Protein AF-0000000075211314 (afdb_homodimer)

pLDDT: mean 94.94, std 5.65, range [67.25, 98.88]

Nearest PDB structures (foldseek):
  2np5-assembly1_A  TM=6.959E-01  e=9.755E-05  Rhodococcus jostii RHA1
  2g3b-assembly1_A  TM=7.227E-01  e=6.432E-04  Rhodococcus jostii RHA1
  2id6-assembly1_A-2  TM=5.905E-01  e=2.693E-04  Thermotoga maritima
  6mj1-assembly1_A-2  TM=6.243E-01  e=1.776E-03  Bacillus subtilis subsp. subtilis str. 168
  2jj7-assembly1_B  TM=4.360E-01  e=5.949E-03  Bacillus cereus

Organism: Peptococcus niger (NCBI:txid2741)

Secondary structure (DSSP, 8-state):
-HHHHHHHHHHHHHHHHHHHHHHHHHH-TTT--HHHHHHHHT--HHHHHHH-S-HHHHHHHHHHHHHHHHHHHHHHHHHHTTTS-HHHHHHHHHHHHHH--SHHHHHHHHHHHHGGG-HHHHHHHHHHHHHHHHHHHHHHHHHT--S-TTTTSHHHHHHHHHHHHHHHT--HHHHHHTHHHHHHHHHHHHHHHHHH-/-HHHHHHHHHHHHHHHHHHHHHHHHHH-TTT--HHHHHHHHT--HHHHHHH-S-HHHHHHHHHHHHHHHHHHHHHHHHHHTTTS-HHHHHHHHHHHHHT--SHHHHHHHHHHHHGGG-HHHHHHHHHHHHHHHHHHHHHHHHHT--S-TTTTSHHHHHHHHHHHHHHHH--HHHHHHTHHHHHHHHHHHHHHHHHH-

Solvent-accessible surface area (backbone atoms only — not comparable to full-atom values): 21297 Å² total; per-residue (Å²): 106,70,65,56,52,51,51,51,49,51,52,52,49,50,51,50,40,52,29,37,50,52,43,30,74,74,62,31,63,90,69,47,47,64,64,56,33,35,63,69,64,67,55,54,69,67,60,51,49,71,75,40,90,43,61,65,57,41,50,50,51,52,52,52,50,49,51,51,52,49,49,53,51,49,52,53,49,50,70,75,48,67,90,55,58,46,55,59,52,50,21,51,54,52,47,51,63,32,60,55,87,48,71,64,51,55,51,48,42,52,48,56,66,45,20,84,82,30,71,67,48,36,52,50,48,51,51,51,50,50,53,51,52,51,53,52,49,52,50,38,44,74,55,67,45,87,48,75,70,59,73,83,40,49,55,55,46,52,37,51,18,46,38,41,26,25,68,62,70,62,31,43,64,48,47,62,77,45,37,67,47,58,25,47,36,51,31,54,51,45,54,52,52,36,69,76,97,107,70,64,57,52,50,50,52,50,51,51,53,48,50,52,50,39,53,30,37,50,53,42,31,74,72,62,31,62,89,67,47,49,66,64,56,33,35,63,68,64,68,56,53,70,67,61,51,49,71,76,39,91,43,64,66,56,43,50,50,52,52,52,52,50,49,50,52,53,50,51,54,53,48,52,54,50,51,69,73,47,68,90,56,58,47,54,60,52,52,22,51,54,53,46,48,63,31,61,55,87,49,72,62,50,55,51,48,42,52,48,56,66,45,20,85,83,29,71,68,45,37,51,51,48,53,52,51,50,51,54,50,50,51,53,52,49,52,51,37,42,74,56,67,45,87,48,77,70,59,75,83,40,49,55,56,44,52,38,51,18,45,38,40,26,26,68,63,69,62,30,44,65,48,46,62,77,46,37,68,48,59,24,46,35,53,31,55,51,46,54,51,52,35,69,76,98

InterPro domains:
  IPR001647 DNA-binding HTH domain, TetR-type [PF00440] (16-61)
  IPR001647 DNA-binding HTH domain, TetR-type [PR00455] (16-29)
  IPR001647 DNA-binding HTH domain, TetR-type [PR00455] (37-60)
  IPR001647 DNA-binding HTH domain, TetR-type [PS50977] (10-70)
  IPR009057 Homedomain-like superfamily [SSF46689] (9-79)
  IPR050624 Nucleoid occlusion factor SlmA/HTH-type transcriptional regulator [PTHR43479] (1-159)

Foldseek 3Di:
DVVVVVVVLVVLLVLLLVLLLVQCLPVNLVRDWLVSSCVSSVDDSVSSCVNPVTSLVSLLVLLVVVLVVLVVVLVVLCVVDPPDQLLLSLLVSLLCLLLDDDSNLVNVLSLVVCCVPPVSSVVSVVVSVVVNLVVSVVSSVVSPQDFSLPVVPPSVCLSSVSSNCCNVVVCSVVCVVVVVVVSVVSSVSSVVRSVVD/DVVVVVVVLVVLLVLLLVLLLVQCLPPNLVRDWLVSSCVSSVDDSVSSCVNPVTSLVSLLVLLVVVLVVLVVVLVVLCVVDPPDQLLLSLLVSLLCLLLDDDSNLVNVLSLVVCCVPPVSSVVSVVVSVVVNLVVSVVSSVVSPQDFSLPVVPVSVCLSSVSSNCCNVVVCSVVCVVVVVVVSVVSSVSSVVRSVVD

Structure (mmCIF, N/CA/C/O backbone):
data_AF-0000000075211314-model_v1
#
loop_
_entity.id
_entity.type
_entity.pdbx_description
1 polymer 'DNA-binding transcriptional regulator, AcrR family'
#
loop_
_atom_site.group_PDB
_atom_site.id
_atom_site.type_symbol
_atom_site.label_atom_id
_atom_site.label_alt_id
_atom_site.label_comp_id
_atom_site.label_asym_id
_atom_site.label_entity_id
_atom_site.label_seq_id
_atom_site.pdbx_PDB_ins_code
_atom_site.Cartn_x
_atom_site.Cartn_y
_atom_site.Cartn_z
_atom_site.occupancy
_atom_site.B_iso_or_equiv
_atom_site.auth_seq_id
_atom_site.auth_comp_id
_atom_site.auth_asym_id
_atom_site.auth_atom_id
_atom_site.pdbx_PDB_model_num
ATOM 1 N N . MET A 1 1 ? -14.625 41.594 20.953 1 67.25 1 MET A N 1
ATOM 2 C CA . MET A 1 1 ? -15.875 40.969 20.578 1 67.25 1 MET A CA 1
ATOM 3 C C . MET A 1 1 ? -15.672 40.062 19.359 1 67.25 1 MET A C 1
ATOM 5 O O . MET A 1 1 ? -16.078 38.875 19.375 1 67.25 1 MET A O 1
ATOM 9 N N . LYS A 1 2 ? -15.148 40.625 18.406 1 71.44 2 LYS A N 1
ATOM 10 C CA . LYS A 1 2 ? -14.828 39.875 17.188 1 71.44 2 LYS A CA 1
ATOM 11 C C . LYS A 1 2 ? -13.883 38.719 17.5 1 71.44 2 LYS A C 1
ATOM 13 O O . LYS A 1 2 ? -14.055 37.594 16.984 1 71.44 2 LYS A O 1
ATOM 18 N N . GLU A 1 3 ? -12.922 38.844 18.281 1 75.44 3 GLU A N 1
ATOM 19 C CA . GLU A 1 3 ? -11.977 37.812 18.656 1 75.44 3 GLU A CA 1
ATOM 20 C C . GLU A 1 3 ? -12.656 36.688 19.469 1 75.44 3 GLU A C 1
ATOM 22 O O . GLU A 1 3 ? -12.336 35.5 19.297 1 75.44 3 GLU A O 1
ATOM 27 N N . GLU A 1 4 ? -13.414 37.031 20.266 1 72.44 4 GLU A N 1
ATOM 28 C CA . GLU A 1 4 ? -14.156 36.062 21.062 1 72.44 4 GLU A CA 1
ATOM 29 C C . GLU A 1 4 ? -15.062 35.219 20.188 1 72.44 4 GLU A C 1
ATOM 31 O O . GLU A 1 4 ? -15.188 34 20.422 1 72.44 4 GLU A O 1
ATOM 36 N N . LYS A 1 5 ? -15.734 35.875 19.25 1 69 5 LYS A N 1
ATOM 37 C CA . LYS A 1 5 ? -16.609 35.156 18.328 1 69 5 LYS A CA 1
ATOM 38 C C . LYS A 1 5 ? -15.812 34.188 17.469 1 69 5 LYS A C 1
ATOM 40 O O . LYS A 1 5 ? -16.281 33.094 17.172 1 69 5 LYS A O 1
ATOM 45 N N . GLN A 1 6 ? -14.695 34.688 17.094 1 72.94 6 GLN A N 1
ATOM 46 C CA . GLN A 1 6 ? -13.812 33.812 16.312 1 72.94 6 GLN A CA 1
ATOM 47 C C . GLN A 1 6 ? -13.344 32.625 17.109 1 72.94 6 GLN A C 1
ATOM 49 O O . GLN A 1 6 ? -13.266 31.5 16.594 1 72.94 6 GLN A O 1
ATOM 54 N N . LYS A 1 7 ? -13.039 32.875 18.281 1 75.25 7 LYS A N 1
ATOM 55 C CA . LYS A 1 7 ? -12.602 31.812 19.156 1 75.25 7 LYS A CA 1
ATOM 56 C C . LYS A 1 7 ? -13.719 30.797 19.391 1 75.25 7 LYS A C 1
ATOM 58 O O . LYS A 1 7 ? -13.484 29.594 19.375 1 75.25 7 LYS A O 1
ATOM 63 N N . VAL A 1 8 ? -14.859 31.281 19.609 1 75.69 8 VAL A N 1
ATOM 64 C CA . VAL A 1 8 ? -16.016 30.422 19.828 1 75.69 8 VAL A CA 1
ATOM 65 C C . VAL A 1 8 ? -16.297 29.594 18.562 1 75.69 8 VAL A C 1
ATOM 67 O O . VAL A 1 8 ? -16.578 28.406 18.641 1 75.69 8 VAL A O 1
ATOM 70 N N . GLY A 1 9 ? -16.188 30.188 17.438 1 81.81 9 GLY A N 1
ATOM 71 C CA . GLY A 1 9 ? -16.359 29.516 16.156 1 81.81 9 GLY A CA 1
ATOM 72 C C . GLY A 1 9 ? -15.359 28.375 15.953 1 81.81 9 GLY A C 1
ATOM 73 O O . GLY A 1 9 ? -15.734 27.281 15.516 1 81.81 9 GLY A O 1
ATOM 74 N N . GLN A 1 10 ? -14.188 28.688 16.391 1 86.75 10 GLN A N 1
ATOM 75 C CA . GLN A 1 10 ? -13.141 27.672 16.25 1 86.75 10 GLN A CA 1
ATOM 76 C C . GLN A 1 10 ? -13.383 26.5 17.188 1 86.75 10 GLN A C 1
ATOM 78 O O . GLN A 1 10 ? -13.094 25.359 16.844 1 86.75 10 GLN A O 1
ATOM 83 N N . ILE A 1 11 ? -13.914 26.828 18.297 1 89.31 11 ILE A N 1
ATOM 84 C CA . ILE A 1 11 ? -14.219 25.781 19.266 1 89.31 11 ILE A CA 1
ATOM 85 C C . ILE A 1 11 ? -15.344 24.891 18.734 1 89.31 11 ILE A C 1
ATOM 87 O O . ILE A 1 11 ? -15.266 23.656 18.828 1 89.31 11 ILE A O 1
ATOM 91 N N . LYS A 1 12 ? -16.359 25.484 18.156 1 91.88 12 LYS A N 1
ATOM 92 C CA . LYS A 1 12 ? -17.469 24.719 17.578 1 91.88 12 LYS A CA 1
ATOM 93 C C . LYS A 1 12 ? -17 23.875 16.406 1 91.88 12 LYS A C 1
ATOM 95 O O . LYS A 1 12 ? -17.391 22.703 16.281 1 91.88 12 LYS A O 1
ATOM 100 N N . LYS A 1 13 ? -16.172 24.438 15.648 1 94.62 13 LYS A N 1
ATOM 101 C CA . LYS A 1 13 ? -15.625 23.703 14.508 1 94.62 13 LYS A CA 1
ATOM 102 C C . LYS A 1 13 ? -14.844 22.469 14.969 1 94.62 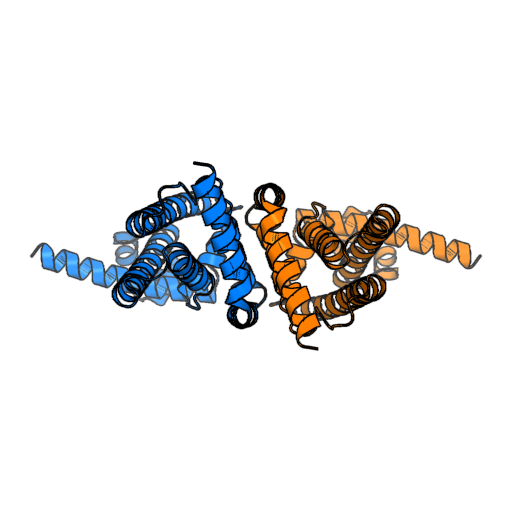13 LYS A C 1
ATOM 104 O O . LYS A 1 13 ? -14.953 21.406 14.367 1 94.62 13 LYS A O 1
ATOM 109 N N . LYS A 1 14 ? -14.141 22.688 15.984 1 94.69 14 LYS A N 1
ATOM 110 C CA . LYS A 1 14 ? -13.359 21.562 16.516 1 94.69 14 LYS A CA 1
ATOM 111 C C . LYS A 1 14 ? -14.273 20.453 17.016 1 94.69 14 LYS A C 1
ATOM 113 O O . LYS A 1 14 ? -14 19.266 16.766 1 94.69 14 LYS A O 1
ATOM 118 N N . LYS A 1 15 ? -15.281 20.781 17.641 1 95.25 15 LYS A N 1
ATOM 119 C CA . LYS A 1 15 ? -16.234 19.797 18.125 1 95.25 15 LYS A CA 1
ATOM 120 C C . LYS A 1 15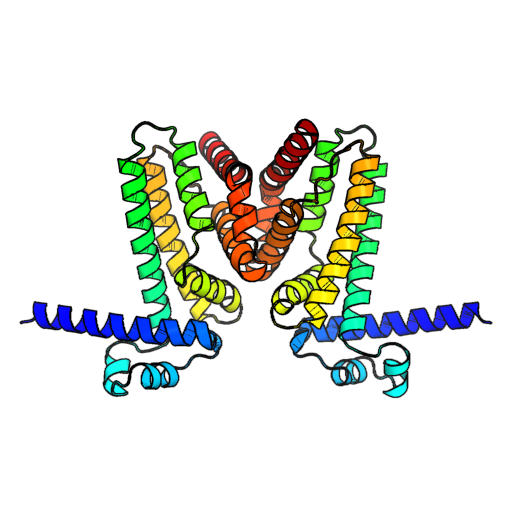 ? -16.891 19.047 16.969 1 95.25 15 LYS A C 1
ATOM 122 O O . LYS A 1 15 ? -17.094 17.828 17.047 1 95.25 15 LYS A O 1
ATOM 127 N N . ILE A 1 16 ? -17.219 19.781 16 1 96.62 16 ILE A N 1
ATOM 128 C CA . ILE A 1 16 ? -17.844 19.188 14.836 1 96.62 16 ILE A CA 1
ATOM 129 C C . ILE A 1 16 ? -16.875 18.219 14.164 1 96.62 16 ILE A C 1
ATOM 131 O O . ILE A 1 16 ? -17.25 17.109 13.797 1 96.62 16 ILE A O 1
ATOM 135 N N . ARG A 1 17 ? -15.648 18.609 14.047 1 95.81 17 ARG A N 1
ATOM 136 C CA . ARG A 1 17 ? -14.633 17.75 13.438 1 95.81 17 ARG A CA 1
ATOM 137 C C . ARG A 1 17 ? -14.445 16.469 14.234 1 95.81 17 ARG A C 1
ATOM 139 O O . ARG A 1 17 ? -14.266 15.398 13.656 1 95.81 17 ARG A O 1
ATOM 146 N N . GLU A 1 18 ? -14.492 16.594 15.531 1 96.06 18 GLU A N 1
ATOM 147 C CA . GLU A 1 18 ? -14.336 15.406 16.375 1 96.06 18 GLU A CA 1
ATOM 148 C C . GLU A 1 18 ? -15.508 14.438 16.188 1 96.06 18 GLU A C 1
ATOM 150 O O . GLU A 1 18 ? -15.312 13.227 16.156 1 96.06 18 GLU A O 1
ATOM 155 N N . ALA A 1 19 ? -16.656 14.984 16.109 1 97.12 19 ALA A N 1
ATOM 156 C CA . ALA A 1 19 ? -17.828 14.164 15.852 1 97.12 19 ALA A CA 1
ATOM 157 C C . ALA A 1 19 ? -17.734 13.508 14.469 1 97.12 19 ALA A C 1
ATOM 159 O O . ALA A 1 19 ? -18.078 12.336 14.312 1 97.12 19 ALA A O 1
ATOM 160 N N . ALA A 1 20 ? -17.328 14.289 13.492 1 97.44 20 ALA A N 1
ATOM 161 C CA . ALA A 1 20 ? -17.141 13.766 12.148 1 97.44 20 ALA A CA 1
ATOM 162 C C . ALA A 1 20 ? -16.125 12.633 12.133 1 97.44 20 ALA A C 1
ATOM 164 O O . ALA A 1 20 ? -16.344 11.586 11.523 1 97.44 20 ALA A O 1
ATOM 165 N N . LYS A 1 21 ? -14.992 12.883 12.797 1 97.06 21 LYS A N 1
ATOM 166 C CA . LYS A 1 21 ? -13.953 11.859 12.898 1 97.06 21 LYS A CA 1
ATOM 167 C C . LYS A 1 21 ? -14.516 10.547 13.43 1 97.06 21 LYS A C 1
ATOM 169 O O . LYS A 1 21 ? -14.234 9.477 12.875 1 97.06 21 LYS A O 1
ATOM 174 N N . LYS A 1 22 ? -15.266 10.641 14.43 1 96.5 22 LYS A N 1
ATOM 175 C CA . LYS A 1 22 ? -15.898 9.461 15.008 1 96.5 22 LYS A CA 1
ATOM 176 C C . LYS A 1 22 ? -16.781 8.758 13.984 1 96.5 22 LYS A C 1
ATOM 178 O O . LYS A 1 22 ? -16.734 7.531 13.844 1 96.5 22 LYS A O 1
ATOM 183 N N . CYS A 1 23 ? -17.594 9.484 13.273 1 96.88 23 CYS A N 1
ATOM 184 C CA . CYS A 1 23 ? -18.469 8.922 12.25 1 96.88 23 CYS A CA 1
ATOM 185 C C . CYS A 1 23 ? -17.656 8.273 11.133 1 96.88 23 CYS A C 1
ATOM 187 O O . CYS A 1 23 ? -17.969 7.156 10.711 1 96.88 23 CYS A O 1
ATOM 189 N N . PHE A 1 24 ? -16.609 9 10.703 1 95.75 24 PHE A N 1
ATOM 190 C CA . PHE A 1 24 ? -15.766 8.492 9.633 1 95.75 24 PHE A CA 1
ATOM 191 C C . PHE A 1 24 ? -15.102 7.18 10.039 1 95.75 24 PHE A C 1
ATOM 193 O O . PHE A 1 24 ? -15.055 6.238 9.242 1 95.75 24 PHE A O 1
ATOM 200 N N . LEU A 1 25 ? -14.641 7.078 11.227 1 93.94 25 LEU A N 1
ATOM 201 C CA . LEU A 1 25 ? -13.914 5.902 11.695 1 93.94 25 LEU A CA 1
ATOM 202 C C . LEU A 1 25 ? -14.859 4.723 11.891 1 93.94 25 LEU A C 1
ATOM 204 O O . LEU A 1 25 ? -14.461 3.566 11.727 1 93.94 25 LEU A O 1
ATOM 208 N N . THR A 1 26 ? -16.109 4.98 12.203 1 92.19 26 THR A N 1
ATOM 209 C CA . THR A 1 26 ? -17.078 3.938 12.508 1 92.19 26 THR A CA 1
ATOM 210 C C . THR A 1 26 ? -17.766 3.439 11.242 1 92.19 26 THR A C 1
ATOM 212 O O . THR A 1 26 ? -17.906 2.23 11.039 1 92.19 26 THR A O 1
ATOM 215 N N . LYS A 1 27 ? -18.172 4.375 10.281 1 90.12 27 LYS A N 1
ATOM 216 C CA . LYS A 1 27 ? -19 4.023 9.133 1 90.12 27 LYS A CA 1
ATOM 217 C C . LYS A 1 27 ? -18.188 4.035 7.844 1 90.12 27 LYS A C 1
ATOM 219 O O . LYS A 1 27 ? -18.625 3.496 6.824 1 90.12 27 LYS A O 1
ATOM 224 N N . GLY A 1 28 ? -17.016 4.621 7.973 1 87.88 28 GLY A N 1
ATOM 225 C CA . GLY A 1 28 ? -16.312 4.957 6.746 1 87.88 28 GLY A CA 1
ATOM 226 C C . GLY A 1 28 ? -16.688 6.324 6.199 1 87.88 28 GLY A C 1
ATOM 227 O O . GLY A 1 28 ? -17.812 6.801 6.426 1 87.88 28 GLY A O 1
ATOM 228 N N . PHE A 1 29 ? -15.805 6.875 5.52 1 87.38 29 PHE A N 1
ATOM 229 C CA . PHE A 1 29 ? -16.016 8.227 5.02 1 87.38 29 PHE A CA 1
ATOM 230 C C . PHE A 1 29 ? -17.141 8.25 3.98 1 87.38 29 PHE A C 1
ATOM 232 O O . PHE A 1 29 ? -18.031 9.094 4.039 1 87.38 29 PHE A O 1
ATOM 239 N N . GLN A 1 30 ? -17.125 7.32 3.082 1 84.19 30 GLN A N 1
ATOM 240 C CA . GLN A 1 30 ? -18.062 7.328 1.964 1 84.19 30 GLN A CA 1
ATOM 241 C C . GLN A 1 30 ? -19.5 7.094 2.441 1 84.19 30 GLN A C 1
ATOM 243 O O . GLN A 1 30 ? -20.453 7.539 1.803 1 84.19 30 GLN A O 1
ATOM 248 N N . SER A 1 31 ? -19.609 6.539 3.557 1 89.06 31 SER A N 1
ATOM 249 C CA . SER A 1 31 ? -20.938 6.191 4.055 1 89.06 31 SER A CA 1
ATOM 250 C C . SER A 1 31 ? -21.438 7.211 5.074 1 89.06 31 SER A C 1
ATOM 252 O O . SER A 1 31 ? -22.562 7.121 5.555 1 89.06 31 SER A O 1
ATOM 254 N N . THR A 1 32 ? -20.562 8.094 5.438 1 94.94 32 THR A N 1
ATOM 255 C CA . THR A 1 32 ? -20.938 9.086 6.438 1 94.94 32 THR A CA 1
ATOM 256 C C . THR A 1 32 ? -21.609 10.289 5.785 1 94.94 32 THR A C 1
ATOM 258 O O . THR A 1 32 ? -21.125 10.828 4.793 1 94.94 32 THR A O 1
ATOM 261 N N . THR A 1 33 ? -22.781 10.75 6.328 1 95.75 33 THR A N 1
ATOM 262 C CA . THR A 1 33 ? -23.516 11.906 5.828 1 95.75 33 THR A CA 1
ATOM 263 C C . THR A 1 33 ? -23.453 13.055 6.828 1 95.75 33 THR A C 1
ATOM 265 O O . THR A 1 33 ? -23.031 12.867 7.977 1 95.75 33 THR A O 1
ATOM 268 N N . MET A 1 34 ? -23.891 14.234 6.289 1 96.5 34 MET A N 1
ATOM 269 C CA . MET A 1 34 ? -24.031 15.383 7.18 1 96.5 34 MET A CA 1
ATOM 270 C C . MET A 1 34 ? -24.984 15.062 8.328 1 96.5 34 MET A C 1
ATOM 272 O O . MET A 1 34 ? -24.719 15.422 9.477 1 96.5 34 MET A O 1
ATOM 276 N N . GLU A 1 35 ? -25.984 14.305 8.055 1 97.31 35 GLU A N 1
ATOM 277 C CA . GLU A 1 35 ? -26.984 13.961 9.062 1 97.31 35 GLU A CA 1
ATOM 278 C C . GLU A 1 35 ? -26.391 13.062 10.148 1 97.31 35 GLU A C 1
ATOM 280 O O . GLU A 1 35 ? -26.734 13.18 11.32 1 97.31 35 GLU A O 1
ATOM 285 N N . ASP A 1 36 ? -25.531 12.234 9.805 1 97.31 36 ASP A N 1
ATOM 286 C CA . ASP A 1 36 ? -24.844 11.391 10.773 1 97.31 36 ASP A CA 1
ATOM 287 C C . ASP A 1 36 ? -24.062 12.242 11.781 1 97.31 36 ASP A C 1
ATOM 289 O O . ASP A 1 36 ? -24.125 12 12.984 1 97.31 36 ASP A O 1
ATOM 293 N N . VAL A 1 37 ? -23.328 13.242 11.258 1 97.94 37 VAL A N 1
ATOM 294 C CA . VAL A 1 37 ? -22.5 14.102 12.094 1 97.94 37 VAL A CA 1
ATOM 295 C C . VAL A 1 37 ? -23.391 14.953 13.008 1 97.94 37 VAL A C 1
ATOM 297 O O . VAL A 1 37 ? -23.094 15.109 14.195 1 97.94 37 VAL A O 1
ATOM 300 N N . ILE A 1 38 ? -24.469 15.422 12.438 1 97.56 38 ILE A N 1
ATOM 301 C CA . ILE A 1 38 ? -25.422 16.234 13.195 1 97.56 38 ILE A CA 1
ATOM 302 C C . ILE A 1 38 ? -25.984 15.422 14.359 1 97.56 38 ILE A C 1
ATOM 304 O O . ILE A 1 38 ? -26.031 15.906 15.492 1 97.56 38 ILE A O 1
ATOM 308 N N . THR A 1 39 ? -26.328 14.211 14.125 1 96.88 39 THR A N 1
ATOM 309 C CA . THR A 1 39 ? -26.875 13.32 15.148 1 96.88 39 THR A CA 1
ATOM 310 C C . THR A 1 39 ? -25.828 13.016 16.203 1 96.88 39 THR A C 1
ATOM 312 O O . THR A 1 39 ? -26.125 13.008 17.406 1 96.88 39 THR A O 1
ATOM 315 N N . GLU A 1 40 ? -24.609 12.812 15.859 1 96.25 40 GLU A N 1
ATOM 316 C CA . GLU A 1 40 ? -23.531 12.453 16.766 1 96.25 40 GLU A CA 1
ATOM 317 C C . GLU A 1 40 ? -23.234 13.586 17.734 1 96.25 40 GLU A C 1
ATOM 319 O O . GLU A 1 40 ? -23 13.352 18.922 1 96.25 40 GLU A O 1
ATOM 324 N N . ILE A 1 41 ? -23.141 14.82 17.266 1 94.94 41 ILE A N 1
ATOM 325 C CA . ILE A 1 41 ? -22.719 15.945 18.078 1 94.94 41 ILE A CA 1
ATOM 326 C C . ILE A 1 41 ? -23.891 16.484 18.891 1 94.94 41 ILE A C 1
ATOM 328 O O . ILE A 1 41 ? -23.703 17.125 19.922 1 94.94 41 ILE A O 1
ATOM 332 N N . GLY A 1 42 ? -25.156 16.391 18.391 1 92.75 42 GLY A N 1
ATOM 333 C CA . GLY A 1 42 ? -26.344 16.875 19.078 1 92.75 42 GLY A CA 1
ATOM 334 C C . GLY A 1 42 ? -26.562 18.359 18.891 1 92.75 42 GLY A C 1
ATOM 335 O O . GLY A 1 42 ? -27.219 19 19.719 1 92.75 42 GLY A O 1
ATOM 336 N N . MET A 1 43 ? -26.016 19 18 1 90.81 43 MET A N 1
ATOM 337 C CA . MET A 1 43 ? -26.234 20.391 17.625 1 90.81 43 MET A CA 1
ATOM 338 C C . MET A 1 43 ? -27.391 20.5 16.625 1 90.81 43 MET A C 1
ATOM 340 O O . MET A 1 43 ? -27.797 19.516 16.016 1 90.81 43 MET A O 1
ATOM 344 N N . SER A 1 44 ? -27.812 21.703 16.469 1 91 44 SER A N 1
ATOM 345 C CA . SER A 1 44 ? -28.844 21.938 15.461 1 91 44 SER A CA 1
ATOM 346 C C . SER A 1 44 ? -28.281 21.766 14.055 1 91 44 SER A C 1
ATOM 348 O O . SER A 1 44 ? -27.094 21.984 13.82 1 91 44 SER A O 1
ATOM 350 N N . ARG A 1 45 ? -29.203 21.422 13.109 1 93.75 45 ARG A N 1
ATOM 351 C CA . ARG A 1 45 ? -28.828 21.312 11.695 1 93.75 45 ARG A CA 1
ATOM 352 C C . ARG A 1 45 ? -28.234 22.609 11.18 1 93.75 45 ARG A C 1
ATOM 354 O O . ARG A 1 45 ? -27.156 22.609 10.578 1 93.75 45 ARG A O 1
ATOM 361 N N . GLY A 1 46 ? -28.844 23.688 11.477 1 94 46 GLY A N 1
ATOM 362 C CA . GLY A 1 46 ? -28.359 25 11.055 1 94 46 GLY A CA 1
ATOM 363 C C . GLY A 1 46 ? -27 25.344 11.625 1 94 46 GLY A C 1
ATOM 364 O O . GLY A 1 46 ? -26.172 25.953 10.938 1 94 46 GLY A O 1
ATOM 365 N N . GLY A 1 47 ? -26.812 24.922 12.805 1 93.38 47 GLY A N 1
ATOM 366 C CA . GLY A 1 47 ? -25.531 25.188 13.461 1 93.38 47 GLY A CA 1
ATOM 367 C C . GLY A 1 47 ? -24.359 24.484 12.789 1 93.38 47 GLY A C 1
ATOM 368 O O . GLY A 1 47 ? -23.312 25.094 12.602 1 93.38 47 GLY A O 1
ATOM 369 N N . VAL A 1 48 ? -24.531 23.25 12.438 1 96.38 48 VAL A N 1
ATOM 370 C CA . VAL A 1 48 ? -23.469 22.5 11.797 1 96.38 48 VAL A CA 1
ATOM 371 C C . VAL A 1 48 ? -23.219 23.031 10.383 1 96.38 48 VAL A C 1
ATOM 373 O O . VAL A 1 48 ? -22.078 23.281 9.992 1 96.38 48 VAL A O 1
ATOM 376 N N . TYR A 1 49 ? -24.266 23.391 9.68 1 96.19 49 TYR A N 1
ATOM 377 C CA . TYR A 1 49 ? -24.156 23.844 8.297 1 96.19 49 TYR A CA 1
ATOM 378 C C . TYR A 1 49 ? -23.562 25.25 8.234 1 96.19 49 TYR A C 1
ATOM 380 O O . TYR A 1 49 ? -23.016 25.656 7.207 1 96.19 49 TYR A O 1
ATOM 388 N N . HIS A 1 50 ? -23.719 25.922 9.32 1 95.62 50 HIS A N 1
ATOM 389 C CA . HIS A 1 50 ? -23.094 27.234 9.398 1 95.62 50 HIS A CA 1
ATOM 390 C C . HIS A 1 50 ? -21.578 27.141 9.312 1 95.62 50 HIS A C 1
ATOM 392 O O . HIS A 1 50 ? -20.922 28.016 8.742 1 95.62 50 HIS A O 1
ATOM 398 N N . HIS A 1 51 ? -21.078 26.047 9.828 1 96.06 51 HIS A N 1
ATOM 399 C CA . HIS A 1 51 ? -19.625 25.891 9.93 1 96.06 51 HIS A CA 1
ATOM 400 C C . HIS A 1 51 ? -19.078 25.031 8.789 1 96.06 51 HIS A C 1
ATOM 402 O O . HIS A 1 51 ? -17.969 25.25 8.32 1 96.06 51 HIS A O 1
ATOM 408 N N . TYR A 1 52 ? -19.828 24.016 8.391 1 96.81 52 TYR A N 1
ATOM 409 C CA . TYR A 1 52 ? -19.391 23.094 7.344 1 96.81 52 TYR A CA 1
ATOM 410 C C . TYR A 1 52 ? -20.516 22.828 6.352 1 96.81 52 TYR A C 1
ATOM 412 O O . TYR A 1 52 ? -21.594 22.391 6.738 1 96.81 52 TYR A O 1
ATOM 420 N N . ALA A 1 53 ? -20.156 22.953 5.086 1 95.5 53 ALA A N 1
ATOM 421 C CA . ALA A 1 53 ? -21.156 22.75 4.035 1 95.5 53 ALA A CA 1
ATOM 422 C C . ALA A 1 53 ? -21.203 21.281 3.619 1 95.5 53 ALA A C 1
ATOM 424 O O . ALA A 1 53 ? -22.156 20.844 2.973 1 95.5 53 ALA A O 1
ATOM 425 N N . SER A 1 54 ? -20.109 20.516 4.012 1 94.62 54 SER A N 1
ATOM 426 C CA . SER A 1 54 ? -20.047 19.125 3.574 1 94.62 54 SER A CA 1
ATOM 427 C C . SER A 1 54 ? -19.094 18.312 4.449 1 94.62 54 SER A C 1
ATOM 429 O O . SER A 1 54 ? -18.266 18.875 5.164 1 94.62 54 SER A O 1
ATOM 431 N N . THR A 1 55 ? -19.203 17 4.312 1 94.38 55 THR A N 1
ATOM 432 C CA . THR A 1 55 ? -18.281 16.094 4.977 1 94.38 55 THR A CA 1
ATOM 433 C C . THR A 1 55 ? -16.875 16.234 4.406 1 94.38 55 THR A C 1
ATOM 435 O O . THR A 1 55 ? -15.891 16.062 5.125 1 94.38 55 THR A O 1
ATOM 438 N N . ASN A 1 56 ? -16.75 16.641 3.148 1 93.62 56 ASN A N 1
ATOM 439 C CA . ASN A 1 56 ? -15.453 16.844 2.527 1 93.62 56 ASN A CA 1
ATOM 440 C C . ASN A 1 56 ? -14.68 17.969 3.205 1 93.62 56 ASN A C 1
ATOM 442 O O . ASN A 1 56 ? -13.477 17.859 3.422 1 93.62 56 ASN A O 1
ATOM 446 N N . GLU A 1 57 ? -15.359 18.984 3.557 1 94.69 57 GLU A N 1
ATOM 447 C CA . GLU A 1 57 ? -14.719 20.094 4.246 1 94.69 57 GLU A CA 1
ATOM 448 C C . GLU A 1 57 ? -14.234 19.688 5.633 1 94.69 57 GLU A C 1
ATOM 450 O O . GLU A 1 57 ? -13.172 20.109 6.082 1 94.69 57 GLU A O 1
ATOM 455 N N . MET A 1 58 ? -15.062 18.906 6.266 1 96.5 58 MET A N 1
ATOM 456 C CA . MET A 1 58 ? -14.68 18.422 7.586 1 96.5 58 MET A CA 1
ATOM 457 C C . MET A 1 58 ? -13.414 17.562 7.504 1 96.5 58 MET A C 1
ATOM 459 O O . MET A 1 58 ? -12.508 17.719 8.32 1 96.5 58 MET A O 1
ATOM 463 N N . LEU A 1 59 ? -13.391 16.688 6.484 1 95.94 59 LEU A N 1
ATOM 464 C CA . LEU A 1 59 ? -12.234 15.828 6.281 1 95.94 59 LEU A CA 1
ATOM 465 C C . LEU A 1 59 ? -10.984 16.656 5.992 1 95.94 59 LEU A C 1
ATOM 467 O O . LEU A 1 59 ? -9.914 16.391 6.543 1 95.94 59 LEU A O 1
ATOM 471 N N . LYS A 1 60 ? -11.141 17.609 5.152 1 95 60 LYS A N 1
ATOM 472 C CA . LYS A 1 60 ? -10.023 18.484 4.832 1 95 60 LYS A CA 1
ATOM 473 C C . LYS A 1 60 ? -9.43 19.094 6.098 1 95 60 LYS A C 1
ATOM 475 O O . LYS A 1 60 ? -8.211 19.047 6.309 1 95 60 LYS A O 1
ATOM 480 N N . ASP A 1 61 ? -10.258 19.625 6.922 1 95.44 61 ASP A N 1
ATOM 481 C CA . ASP A 1 61 ? -9.789 20.281 8.133 1 95.44 61 ASP A CA 1
ATOM 482 C C . ASP A 1 61 ? -9.133 19.281 9.086 1 95.44 61 ASP A C 1
ATOM 484 O O . ASP A 1 61 ? -8.148 19.609 9.75 1 95.44 61 ASP A O 1
ATOM 488 N N . LEU A 1 62 ? -9.672 18.125 9.141 1 96.31 62 LEU A N 1
ATOM 489 C CA . LEU A 1 62 ? -9.07 17.078 9.953 1 96.31 62 LEU A CA 1
ATOM 490 C C . LEU A 1 62 ? -7.668 16.734 9.461 1 96.31 62 LEU A C 1
ATOM 492 O O . LEU A 1 62 ? -6.738 16.594 10.258 1 96.31 62 LEU A O 1
ATOM 496 N N . MET A 1 63 ? -7.469 16.625 8.156 1 95.38 63 MET A N 1
ATOM 497 C CA . MET A 1 63 ? -6.164 16.328 7.57 1 95.38 63 MET A CA 1
ATOM 498 C C . MET A 1 63 ? -5.176 17.453 7.852 1 95.38 63 MET A C 1
ATOM 500 O O . MET A 1 63 ? -4.008 17.203 8.156 1 95.38 63 MET A O 1
ATOM 504 N N . LEU A 1 64 ? -5.672 18.656 7.758 1 93.12 64 LEU A N 1
ATOM 505 C CA . LEU A 1 64 ? -4.812 19.797 8.023 1 93.12 64 LEU A CA 1
ATOM 506 C C . LEU A 1 64 ? -4.383 19.828 9.484 1 93.12 64 LEU A C 1
ATOM 508 O O . LEU A 1 64 ? -3.244 20.188 9.797 1 93.12 64 LEU A O 1
ATOM 512 N N . ASP A 1 65 ? -5.316 19.438 10.359 1 91.94 65 ASP A N 1
ATOM 513 C CA . ASP A 1 65 ? -4.957 19.281 11.766 1 91.94 65 ASP A CA 1
ATOM 514 C C . ASP A 1 65 ? -3.826 18.266 11.938 1 91.94 65 ASP A C 1
ATOM 516 O O . ASP A 1 65 ? -2.896 18.5 12.711 1 91.94 65 ASP A O 1
ATOM 520 N N . GLY A 1 66 ? -3.928 17.188 11.266 1 93.44 66 GLY A N 1
ATOM 521 C CA . GLY A 1 66 ? -2.889 16.172 11.297 1 93.44 66 GLY A CA 1
ATOM 522 C C . GLY A 1 66 ? -1.544 16.672 10.812 1 93.44 66 GLY A C 1
ATOM 523 O O . GLY A 1 66 ? -0.509 16.375 11.414 1 93.44 66 GLY A O 1
ATOM 524 N N . ASN A 1 67 ? -1.564 17.438 9.758 1 93.12 67 ASN A N 1
ATOM 525 C CA . ASN A 1 67 ? -0.335 18.016 9.227 1 93.12 67 ASN A CA 1
ATOM 526 C C . ASN A 1 67 ? 0.307 18.984 10.219 1 93.12 67 ASN A C 1
ATOM 528 O O . ASN A 1 67 ? 1.529 19 10.375 1 93.12 67 ASN A O 1
ATOM 532 N N . ASP A 1 68 ? -0.561 19.766 10.844 1 92.94 68 ASP A N 1
ATOM 533 C CA . ASP A 1 68 ? -0.058 20.703 11.836 1 92.94 68 ASP A CA 1
ATOM 534 C C . ASP A 1 68 ? 0.609 19.969 13 1 92.94 68 ASP A C 1
ATOM 536 O O . ASP A 1 68 ? 1.673 20.391 13.469 1 92.94 68 ASP A O 1
ATOM 540 N N . TYR A 1 69 ? -0.049 18.984 13.406 1 94.25 69 TYR A N 1
ATOM 541 C CA . TYR A 1 69 ? 0.526 18.156 14.469 1 94.25 69 TYR A CA 1
ATOM 542 C C . TYR A 1 69 ? 1.863 17.578 14.031 1 94.25 69 TYR A C 1
ATOM 544 O O . TYR A 1 69 ? 2.844 17.625 14.781 1 94.25 69 TYR A O 1
ATOM 552 N N . ARG A 1 70 ? 1.99 17.062 12.875 1 95.5 70 ARG A N 1
ATOM 553 C CA . ARG A 1 70 ? 3.227 16.484 12.352 1 95.5 70 ARG A CA 1
ATOM 554 C C . ARG A 1 70 ? 4.332 17.547 12.273 1 95.5 70 ARG A C 1
ATOM 556 O O . ARG A 1 70 ? 5.477 17.266 12.633 1 95.5 70 ARG A O 1
ATOM 563 N N . ASN A 1 71 ? 3.969 18.688 11.82 1 94.56 71 ASN A N 1
ATOM 564 C CA . ASN A 1 71 ? 4.941 19.766 11.727 1 94.56 71 ASN A CA 1
ATOM 565 C C . ASN A 1 71 ? 5.527 20.125 13.086 1 94.56 71 ASN A C 1
ATOM 567 O O . ASN A 1 71 ? 6.719 20.422 13.195 1 94.56 71 ASN A O 1
ATOM 571 N N . SER A 1 72 ? 4.68 20.109 14.078 1 96.12 72 SER A N 1
ATOM 572 C CA . SER A 1 72 ? 5.172 20.391 15.43 1 96.12 72 SER A CA 1
ATOM 573 C C . SER A 1 72 ? 6.188 19.328 15.867 1 96.12 72 SER A C 1
ATOM 575 O O . SER A 1 72 ? 7.199 19.672 16.484 1 96.12 72 SER A O 1
ATOM 577 N N . LEU A 1 73 ? 5.965 18.078 15.547 1 97.12 73 LEU A N 1
ATOM 578 C CA . LEU A 1 73 ? 6.887 17 15.875 1 97.12 73 LEU A CA 1
ATOM 579 C C . LEU A 1 73 ? 8.203 17.172 15.125 1 97.12 73 LEU A C 1
ATOM 581 O O . LEU A 1 73 ? 9.273 16.922 15.68 1 97.12 73 LEU A O 1
ATOM 585 N N . ILE A 1 74 ? 8.117 17.531 13.898 1 97.88 74 ILE A N 1
ATOM 586 C CA . ILE A 1 74 ? 9.305 17.719 13.07 1 97.88 74 ILE A CA 1
ATOM 587 C C . ILE A 1 74 ? 10.164 18.844 13.648 1 97.88 74 ILE A C 1
ATOM 589 O O . ILE A 1 74 ? 11.383 18.719 13.758 1 97.88 74 ILE A O 1
ATOM 593 N N . ASN A 1 75 ? 9.477 19.938 13.984 1 96.62 75 ASN A N 1
ATOM 594 C CA . ASN A 1 75 ? 10.203 21.062 14.562 1 96.62 75 ASN A CA 1
ATOM 595 C C . ASN A 1 75 ? 10.93 20.656 15.844 1 96.62 75 ASN A C 1
ATOM 597 O O . ASN A 1 75 ? 12.094 21.016 16.047 1 96.62 75 ASN A O 1
ATOM 601 N N . GLU A 1 76 ? 10.25 19.953 16.688 1 97.62 76 GLU A N 1
ATOM 602 C CA . GLU A 1 76 ? 10.875 19.453 17.906 1 97.62 76 GLU A CA 1
ATOM 603 C C . GLU A 1 76 ? 12.055 18.547 17.594 1 97.62 76 GLU A C 1
ATOM 605 O O . GLU A 1 76 ? 13.117 18.656 18.219 1 97.62 76 GLU A O 1
ATOM 610 N N . TYR A 1 77 ? 11.891 17.641 16.688 1 98 77 TYR A N 1
ATOM 611 C CA . TYR A 1 77 ? 12.945 16.734 16.266 1 98 77 TYR A CA 1
ATOM 612 C C . TYR A 1 77 ? 14.164 17.5 15.773 1 98 77 TYR A C 1
ATOM 614 O O . TYR A 1 77 ? 15.297 17.188 16.141 1 98 77 TYR A O 1
ATOM 622 N N . LEU A 1 78 ? 13.961 18.516 14.938 1 97.12 78 LEU A N 1
ATOM 623 C CA . LEU A 1 78 ? 15.062 19.281 14.359 1 97.12 78 LEU A CA 1
ATOM 624 C C . LEU A 1 78 ? 15.812 20.047 15.438 1 97.12 78 LEU A C 1
ATOM 626 O O . LEU A 1 78 ? 17.031 20.172 15.383 1 97.12 78 LEU A O 1
ATOM 630 N N . GLU A 1 79 ? 15.023 20.578 16.406 1 96.19 79 GLU A N 1
ATOM 631 C CA . GLU A 1 79 ? 15.641 21.297 17.516 1 96.19 79 GLU A CA 1
ATOM 632 C C . GLU A 1 79 ? 16.547 20.375 18.344 1 96.19 79 GLU A C 1
ATOM 634 O O . GLU A 1 79 ? 17.578 20.812 18.828 1 96.19 79 GLU A O 1
ATOM 639 N N . ASN A 1 80 ? 16.203 19.125 18.406 1 97.19 80 ASN A N 1
ATOM 640 C CA . ASN A 1 80 ? 16.922 18.172 19.25 1 97.19 80 ASN A CA 1
ATOM 641 C C . ASN A 1 80 ? 18.016 17.438 18.469 1 97.19 80 ASN A C 1
ATOM 643 O O . ASN A 1 80 ? 18.766 16.641 19.047 1 97.19 80 ASN A O 1
ATOM 647 N N . ASN A 1 81 ? 18.094 17.625 17.188 1 96.06 81 ASN A N 1
ATOM 648 C CA . ASN A 1 81 ? 19.047 16.922 16.359 1 96.06 81 ASN A CA 1
ATOM 649 C C . ASN A 1 81 ? 19.844 17.875 15.469 1 96.06 81 ASN A C 1
ATOM 651 O O . ASN A 1 81 ? 20.141 17.547 14.312 1 96.06 81 ASN A O 1
ATOM 655 N N . ARG A 1 82 ? 20.141 18.953 16.062 1 92.31 82 ARG A N 1
ATOM 656 C CA . ARG A 1 82 ? 20.953 19.938 15.344 1 92.31 82 ARG A CA 1
ATOM 657 C C . ARG A 1 82 ? 22.328 19.375 15 1 92.31 82 ARG A C 1
ATOM 659 O O . ARG A 1 82 ? 22.938 18.688 15.82 1 92.31 82 ARG A O 1
ATOM 666 N N . GLY A 1 83 ? 22.828 19.625 13.82 1 92.75 83 GLY A N 1
ATOM 667 C CA . GLY A 1 83 ? 24.172 19.25 13.438 1 92.75 83 GLY A CA 1
ATOM 668 C C . GLY A 1 83 ? 24.266 17.844 12.859 1 92.75 83 GLY A C 1
ATOM 669 O O . GLY A 1 83 ? 25.328 17.422 12.422 1 92.75 83 GLY A O 1
ATOM 670 N N . LYS A 1 84 ? 23.203 17.062 12.805 1 95.75 84 LYS A N 1
ATOM 671 C CA . LYS A 1 84 ? 23.203 15.719 12.227 1 95.75 84 LYS A CA 1
ATOM 672 C C . LYS A 1 84 ? 23.188 15.781 10.703 1 95.75 84 LYS A C 1
ATOM 674 O O . LYS A 1 84 ? 22.938 16.844 10.117 1 95.75 84 LYS A O 1
ATOM 679 N N . ASP A 1 85 ? 23.531 14.656 10.133 1 98 85 ASP A N 1
ATOM 680 C CA . ASP A 1 85 ? 23.562 14.562 8.68 1 98 85 ASP A CA 1
ATOM 681 C C . ASP A 1 85 ? 22.203 14.875 8.07 1 98 85 ASP A C 1
ATOM 683 O O . ASP A 1 85 ? 21.188 14.336 8.508 1 98 85 ASP A O 1
ATOM 687 N N . LYS A 1 86 ? 22.172 15.781 7.109 1 98.12 86 LYS A N 1
ATOM 688 C CA . LYS A 1 86 ? 20.922 16.297 6.543 1 98.12 86 LYS A CA 1
ATOM 689 C C . LYS A 1 86 ? 20.094 15.172 5.934 1 98.12 86 LYS A C 1
ATOM 691 O O . LYS A 1 86 ? 18.859 15.18 6.02 1 98.12 86 LYS A O 1
ATOM 696 N N . TYR A 1 87 ? 20.75 14.172 5.293 1 98.62 87 TYR A N 1
ATOM 697 C CA . TYR A 1 87 ? 20.016 13.078 4.668 1 98.62 87 TYR A CA 1
ATOM 698 C C . TYR A 1 87 ? 19.406 12.164 5.723 1 98.62 87 TYR A C 1
ATOM 700 O O . TYR A 1 87 ? 18.266 11.711 5.578 1 98.62 87 TYR A O 1
ATOM 708 N N . GLN A 1 88 ? 20.172 11.883 6.777 1 98.56 88 GLN A N 1
ATOM 709 C CA . GLN A 1 88 ? 19.672 11.078 7.879 1 98.56 88 GLN A CA 1
ATOM 710 C C . GLN A 1 88 ? 18.469 11.758 8.547 1 98.56 88 GLN A C 1
ATOM 712 O O . GLN A 1 88 ? 17.469 11.102 8.859 1 98.56 88 GLN A O 1
ATOM 717 N N . GLN A 1 89 ? 18.578 13.023 8.742 1 98.69 89 GLN A N 1
ATOM 718 C CA . GLN A 1 89 ? 17.484 13.758 9.367 1 98.69 89 GLN A CA 1
ATOM 719 C C . GLN A 1 89 ? 16.234 13.742 8.492 1 98.69 89 GLN A C 1
ATOM 721 O O . GLN A 1 89 ? 15.125 13.5 8.984 1 98.69 89 GLN A O 1
ATOM 726 N N . MET A 1 90 ? 16.406 13.992 7.18 1 98.81 90 MET A N 1
ATOM 727 C CA . MET A 1 90 ? 15.273 13.953 6.27 1 98.81 90 MET A CA 1
ATOM 728 C C . MET A 1 90 ? 14.656 12.555 6.223 1 98.81 90 MET A C 1
ATOM 730 O O . MET A 1 90 ? 13.438 12.406 6.238 1 98.81 90 MET A O 1
ATOM 734 N N . GLY A 1 91 ? 15.555 11.547 6.164 1 98.81 91 GLY A N 1
ATOM 735 C CA . GLY A 1 91 ? 15.078 10.172 6.215 1 98.81 91 GLY A CA 1
ATOM 736 C C . GLY A 1 91 ? 14.266 9.867 7.457 1 98.81 91 GLY A C 1
ATOM 737 O O . GLY A 1 91 ? 13.211 9.242 7.375 1 98.81 91 GLY A O 1
ATOM 738 N N . ASP A 1 92 ? 14.727 10.344 8.602 1 98.69 92 ASP A N 1
ATOM 739 C CA . ASP A 1 92 ? 14.023 10.141 9.859 1 98.69 92 ASP A CA 1
ATOM 740 C C . ASP A 1 92 ? 12.641 10.789 9.828 1 98.69 92 ASP A C 1
ATOM 742 O O . ASP A 1 92 ? 11.656 10.188 10.266 1 98.69 92 ASP A O 1
ATOM 746 N N . ILE A 1 93 ? 12.609 11.969 9.344 1 98.62 93 ILE A N 1
ATOM 747 C CA . ILE A 1 93 ? 11.359 12.719 9.273 1 98.62 93 ILE A CA 1
ATOM 748 C C . ILE A 1 93 ? 10.359 11.977 8.391 1 98.62 93 ILE A C 1
ATOM 750 O O . ILE A 1 93 ? 9.203 11.789 8.766 1 98.62 93 ILE A O 1
ATOM 754 N N . LEU A 1 94 ? 10.797 11.523 7.227 1 98.75 94 LEU A N 1
ATOM 755 C CA . LEU A 1 94 ? 9.906 10.898 6.254 1 98.75 94 LEU A CA 1
ATOM 756 C C . LEU A 1 94 ? 9.438 9.531 6.738 1 98.75 94 LEU A C 1
ATOM 758 O O . LEU A 1 94 ? 8.266 9.188 6.613 1 98.75 94 LEU A O 1
ATOM 762 N N . VAL A 1 95 ? 10.352 8.766 7.309 1 98.62 95 VAL A N 1
ATOM 763 C CA . VAL A 1 95 ? 9.969 7.434 7.758 1 98.62 95 VAL A CA 1
ATOM 764 C C . VAL A 1 95 ? 9.016 7.539 8.945 1 98.62 95 VAL A C 1
ATOM 766 O O . VAL A 1 95 ? 8.062 6.77 9.055 1 98.62 95 VAL A O 1
ATOM 769 N N . ASP A 1 96 ? 9.242 8.484 9.844 1 98.06 96 ASP A N 1
ATOM 770 C CA . ASP A 1 96 ? 8.352 8.688 10.984 1 98.06 96 ASP A CA 1
ATOM 771 C C . ASP A 1 96 ? 6.949 9.086 10.531 1 98.06 96 ASP A C 1
ATOM 773 O O . ASP A 1 96 ? 5.953 8.633 11.094 1 98.06 96 ASP A O 1
ATOM 777 N N . LYS A 1 97 ? 6.914 9.945 9.609 1 97.69 97 LYS A N 1
ATOM 778 C CA . LYS A 1 97 ? 5.617 10.32 9.047 1 97.69 97 LYS A CA 1
ATOM 779 C C . LYS A 1 97 ? 4.906 9.109 8.453 1 97.69 97 LYS A C 1
ATOM 781 O O . LYS A 1 97 ? 3.705 8.922 8.664 1 97.69 97 LYS A O 1
ATOM 786 N N . SER A 1 98 ? 5.57 8.273 7.746 1 98.31 98 SER A N 1
ATOM 787 C CA . SER A 1 98 ? 4.992 7.148 7.023 1 98.31 98 SER A CA 1
ATOM 788 C C . SER A 1 98 ? 4.441 6.098 7.984 1 98.31 98 SER A C 1
ATOM 790 O O . SER A 1 98 ? 3.514 5.363 7.641 1 98.31 98 SER A O 1
ATOM 792 N N . LEU A 1 99 ? 5.035 6.062 9.195 1 98.25 99 LEU A N 1
ATOM 793 C CA . LEU A 1 99 ? 4.715 4.953 10.086 1 98.25 99 LEU A CA 1
ATOM 794 C C . LEU A 1 99 ? 3.918 5.438 11.289 1 98.25 99 LEU A C 1
ATOM 796 O O . LEU A 1 99 ? 3.686 4.676 12.234 1 98.25 99 LEU A O 1
ATOM 800 N N . ALA A 1 100 ? 3.506 6.734 11.266 1 97.25 100 ALA A N 1
ATOM 801 C CA . ALA A 1 100 ? 2.697 7.27 12.352 1 97.25 100 ALA A CA 1
ATOM 802 C C . ALA A 1 100 ? 1.424 6.449 12.547 1 97.25 100 ALA A C 1
ATOM 804 O O . ALA A 1 100 ? 0.802 6.02 11.57 1 97.25 100 ALA A O 1
ATOM 805 N N . ASP A 1 101 ? 1.087 6.191 13.805 1 96.19 101 ASP A N 1
ATOM 806 C CA . ASP A 1 101 ? -0.105 5.43 14.164 1 96.19 101 ASP A CA 1
ATOM 807 C C . ASP A 1 101 ? -1.121 6.316 14.883 1 96.19 101 ASP A C 1
ATOM 809 O O . ASP A 1 101 ? -1.089 6.438 16.109 1 96.19 101 ASP A O 1
ATOM 813 N N . THR A 1 102 ? -1.981 6.93 14.141 1 94.94 102 THR A N 1
ATOM 814 C CA . THR A 1 102 ? -3.006 7.816 14.68 1 94.94 102 THR A CA 1
ATOM 815 C C . THR A 1 102 ? -4.336 7.605 13.969 1 94.94 102 THR A C 1
ATOM 817 O O . THR A 1 102 ? -4.375 7.066 12.859 1 94.94 102 THR A O 1
ATOM 820 N N . ASP A 1 103 ? -5.395 8.016 14.523 1 94.06 103 ASP A N 1
ATOM 821 C CA . ASP A 1 103 ? -6.715 7.977 13.898 1 94.06 103 ASP A CA 1
ATOM 822 C C . ASP A 1 103 ? -6.727 8.766 12.594 1 94.06 103 ASP A C 1
ATOM 824 O O . ASP A 1 103 ? -7.402 8.375 11.633 1 94.06 103 ASP A O 1
ATOM 828 N N . LEU A 1 104 ? -5.988 9.82 12.602 1 94.38 104 LEU A N 1
ATOM 829 C CA . LEU A 1 104 ? -5.98 10.656 11.406 1 94.38 104 LEU A CA 1
ATOM 830 C C . LEU A 1 104 ? -5.312 9.945 10.242 1 94.38 104 LEU A C 1
ATOM 832 O O . LEU A 1 104 ? -5.699 10.133 9.086 1 94.38 104 LEU A O 1
ATOM 836 N N . MET A 1 105 ? -4.297 9.117 10.555 1 94.75 105 MET A N 1
ATOM 837 C CA . MET A 1 105 ? -3.676 8.328 9.492 1 94.75 105 MET A CA 1
ATOM 838 C C . MET A 1 105 ? -4.652 7.293 8.945 1 94.75 105 MET A C 1
ATOM 840 O O . MET A 1 105 ? -4.66 7.023 7.742 1 94.75 105 MET A O 1
ATOM 844 N N . ARG A 1 106 ? -5.379 6.742 9.828 1 94.25 106 ARG A N 1
ATOM 845 C CA . ARG A 1 106 ? -6.418 5.812 9.391 1 94.25 106 ARG A CA 1
ATOM 846 C C . ARG A 1 106 ? -7.414 6.504 8.469 1 94.25 106 ARG A C 1
ATOM 848 O O . ARG A 1 106 ? -7.785 5.957 7.426 1 94.25 106 ARG A O 1
ATOM 855 N N . LEU A 1 107 ? -7.828 7.703 8.828 1 94.5 107 LEU A N 1
ATOM 856 C CA . LEU A 1 107 ? -8.75 8.469 8 1 94.5 107 LEU A CA 1
ATOM 857 C C . LEU A 1 107 ? -8.109 8.828 6.664 1 94.5 107 LEU A C 1
ATOM 859 O O . LEU A 1 107 ? -8.781 8.805 5.625 1 94.5 107 LEU A O 1
ATOM 863 N N . TYR A 1 108 ? -6.852 9.164 6.699 1 96.31 108 TYR A N 1
ATOM 864 C CA . TYR A 1 108 ? -6.129 9.492 5.473 1 96.31 108 TYR A CA 1
ATOM 865 C C . TYR A 1 108 ? -6.117 8.305 4.516 1 96.31 108 TYR A C 1
ATOM 867 O O . TYR A 1 108 ? -6.254 8.469 3.303 1 96.31 108 TYR A O 1
ATOM 875 N N . THR A 1 109 ? -5.945 7.109 5.039 1 96.06 109 THR A N 1
ATOM 876 C CA . THR A 1 109 ? -5.953 5.91 4.211 1 96.06 109 THR A CA 1
ATOM 877 C C . THR A 1 109 ? -7.305 5.73 3.525 1 96.06 109 THR A C 1
ATOM 879 O O . THR A 1 109 ? -7.371 5.297 2.375 1 96.06 109 THR A O 1
ATOM 882 N N . LEU A 1 110 ? -8.367 6.074 4.246 1 92.5 110 LEU A N 1
ATOM 883 C CA . LEU A 1 110 ? -9.688 6.008 3.635 1 92.5 110 LEU A CA 1
ATOM 884 C C . LEU A 1 110 ? -9.797 6.977 2.463 1 92.5 110 LEU A C 1
ATOM 886 O O . LEU A 1 110 ? -10.367 6.645 1.424 1 92.5 110 LEU A O 1
ATOM 890 N N . LEU A 1 111 ? -9.258 8.18 2.656 1 95.38 111 LEU A N 1
ATOM 891 C CA . LEU A 1 111 ? -9.234 9.164 1.578 1 95.38 111 LEU A CA 1
ATOM 892 C C . LEU A 1 111 ? -8.469 8.625 0.374 1 95.38 111 LEU A C 1
ATOM 894 O O . LEU A 1 111 ? -8.945 8.703 -0.759 1 95.38 111 LEU A O 1
ATOM 898 N N . LEU A 1 112 ? -7.289 8 0.593 1 96.75 112 LEU A N 1
ATOM 899 C CA . LEU A 1 112 ? -6.453 7.473 -0.478 1 96.75 112 LEU A CA 1
ATOM 900 C C . LEU A 1 112 ? -7.191 6.398 -1.266 1 96.75 112 LEU A C 1
ATOM 902 O O . LEU A 1 112 ? -7.055 6.312 -2.488 1 96.75 112 LEU A O 1
ATOM 906 N N . GLN A 1 113 ? -7.965 5.629 -0.587 1 93.19 113 GLN A N 1
ATOM 907 C CA . GLN A 1 113 ? -8.688 4.527 -1.218 1 93.19 113 GLN A CA 1
ATOM 908 C C . GLN A 1 113 ? -9.891 5.039 -2.004 1 93.19 113 GLN A C 1
ATOM 910 O O . GLN A 1 113 ? -10.25 4.473 -3.039 1 93.19 113 GLN A O 1
ATOM 915 N N . ALA A 1 114 ? -10.477 6.137 -1.58 1 91.25 114 ALA A N 1
ATOM 916 C CA . ALA A 1 114 ? -11.766 6.566 -2.115 1 91.25 114 ALA A CA 1
ATOM 917 C C . ALA A 1 114 ? -11.578 7.582 -3.238 1 91.25 114 ALA A C 1
ATOM 919 O O . ALA A 1 114 ? -12.484 7.793 -4.051 1 91.25 114 ALA A O 1
ATOM 920 N N . LYS A 1 115 ? -10.453 8.195 -3.258 1 95.06 115 LYS A N 1
ATOM 921 C CA . LYS A 1 115 ? -10.273 9.352 -4.133 1 95.06 115 LYS A CA 1
ATOM 922 C C . LYS A 1 115 ? -10.414 8.953 -5.602 1 95.06 115 LYS A C 1
ATOM 924 O O . LYS A 1 115 ? -10.82 9.766 -6.434 1 95.06 115 LYS A O 1
ATOM 929 N N . LYS A 1 116 ? -10.109 7.727 -5.934 1 92 116 LYS A N 1
ATOM 930 C CA . LYS A 1 116 ? -10.18 7.266 -7.32 1 92 116 LYS A CA 1
ATOM 931 C C . LYS A 1 116 ? -11.609 7.285 -7.84 1 92 116 LYS A C 1
ATOM 933 O O . LYS A 1 116 ? -11.836 7.469 -9.039 1 92 116 LYS A O 1
ATOM 938 N N . TYR A 1 117 ? -12.586 7.246 -7.008 1 87.62 117 TYR A N 1
ATOM 939 C CA . TYR A 1 117 ? -13.977 7.098 -7.406 1 87.62 117 TYR A CA 1
ATOM 940 C C . TYR A 1 117 ? -14.773 8.359 -7.086 1 87.62 117 TYR A C 1
ATOM 942 O O . TYR A 1 117 ? -15.992 8.398 -7.277 1 87.62 117 TYR A O 1
ATOM 950 N N . ASN A 1 118 ? -14.102 9.312 -6.566 1 91.12 118 ASN A N 1
ATOM 951 C CA . ASN A 1 118 ? -14.742 10.555 -6.145 1 91.12 118 ASN A CA 1
ATOM 952 C C . ASN A 1 118 ? -13.906 11.773 -6.52 1 91.12 118 ASN A C 1
ATOM 954 O O . ASN A 1 118 ? -12.898 12.062 -5.871 1 91.12 118 ASN A O 1
ATOM 958 N N . GLU A 1 119 ? -14.359 12.523 -7.457 1 94.31 119 GLU A N 1
ATOM 959 C CA . GLU A 1 119 ? -13.609 13.656 -7.988 1 94.31 119 GLU A CA 1
ATOM 960 C C . GLU A 1 119 ? -13.328 14.688 -6.906 1 94.31 119 GLU A C 1
ATOM 962 O O . GLU A 1 119 ? -12.266 15.312 -6.895 1 94.31 119 GLU A O 1
ATOM 967 N N . ASP A 1 120 ? -14.234 14.891 -6.035 1 92.25 120 ASP A N 1
ATOM 968 C CA . ASP A 1 120 ? -14.047 15.844 -4.953 1 92.25 120 ASP A CA 1
ATOM 969 C C . ASP A 1 120 ? -12.938 15.398 -4.008 1 92.25 120 ASP A C 1
ATOM 971 O O . ASP A 1 120 ? -12.133 16.219 -3.545 1 92.25 120 ASP A O 1
ATOM 975 N N . LEU A 1 121 ? -12.914 14.156 -3.752 1 93.88 121 LEU A N 1
ATOM 976 C CA . LEU A 1 121 ? -11.859 13.617 -2.896 1 93.88 121 LEU A CA 1
ATOM 977 C C . LEU A 1 121 ? -10.508 13.672 -3.598 1 93.88 121 LEU A C 1
ATOM 979 O O . LEU A 1 121 ? -9.477 13.914 -2.957 1 93.88 121 LEU A O 1
ATOM 983 N N . GLU A 1 122 ? -10.531 13.438 -4.875 1 96.94 122 GLU A N 1
ATOM 984 C CA . GLU A 1 122 ? -9.297 13.57 -5.648 1 96.94 122 GLU A CA 1
ATOM 985 C C . GLU A 1 122 ? -8.766 15 -5.59 1 96.94 122 GLU A C 1
ATOM 987 O O . GLU A 1 122 ? -7.566 15.211 -5.398 1 96.94 122 GLU A O 1
ATOM 992 N N . LYS A 1 123 ? -9.633 15.922 -5.723 1 96.56 123 LYS A N 1
ATOM 993 C CA . LYS A 1 123 ? -9.234 17.328 -5.621 1 96.56 123 LYS A CA 1
ATOM 994 C C . LYS A 1 123 ? -8.688 17.641 -4.234 1 96.56 123 LYS A C 1
ATOM 996 O O . LYS A 1 123 ? -7.676 18.328 -4.105 1 96.56 123 LYS A O 1
ATOM 1001 N N . LEU A 1 124 ? -9.398 17.156 -3.271 1 95.31 124 LEU A N 1
ATOM 1002 C CA . LEU A 1 124 ? -8.938 17.344 -1.898 1 95.31 124 LEU A CA 1
ATOM 1003 C C . LEU A 1 124 ? -7.551 16.75 -1.708 1 95.31 124 LEU A C 1
ATOM 1005 O O . LEU A 1 124 ? -6.668 17.375 -1.131 1 95.31 124 LEU A O 1
ATOM 1009 N N . TYR A 1 125 ? -7.305 15.586 -2.193 1 97.62 125 TYR A N 1
ATOM 1010 C CA . TYR A 1 125 ? -6.012 14.922 -2.092 1 97.62 125 TYR A CA 1
ATOM 1011 C C . TYR A 1 125 ? -4.922 15.75 -2.762 1 97.62 125 TYR A C 1
ATOM 1013 O O . TYR A 1 125 ? -3.828 15.914 -2.211 1 97.62 125 TYR A O 1
ATOM 1021 N N . GLN A 1 126 ? -5.219 16.25 -3.924 1 97.75 126 GLN A N 1
ATOM 1022 C CA . GLN A 1 126 ? -4.234 17.047 -4.645 1 97.75 126 GLN A CA 1
ATOM 1023 C C . GLN A 1 126 ? -3.848 18.297 -3.855 1 97.75 126 GLN A C 1
ATOM 1025 O O . GLN A 1 126 ? -2.68 18.688 -3.83 1 97.75 126 GLN A O 1
ATOM 1030 N N . GLU A 1 127 ? -4.809 18.859 -3.262 1 96.44 127 GLU A N 1
ATOM 1031 C CA . GLU A 1 127 ? -4.547 20.031 -2.434 1 96.44 127 GLU A CA 1
ATOM 1032 C C . GLU A 1 127 ? -3.682 19.672 -1.227 1 96.44 127 GLU A C 1
ATOM 1034 O O . GLU A 1 127 ? -2.729 20.375 -0.906 1 96.44 127 GLU A O 1
ATOM 1039 N N . LEU A 1 128 ? -4.031 18.641 -0.583 1 96.5 128 LEU A N 1
ATOM 1040 C CA . LEU A 1 128 ? -3.283 18.188 0.584 1 96.5 128 LEU A CA 1
ATOM 1041 C C . LEU A 1 128 ? -1.859 17.797 0.197 1 96.5 128 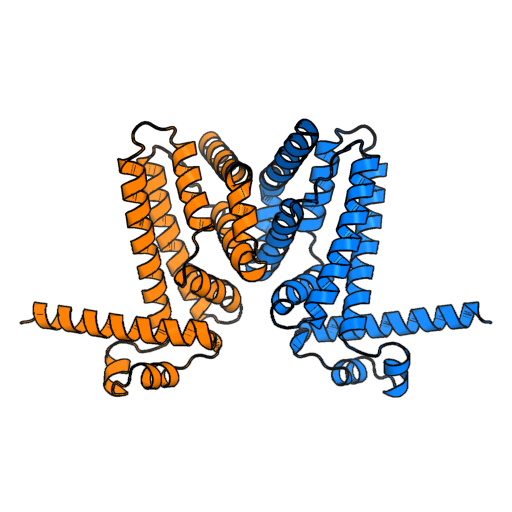LEU A C 1
ATOM 1043 O O . LEU A 1 128 ? -0.906 18.141 0.9 1 96.5 128 LEU A O 1
ATOM 1047 N N . LYS A 1 129 ? -1.742 17.062 -0.904 1 97.38 129 LYS A N 1
ATOM 1048 C CA . LYS A 1 129 ? -0.439 16.656 -1.414 1 97.38 129 LYS A CA 1
ATOM 1049 C C . LYS A 1 129 ? 0.455 17.859 -1.687 1 97.38 129 LYS A C 1
ATOM 1051 O O . LYS A 1 129 ? 1.617 17.875 -1.279 1 97.38 129 LYS A O 1
ATOM 1056 N N . LEU A 1 130 ? -0.13 18.828 -2.346 1 96.94 130 LEU A N 1
ATOM 1057 C CA . LEU A 1 130 ? 0.622 20.031 -2.666 1 96.94 130 LEU A CA 1
ATOM 1058 C C . LEU A 1 130 ? 1.081 20.734 -1.396 1 96.94 130 LEU A C 1
ATOM 1060 O O . LEU A 1 130 ? 2.244 21.141 -1.285 1 96.94 130 LEU A O 1
ATOM 1064 N N . ASN A 1 131 ? 0.212 20.922 -0.469 1 95.44 131 ASN A N 1
ATOM 1065 C CA . ASN A 1 131 ? 0.549 21.562 0.792 1 95.44 131 ASN A CA 1
ATOM 1066 C C . ASN A 1 131 ? 1.634 20.797 1.545 1 95.44 131 ASN A C 1
ATOM 1068 O O . ASN A 1 131 ? 2.607 21.391 2.012 1 95.44 131 ASN A O 1
ATOM 1072 N N . THR A 1 132 ? 1.469 19.5 1.628 1 96.44 132 THR A N 1
ATOM 1073 C CA . THR A 1 132 ? 2.4 18.656 2.373 1 96.44 132 THR A CA 1
ATOM 1074 C C . THR A 1 132 ? 3.771 18.656 1.704 1 96.44 132 THR A C 1
ATOM 1076 O O . THR A 1 132 ? 4.793 18.797 2.373 1 96.44 132 THR A O 1
ATOM 1079 N N . THR A 1 133 ? 3.789 18.5 0.386 1 97.5 133 THR A N 1
ATOM 1080 C CA . THR A 1 133 ? 5.066 18.453 -0.315 1 97.5 133 THR A CA 1
ATOM 1081 C C . THR A 1 133 ? 5.773 19.797 -0.231 1 97.5 133 THR A C 1
ATOM 1083 O O . THR A 1 133 ? 7 19.859 -0.137 1 97.5 133 THR A O 1
ATOM 1086 N N . ASN A 1 134 ? 5.02 20.891 -0.266 1 97.06 134 ASN A N 1
ATOM 1087 C CA . ASN A 1 134 ? 5.613 22.219 -0.092 1 97.06 134 ASN A CA 1
ATOM 1088 C C . ASN A 1 134 ? 6.262 22.359 1.283 1 97.06 134 ASN A C 1
ATOM 1090 O O . ASN A 1 134 ? 7.379 22.859 1.397 1 97.06 134 ASN A O 1
ATOM 1094 N N . GLU A 1 135 ? 5.578 21.938 2.277 1 96.5 135 GLU A N 1
ATOM 1095 C CA . GLU A 1 135 ? 6.098 22.016 3.639 1 96.5 135 GLU A CA 1
ATOM 1096 C C . GLU A 1 135 ? 7.355 21.172 3.801 1 96.5 135 GLU A C 1
ATOM 1098 O O . GLU A 1 135 ? 8.344 21.625 4.375 1 96.5 135 GLU A O 1
ATOM 1103 N N . LEU A 1 136 ? 7.34 19.969 3.293 1 97.94 136 LEU A N 1
ATOM 1104 C CA . LEU A 1 136 ? 8.484 19.062 3.412 1 97.94 136 LEU A CA 1
ATOM 1105 C C . LEU A 1 136 ? 9.656 19.562 2.582 1 97.94 136 LEU A C 1
ATOM 1107 O O . LEU A 1 136 ? 10.82 19.391 2.965 1 97.94 136 LEU A O 1
ATOM 1111 N N . SER A 1 137 ? 9.344 20.188 1.448 1 98.25 137 SER A N 1
ATOM 1112 C CA . SER A 1 137 ? 10.398 20.781 0.633 1 98.25 137 SER A CA 1
ATOM 1113 C C . SER A 1 137 ? 11.094 21.906 1.377 1 98.25 137 SER A C 1
ATOM 1115 O O . SER A 1 137 ? 12.312 22.078 1.259 1 98.25 137 SER A O 1
ATOM 1117 N N . LEU A 1 138 ? 10.312 22.734 2.086 1 97.25 138 LEU A N 1
ATOM 1118 C CA . LEU A 1 138 ? 10.906 23.797 2.893 1 97.25 138 LEU A CA 1
ATOM 1119 C C . LEU A 1 138 ? 11.812 23.219 3.977 1 97.25 138 LEU A C 1
ATOM 1121 O O . LEU A 1 138 ? 12.891 23.75 4.238 1 97.25 138 LEU A O 1
ATOM 1125 N N . ILE A 1 139 ? 11.422 22.172 4.566 1 97.69 139 ILE A N 1
ATOM 1126 C CA . ILE A 1 139 ? 12.227 21.5 5.578 1 97.69 139 ILE A CA 1
ATOM 1127 C C . ILE A 1 139 ? 13.516 20.969 4.945 1 97.69 139 ILE A C 1
ATOM 1129 O O . ILE A 1 139 ? 14.602 21.141 5.504 1 97.69 139 ILE A O 1
ATOM 1133 N N . ALA A 1 140 ? 13.367 20.297 3.764 1 98.44 140 ALA A N 1
ATOM 1134 C CA . ALA A 1 140 ? 14.539 19.812 3.037 1 98.44 140 ALA A CA 1
ATOM 1135 C C . ALA A 1 140 ? 15.523 20.953 2.762 1 98.44 140 ALA A C 1
ATOM 1137 O O . ALA A 1 140 ? 16.734 20.797 2.965 1 98.44 140 ALA A O 1
ATOM 1138 N N . LYS A 1 141 ? 15 22.094 2.359 1 97.69 141 LYS A N 1
ATOM 1139 C CA . LYS A 1 141 ? 15.82 23.266 2.088 1 97.69 141 LYS A CA 1
ATOM 1140 C C . LYS A 1 141 ? 16.516 23.75 3.355 1 97.69 141 LYS A C 1
ATOM 1142 O O . LYS A 1 141 ? 17.703 24.109 3.326 1 97.69 141 LYS A O 1
ATOM 1147 N N . GLN A 1 142 ? 15.797 23.797 4.414 1 96.5 142 GLN A N 1
ATOM 1148 C CA . GLN A 1 142 ? 16.359 24.203 5.699 1 96.5 142 GLN A CA 1
ATOM 1149 C C . GLN A 1 142 ? 17.5 23.281 6.117 1 96.5 142 GLN A C 1
ATOM 1151 O O . GLN A 1 142 ? 18.469 23.719 6.742 1 96.5 142 GLN A O 1
ATOM 1156 N N . LEU A 1 143 ? 17.406 21.984 5.77 1 97.81 143 LEU A N 1
ATOM 1157 C CA . LEU A 1 143 ? 18.438 21 6.113 1 97.81 143 LEU A CA 1
ATOM 1158 C C . LEU A 1 143 ? 19.625 21.094 5.164 1 97.81 143 LEU A C 1
ATOM 1160 O O . LEU A 1 143 ? 20.656 20.469 5.398 1 97.81 143 LEU A O 1
ATOM 1164 N N . GLY A 1 144 ? 19.406 21.859 4.047 1 97.38 144 GLY A N 1
ATOM 1165 C CA . GLY A 1 144 ? 20.5 22.047 3.1 1 97.38 144 GLY A CA 1
ATOM 1166 C C . GLY A 1 144 ? 20.359 21.172 1.863 1 97.38 144 GLY A C 1
ATOM 1167 O O . GLY A 1 144 ? 21.312 21.047 1.085 1 97.38 144 GLY A O 1
ATOM 1168 N N . ILE A 1 145 ? 19.219 20.547 1.682 1 98.06 145 ILE A N 1
ATOM 1169 C CA . ILE A 1 145 ? 18.953 19.766 0.478 1 98.06 145 ILE A CA 1
ATOM 1170 C C . ILE A 1 145 ? 18.406 20.672 -0.62 1 98.06 145 ILE A C 1
ATOM 1172 O O . ILE A 1 145 ? 17.297 21.219 -0.49 1 98.06 145 ILE A O 1
ATOM 1176 N N . LYS A 1 146 ? 19.031 20.844 -1.675 1 93.19 146 LYS A N 1
ATOM 1177 C CA . LYS A 1 146 ? 18.734 21.875 -2.672 1 93.19 146 LYS A CA 1
ATOM 1178 C C . LYS A 1 146 ? 17.969 21.281 -3.852 1 93.19 146 LYS A C 1
ATOM 1180 O O . LYS A 1 146 ? 17.516 22.016 -4.727 1 93.19 146 LYS A O 1
ATOM 1185 N N . ALA A 1 147 ? 17.641 20.047 -3.869 1 96.31 147 ALA A N 1
ATOM 1186 C CA . ALA A 1 147 ? 16.969 19.422 -4.996 1 96.31 147 ALA A CA 1
ATOM 1187 C C . ALA A 1 147 ? 15.477 19.25 -4.727 1 96.31 147 ALA A C 1
ATOM 1189 O O . ALA A 1 147 ? 15.047 19.219 -3.57 1 96.31 147 ALA A O 1
ATOM 1190 N N . ASP A 1 148 ? 14.664 19.266 -5.812 1 97.88 148 ASP A N 1
ATOM 1191 C CA . ASP A 1 148 ? 13.242 18.938 -5.723 1 97.88 148 ASP A CA 1
ATOM 1192 C C . ASP A 1 148 ? 13.047 17.438 -5.535 1 97.88 148 ASP A C 1
ATOM 1194 O O . ASP A 1 148 ? 12.852 16.703 -6.512 1 97.88 148 ASP A O 1
ATOM 1198 N N . ILE A 1 149 ? 12.992 17.031 -4.312 1 98.31 149 ILE A N 1
ATOM 1199 C CA . ILE A 1 149 ? 13 15.602 -4.027 1 98.31 149 ILE A CA 1
ATOM 1200 C C . ILE A 1 149 ? 11.578 15.047 -4.121 1 98.31 149 ILE A C 1
ATOM 1202 O O . ILE A 1 149 ? 11.367 13.836 -4.047 1 98.31 149 ILE A O 1
ATOM 1206 N N . PHE A 1 150 ? 10.547 15.836 -4.332 1 98.38 150 PHE A N 1
ATOM 1207 C CA . PHE A 1 150 ? 9.172 15.375 -4.422 1 98.38 150 PHE A CA 1
ATOM 1208 C C . PHE A 1 150 ? 8.641 15.539 -5.844 1 98.38 150 PHE A C 1
ATOM 1210 O O . PHE A 1 150 ? 7.512 15.133 -6.137 1 98.38 150 PHE A O 1
ATOM 1217 N N . GLY A 1 151 ? 9.414 16.016 -6.734 1 97.12 151 GLY A N 1
ATOM 1218 C CA . GLY A 1 151 ? 8.953 16.469 -8.039 1 97.12 151 GLY A CA 1
ATOM 1219 C C . GLY A 1 151 ? 8.492 15.344 -8.938 1 97.12 151 GLY A C 1
ATOM 1220 O O . GLY A 1 151 ? 7.539 15.508 -9.703 1 97.12 151 GLY A O 1
ATOM 1221 N N . ASP A 1 152 ? 9.133 14.141 -8.867 1 97.25 152 ASP A N 1
ATOM 1222 C CA . ASP A 1 152 ? 8.781 13.07 -9.797 1 97.25 152 ASP A CA 1
ATOM 1223 C C . ASP A 1 152 ? 7.758 12.125 -9.18 1 97.25 152 ASP A C 1
ATOM 1225 O O . ASP A 1 152 ? 7.344 11.156 -9.82 1 97.25 152 ASP A O 1
ATOM 1229 N N . GLY A 1 153 ? 7.43 12.336 -7.914 1 97.94 153 GLY A N 1
ATOM 1230 C CA . GLY A 1 153 ? 6.32 11.625 -7.301 1 97.94 153 GLY A CA 1
ATOM 1231 C C . GLY A 1 153 ? 6.738 10.336 -6.609 1 97.94 153 GLY A C 1
ATOM 1232 O O . GLY A 1 153 ? 5.941 9.711 -5.914 1 97.94 153 GLY A O 1
ATOM 1233 N N . PHE A 1 154 ? 8.008 9.922 -6.707 1 98.75 154 PHE A N 1
ATOM 1234 C CA . PHE A 1 154 ? 8.43 8.641 -6.156 1 98.75 154 PHE A CA 1
ATOM 1235 C C . PHE A 1 154 ? 8.266 8.625 -4.641 1 98.75 154 PHE A C 1
ATOM 1237 O O . PHE A 1 154 ? 7.602 7.746 -4.09 1 98.75 154 PHE A O 1
ATOM 1244 N N . LEU A 1 155 ? 8.82 9.656 -4.004 1 98.81 155 LEU A N 1
ATOM 1245 C CA . LEU A 1 155 ? 8.773 9.672 -2.545 1 98.81 155 LEU A CA 1
ATOM 1246 C C . LEU A 1 155 ? 7.332 9.758 -2.049 1 98.81 155 LEU A C 1
ATOM 1248 O O . LEU A 1 155 ? 6.98 9.133 -1.049 1 98.81 155 LEU A O 1
ATOM 1252 N N . VAL A 1 156 ? 6.539 10.531 -2.746 1 98.75 156 VAL A N 1
ATOM 1253 C CA . VAL A 1 156 ? 5.133 10.656 -2.373 1 98.75 156 VAL A CA 1
ATOM 1254 C C . VAL A 1 156 ? 4.449 9.297 -2.453 1 98.75 156 VAL A C 1
ATOM 1256 O O . VAL A 1 156 ? 3.766 8.883 -1.513 1 98.75 156 VAL A O 1
ATOM 1259 N N . ASN A 1 157 ? 4.652 8.594 -3.539 1 98.75 157 ASN A N 1
ATOM 1260 C CA . ASN A 1 157 ? 4.051 7.273 -3.721 1 98.75 157 ASN A CA 1
ATOM 1261 C C . ASN A 1 157 ? 4.594 6.266 -2.713 1 98.75 157 ASN A C 1
ATOM 1263 O O . ASN A 1 157 ? 3.846 5.43 -2.201 1 98.75 157 ASN A O 1
ATOM 1267 N N . TYR A 1 158 ? 5.883 6.352 -2.49 1 98.88 158 TYR A N 1
ATOM 1268 C CA . TYR A 1 158 ? 6.531 5.43 -1.565 1 98.88 158 TYR A CA 1
ATOM 1269 C C . TYR A 1 158 ? 5.996 5.613 -0.15 1 98.88 158 TYR A C 1
ATOM 1271 O O . TYR A 1 158 ? 5.633 4.641 0.514 1 98.88 158 TYR A O 1
ATOM 1279 N N . ILE A 1 159 ? 5.875 6.836 0.314 1 98.81 159 ILE A N 1
ATOM 1280 C CA . ILE A 1 159 ? 5.375 7.152 1.648 1 98.81 159 ILE A CA 1
ATOM 1281 C C . ILE A 1 159 ? 3.912 6.734 1.767 1 98.81 159 ILE A C 1
ATOM 1283 O O . ILE A 1 159 ? 3.531 6.039 2.711 1 98.81 159 ILE A O 1
ATOM 1287 N N . ASN A 1 160 ? 3.109 7.117 0.818 1 98.75 160 ASN A N 1
ATOM 1288 C CA . ASN A 1 160 ? 1.699 6.75 0.855 1 98.75 160 ASN A CA 1
ATOM 1289 C C . ASN A 1 160 ? 1.515 5.234 0.78 1 98.75 160 ASN A C 1
ATOM 1291 O O . ASN A 1 160 ? 0.581 4.691 1.372 1 98.75 160 ASN A O 1
ATOM 1295 N N . GLY A 1 161 ? 2.406 4.598 0.028 1 98.75 161 GLY A N 1
ATOM 1296 C CA . GLY A 1 161 ? 2.35 3.145 -0.016 1 98.75 161 GLY A CA 1
ATOM 1297 C C . GLY A 1 161 ? 2.566 2.498 1.339 1 98.75 161 GLY A C 1
ATOM 1298 O O . GLY A 1 161 ? 1.878 1.537 1.689 1 98.75 161 GLY A O 1
ATOM 1299 N N . LEU A 1 162 ? 3.496 3.006 2.059 1 98.81 162 LEU A N 1
ATOM 1300 C CA . LEU A 1 162 ? 3.754 2.5 3.402 1 98.81 162 LEU A CA 1
ATOM 1301 C C . LEU A 1 162 ? 2.562 2.758 4.316 1 98.81 162 LEU A C 1
ATOM 1303 O O . LEU A 1 162 ? 2.182 1.891 5.105 1 98.81 162 LEU A O 1
ATOM 1307 N N . ILE A 1 163 ? 1.996 3.916 4.211 1 98.62 163 ILE A N 1
ATOM 1308 C CA . ILE A 1 163 ? 0.832 4.281 5.008 1 98.62 163 ILE A CA 1
ATOM 1309 C C . ILE A 1 163 ? -0.324 3.332 4.703 1 98.62 163 ILE A C 1
ATOM 1311 O O . ILE A 1 163 ? -0.913 2.746 5.613 1 98.62 163 ILE A O 1
ATOM 1315 N N . LEU A 1 164 ? -0.595 3.125 3.477 1 98.19 164 LEU A N 1
ATOM 1316 C CA . LEU A 1 164 ? -1.682 2.244 3.061 1 98.19 164 LEU A CA 1
ATOM 1317 C C . LEU A 1 164 ? -1.449 0.822 3.557 1 98.19 164 LEU A C 1
ATOM 1319 O O . LEU A 1 164 ? -2.354 0.2 4.121 1 98.19 164 LEU A O 1
ATOM 1323 N N . SER A 1 165 ? -0.268 0.332 3.332 1 98.31 165 SER A N 1
ATOM 1324 C CA . SER A 1 165 ? 0.017 -1.053 3.695 1 98.31 165 SER A CA 1
ATOM 1325 C C . SER A 1 165 ? -0.014 -1.245 5.207 1 98.31 165 SER A C 1
ATOM 1327 O O . SER A 1 165 ? -0.451 -2.289 5.695 1 98.31 165 SER A O 1
ATOM 1329 N N . SER A 1 166 ? 0.43 -0.255 5.953 1 98.5 166 SER A N 1
ATOM 1330 C CA . SER A 1 166 ? 0.348 -0.322 7.41 1 98.5 166 SER A CA 1
ATOM 1331 C C . SER A 1 166 ? -1.094 -0.49 7.875 1 98.5 166 SER A C 1
ATOM 1333 O O . SER A 1 166 ? -1.369 -1.27 8.789 1 98.5 166 SER A O 1
ATOM 1335 N N . GLU A 1 167 ? -1.956 0.188 7.211 1 96.88 167 GLU A N 1
ATOM 1336 C CA . GLU A 1 167 ? -3.354 0.177 7.637 1 96.88 167 GLU A CA 1
ATOM 1337 C C . GLU A 1 167 ? -4.09 -1.04 7.086 1 96.88 167 GLU A C 1
ATOM 1339 O O . GLU A 1 167 ? -4.852 -1.688 7.805 1 96.88 167 GLU A O 1
ATOM 1344 N N . ILE A 1 168 ? -3.861 -1.349 5.844 1 96.25 168 ILE A N 1
ATOM 1345 C CA . ILE A 1 168 ? -4.645 -2.371 5.16 1 96.25 168 ILE A CA 1
ATOM 1346 C C . ILE A 1 168 ? -4.113 -3.756 5.52 1 96.25 168 ILE A C 1
ATOM 1348 O O . ILE A 1 168 ? -4.891 -4.688 5.746 1 96.25 168 ILE A O 1
ATOM 1352 N N . LEU A 1 169 ? -2.781 -3.895 5.637 1 97.5 169 LEU A N 1
ATOM 1353 C CA . LEU A 1 169 ? -2.172 -5.203 5.844 1 97.5 169 LEU A CA 1
ATOM 1354 C C . LEU A 1 169 ? -1.8 -5.406 7.309 1 97.5 169 LEU A C 1
ATOM 1356 O O . LEU A 1 169 ? -1.404 -6.504 7.707 1 97.5 169 LEU A O 1
ATOM 1360 N N . GLY A 1 170 ? -1.86 -4.352 8.109 1 97.25 170 GLY A N 1
ATOM 1361 C CA . GLY A 1 170 ? -1.331 -4.445 9.461 1 97.25 170 GLY A CA 1
ATOM 1362 C C . GLY A 1 170 ? 0.182 -4.551 9.508 1 97.25 170 GLY A C 1
ATOM 1363 O O . GLY A 1 170 ? 0.735 -5.273 10.336 1 97.25 170 GLY A O 1
ATOM 1364 N N . ALA A 1 171 ? 0.861 -3.84 8.617 1 98.19 171 ALA A N 1
ATOM 1365 C CA . ALA A 1 171 ? 2.297 -4.023 8.43 1 98.19 171 ALA A CA 1
ATOM 1366 C C . ALA A 1 171 ? 3.096 -3.039 9.281 1 98.19 171 ALA A C 1
ATOM 1368 O O . ALA A 1 171 ? 4.328 -3.041 9.25 1 98.19 171 ALA A O 1
ATOM 1369 N N . ARG A 1 172 ? 2.459 -2.205 10.078 1 98.5 172 ARG A N 1
ATOM 1370 C CA . ARG A 1 172 ? 3.107 -1.096 10.773 1 98.5 172 ARG A CA 1
ATOM 1371 C C . ARG A 1 172 ? 4.227 -1.596 11.68 1 98.5 172 ARG A C 1
ATOM 1373 O O . ARG A 1 172 ? 5.328 -1.05 11.672 1 98.5 172 ARG A O 1
ATOM 1380 N N . LYS A 1 173 ? 3.896 -2.564 12.461 1 98.31 173 LYS A N 1
ATOM 1381 C CA . LYS A 1 173 ? 4.902 -3.102 13.375 1 98.31 173 LYS A CA 1
A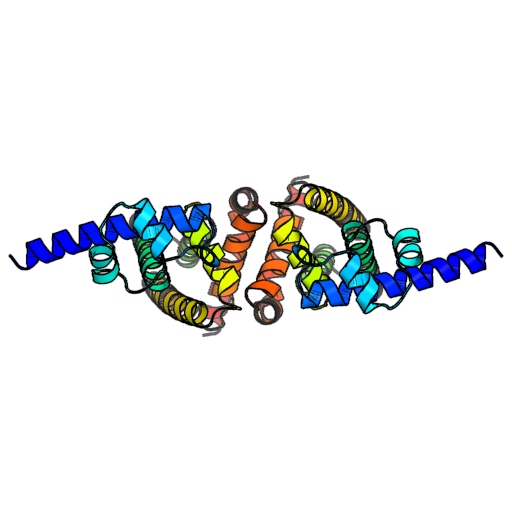TOM 1382 C C . LYS A 1 173 ? 6.098 -3.662 12.609 1 98.31 173 LYS A C 1
ATOM 1384 O O . LYS A 1 173 ? 7.246 -3.398 12.961 1 98.31 173 LYS A O 1
ATOM 1389 N N . SER A 1 174 ? 5.832 -4.434 11.633 1 98.62 174 SER A N 1
ATOM 1390 C CA . SER A 1 174 ? 6.879 -4.992 10.789 1 98.62 174 SER A CA 1
ATOM 1391 C C . SER A 1 174 ? 7.746 -3.896 10.18 1 98.62 174 SER A C 1
ATOM 1393 O O . SER A 1 174 ? 8.977 -3.98 10.211 1 98.62 174 SER A O 1
ATOM 1395 N N . TYR A 1 175 ? 7.113 -2.836 9.602 1 98.81 175 TYR A N 1
ATOM 1396 C CA . TYR A 1 175 ? 7.844 -1.715 9.016 1 98.81 175 TYR A CA 1
ATOM 1397 C C . TYR A 1 175 ? 8.688 -1.008 10.078 1 98.81 175 TYR A C 1
ATOM 1399 O O . TYR A 1 175 ? 9.828 -0.634 9.82 1 98.81 175 TYR A O 1
ATOM 1407 N N . SER A 1 176 ? 8.109 -0.858 11.273 1 98.75 176 SER A N 1
ATOM 1408 C CA . SER A 1 176 ? 8.82 -0.188 12.352 1 98.75 176 SER A CA 1
ATOM 1409 C C . SER A 1 176 ? 10.062 -0.97 12.766 1 98.75 176 SER A C 1
ATOM 1411 O O . SER A 1 176 ? 11.125 -0.386 12.984 1 98.75 176 SER A O 1
ATOM 1413 N N . GLU A 1 177 ? 9.93 -2.275 12.828 1 98.5 177 GLU A N 1
ATOM 1414 C CA . GLU A 1 177 ? 11.039 -3.145 13.234 1 98.5 177 GLU A CA 1
ATOM 1415 C C . GLU A 1 177 ? 12.133 -3.172 12.172 1 98.5 177 GLU A C 1
ATOM 1417 O O . GLU A 1 177 ? 13.273 -3.529 12.461 1 98.5 177 GLU A O 1
ATOM 1422 N N . HIS A 1 178 ? 11.781 -2.793 10.984 1 98.75 178 HIS A N 1
ATOM 1423 C CA . HIS A 1 178 ? 12.719 -2.842 9.875 1 98.75 178 HIS A CA 1
ATOM 1424 C C . HIS A 1 178 ? 12.875 -1.474 9.219 1 98.75 178 HIS A C 1
ATOM 1426 O O . HIS A 1 178 ? 13.211 -1.381 8.039 1 98.75 178 HIS A O 1
ATOM 1432 N N . LYS A 1 179 ? 12.555 -0.38 9.93 1 98.56 179 LYS A N 1
ATOM 1433 C CA . LYS A 1 179 ? 12.445 0.967 9.383 1 98.56 179 LYS A CA 1
ATOM 1434 C C . LYS A 1 179 ? 13.773 1.423 8.781 1 98.56 179 LYS A C 1
ATOM 1436 O O . LYS A 1 179 ? 13.797 2.293 7.906 1 98.56 179 LYS A O 1
ATOM 1441 N N . ARG A 1 180 ? 14.93 0.825 9.242 1 98.44 180 ARG A N 1
ATOM 1442 C CA . ARG A 1 180 ? 16.219 1.213 8.688 1 98.44 180 ARG A CA 1
ATOM 1443 C C . ARG A 1 180 ? 16.266 0.975 7.184 1 98.44 180 ARG A C 1
ATOM 1445 O O . ARG A 1 180 ? 16.812 1.784 6.438 1 98.44 180 ARG A O 1
ATOM 1452 N N . TYR A 1 181 ? 15.695 -0.181 6.672 1 98.75 181 TYR A N 1
ATOM 1453 C CA . TYR A 1 181 ? 15.719 -0.5 5.25 1 98.75 181 TYR A CA 1
ATOM 1454 C C . TYR A 1 181 ? 14.836 0.461 4.461 1 98.75 181 TYR A C 1
ATOM 1456 O O . TYR A 1 181 ? 15.203 0.893 3.367 1 98.75 181 TYR A O 1
ATOM 1464 N N . ILE A 1 182 ? 13.695 0.811 5.051 1 98.75 182 ILE A N 1
ATOM 1465 C CA . ILE A 1 182 ? 12.758 1.743 4.438 1 98.75 182 ILE A CA 1
ATOM 1466 C C . ILE A 1 182 ? 13.391 3.129 4.348 1 98.75 182 ILE A C 1
ATOM 1468 O O . ILE A 1 182 ? 13.359 3.766 3.289 1 98.75 182 ILE A O 1
ATOM 1472 N N . LYS A 1 183 ? 13.984 3.496 5.422 1 98.81 183 LYS A N 1
ATOM 1473 C CA . LYS A 1 183 ? 14.648 4.793 5.496 1 98.81 183 LYS A CA 1
ATOM 1474 C C . LYS A 1 183 ? 15.789 4.879 4.488 1 98.81 183 LYS A C 1
ATOM 1476 O O . LYS A 1 183 ? 15.977 5.914 3.842 1 98.81 183 LYS A O 1
ATOM 1481 N N . GLU A 1 184 ? 16.516 3.861 4.336 1 98.62 184 GLU A N 1
ATOM 1482 C CA . GLU A 1 184 ? 17.656 3.832 3.418 1 98.62 184 GLU A CA 1
ATOM 1483 C C . GLU A 1 184 ? 17.203 4.062 1.979 1 98.62 184 GLU A C 1
ATOM 1485 O O . GLU A 1 184 ? 17.891 4.727 1.204 1 98.62 184 GLU A O 1
ATOM 1490 N N . THR A 1 185 ? 16.125 3.508 1.607 1 98.69 185 THR A N 1
ATOM 1491 C CA . THR A 1 185 ? 15.562 3.727 0.277 1 98.69 185 THR A CA 1
ATOM 1492 C C . THR A 1 185 ? 15.32 5.215 0.033 1 98.69 185 THR A C 1
ATOM 1494 O O . THR A 1 185 ? 15.719 5.754 -0.999 1 98.69 185 THR A O 1
ATOM 1497 N N . MET A 1 186 ? 14.68 5.883 1.021 1 98.75 186 MET A N 1
ATOM 1498 C CA . MET A 1 186 ? 14.375 7.305 0.904 1 98.75 186 MET A CA 1
ATOM 1499 C C . MET A 1 186 ? 15.656 8.133 0.818 1 98.75 186 MET A C 1
ATOM 1501 O O . MET A 1 186 ? 15.781 9.008 -0.038 1 98.75 186 MET A O 1
ATOM 1505 N N . ILE A 1 187 ? 16.609 7.785 1.649 1 98.81 187 ILE A N 1
ATOM 1506 C CA . ILE A 1 187 ? 17.859 8.516 1.707 1 98.81 187 ILE A CA 1
ATOM 1507 C C . ILE A 1 187 ? 18.625 8.352 0.391 1 98.81 187 ILE A C 1
ATOM 1509 O O . ILE A 1 187 ? 19.094 9.328 -0.187 1 98.81 187 ILE A O 1
ATOM 1513 N N . ASN A 1 188 ? 18.719 7.082 -0.105 1 98.69 188 ASN A N 1
ATOM 1514 C CA . ASN A 1 188 ? 19.438 6.828 -1.349 1 98.69 188 ASN A CA 1
ATOM 1515 C C . ASN A 1 188 ? 18.812 7.582 -2.521 1 98.69 188 ASN A C 1
ATOM 1517 O O . ASN A 1 188 ? 19.531 8.125 -3.361 1 98.69 188 ASN A O 1
ATOM 1521 N N . TYR A 1 189 ? 17.531 7.602 -2.549 1 98.75 189 TYR A N 1
ATOM 1522 C CA . TYR A 1 189 ? 16.844 8.344 -3.6 1 98.75 189 TYR A CA 1
ATOM 1523 C C . TYR A 1 189 ? 17.156 9.836 -3.508 1 98.75 189 TYR A C 1
ATOM 1525 O O . TYR A 1 189 ? 17.484 10.469 -4.516 1 98.75 189 TYR A O 1
ATOM 1533 N N . ILE A 1 190 ? 17.078 10.414 -2.309 1 98.81 190 ILE A N 1
ATOM 1534 C CA . ILE A 1 190 ? 17.297 11.836 -2.092 1 98.81 190 ILE A CA 1
ATOM 1535 C C . ILE A 1 190 ? 18.719 12.211 -2.5 1 98.81 190 ILE A C 1
ATOM 1537 O O . ILE A 1 190 ? 18.938 13.211 -3.189 1 98.81 190 ILE A O 1
ATOM 1541 N N . VAL A 1 191 ? 19.688 11.43 -2.084 1 98.56 191 VAL A N 1
ATOM 1542 C CA . VAL A 1 191 ? 21.078 11.664 -2.412 1 98.56 191 VAL A CA 1
ATOM 1543 C C . VAL A 1 191 ? 21.266 11.672 -3.928 1 98.56 191 VAL A C 1
ATOM 1545 O O . VAL A 1 191 ? 21.922 12.562 -4.48 1 98.56 191 VAL A O 1
ATOM 1548 N N . ASP A 1 192 ? 20.656 10.727 -4.605 1 98.12 192 ASP A N 1
ATOM 1549 C CA . ASP A 1 192 ? 20.797 10.602 -6.051 1 98.12 192 ASP A CA 1
ATOM 1550 C C . ASP A 1 192 ? 20.188 11.797 -6.766 1 98.12 192 ASP A C 1
ATOM 1552 O O . ASP A 1 192 ? 20.734 12.305 -7.742 1 98.12 192 ASP A O 1
ATOM 1556 N N . VAL A 1 193 ? 19.016 12.227 -6.309 1 97.94 193 VAL A N 1
ATOM 1557 C CA . VAL A 1 193 ? 18.344 13.367 -6.926 1 97.94 193 VAL A CA 1
ATOM 1558 C C . VAL A 1 193 ? 19.172 14.625 -6.75 1 97.94 193 VAL A C 1
ATOM 1560 O O . VAL A 1 193 ? 19.281 15.438 -7.672 1 97.94 193 VAL A O 1
ATOM 1563 N N . GLU A 1 194 ? 19.734 14.797 -5.598 1 97.19 194 GLU A N 1
ATOM 1564 C CA . GLU A 1 194 ? 20.531 15.992 -5.34 1 97.19 194 GLU A CA 1
ATOM 1565 C C . GLU A 1 194 ? 21.828 15.969 -6.133 1 97.19 194 GLU A C 1
ATOM 1567 O O . GLU A 1 194 ? 22.297 17.016 -6.594 1 97.19 194 GLU A O 1
ATOM 1572 N N . LYS A 1 195 ? 22.438 14.852 -6.301 1 95.06 195 LYS A N 1
ATOM 1573 C CA . LYS A 1 195 ? 23.688 14.734 -7.059 1 95.06 195 LYS A CA 1
ATOM 1574 C C . LYS A 1 195 ? 23.453 14.992 -8.547 1 95.06 195 LYS A C 1
ATOM 1576 O O . LYS A 1 195 ? 24.344 15.461 -9.25 1 95.06 195 LYS A O 1
ATOM 1581 N N . LYS A 1 196 ? 22.391 14.656 -9.07 1 90.56 196 LYS A N 1
ATOM 1582 C CA . LYS A 1 196 ? 22.062 14.852 -10.484 1 90.56 196 LYS A CA 1
ATOM 1583 C C . LYS A 1 196 ? 21.766 16.312 -10.781 1 90.56 196 LYS A C 1
ATOM 1585 O O . LYS A 1 196 ? 21.844 16.75 -11.938 1 90.56 196 LYS A O 1
ATOM 1590 N N . ASN A 1 197 ? 21.422 17.078 -9.805 1 76.5 197 ASN A N 1
ATOM 1591 C CA . ASN A 1 197 ? 21.141 18.5 -9.977 1 76.5 197 ASN A CA 1
ATOM 1592 C C . ASN A 1 197 ? 22.25 19.375 -9.391 1 76.5 197 ASN A C 1
ATOM 1594 O O . ASN A 1 197 ? 22.734 19.109 -8.289 1 76.5 197 ASN A O 1
ATOM 1598 N N . MET B 1 1 ? -10.859 -42.719 -21.297 1 67.56 1 MET B N 1
ATOM 1599 C CA . MET B 1 1 ? -12.156 -42.156 -20.938 1 67.56 1 MET B CA 1
ATOM 1600 C C . MET B 1 1 ? -12.047 -41.219 -19.734 1 67.56 1 MET B C 1
ATOM 1602 O O . MET B 1 1 ? -12.539 -40.094 -19.766 1 67.56 1 MET B O 1
ATOM 1606 N N . LYS B 1 2 ? -11.508 -41.75 -18.75 1 70.56 2 LYS B N 1
ATOM 1607 C CA . LYS B 1 2 ? -11.266 -41 -17.547 1 70.56 2 LYS B CA 1
ATOM 1608 C C . LYS B 1 2 ? -10.406 -39.75 -17.844 1 70.56 2 LYS B C 1
ATOM 1610 O O . LYS B 1 2 ? -10.68 -38.656 -17.328 1 70.56 2 LYS B O 1
ATOM 1615 N N . GLU B 1 3 ? -9.438 -39.781 -18.594 1 75.12 3 GLU B N 1
ATOM 1616 C CA . GLU B 1 3 ? -8.555 -38.688 -18.969 1 75.12 3 GLU B CA 1
ATOM 1617 C C . GLU B 1 3 ? -9.305 -37.625 -19.781 1 75.12 3 GLU B C 1
ATOM 1619 O O . GLU B 1 3 ? -9.094 -36.438 -19.609 1 75.12 3 GLU B O 1
ATOM 1624 N N . GLU B 1 4 ? -10.008 -38.062 -20.594 1 71.81 4 GLU B N 1
ATOM 1625 C CA . GLU B 1 4 ? -10.805 -37.156 -21.406 1 71.81 4 GLU B CA 1
ATOM 1626 C C . GLU B 1 4 ? -11.797 -36.375 -20.547 1 71.81 4 GLU B C 1
ATOM 1628 O O . GLU B 1 4 ? -11.992 -35.156 -20.766 1 71.81 4 GLU B O 1
ATOM 1633 N N . LYS B 1 5 ? -12.43 -37.094 -19.641 1 69.31 5 LYS B N 1
ATOM 1634 C CA . LYS B 1 5 ? -13.375 -36.438 -18.734 1 69.31 5 LYS B CA 1
ATOM 1635 C C . LYS B 1 5 ? -12.68 -35.406 -17.859 1 69.31 5 LYS B C 1
ATOM 1637 O O . LYS B 1 5 ? -13.242 -34.344 -17.562 1 69.31 5 LYS B O 1
ATOM 1642 N N . GLN B 1 6 ? -11.539 -35.781 -17.469 1 72.69 6 GLN B N 1
ATOM 1643 C CA . GLN B 1 6 ? -10.742 -34.875 -16.656 1 72.69 6 GLN B CA 1
ATOM 1644 C C . GLN B 1 6 ? -10.344 -33.625 -17.453 1 72.69 6 GLN B C 1
ATOM 1646 O O . GLN B 1 6 ? -10.375 -32.5 -16.938 1 72.69 6 GLN B O 1
ATOM 1651 N N . LYS B 1 7 ? -10 -33.875 -18.609 1 75.38 7 LYS B N 1
ATOM 1652 C CA . LYS B 1 7 ? -9.633 -32.75 -19.484 1 75.38 7 LYS B CA 1
ATOM 1653 C C . LYS B 1 7 ? -10.82 -31.844 -19.75 1 75.38 7 LYS B C 1
ATOM 1655 O O . LYS B 1 7 ? -10.688 -30.609 -19.719 1 75.38 7 LYS B O 1
ATOM 1660 N N . VAL B 1 8 ? -11.914 -32.406 -19.984 1 75.38 8 VAL B N 1
ATOM 1661 C CA . VAL B 1 8 ? -13.133 -31.641 -20.219 1 75.38 8 VAL B CA 1
ATOM 1662 C C . VAL B 1 8 ? -13.5 -30.844 -18.969 1 75.38 8 VAL B C 1
ATOM 1664 O O . VAL B 1 8 ? -13.883 -29.672 -19.062 1 75.38 8 VAL B O 1
ATOM 1667 N N . GLY B 1 9 ? -13.375 -31.422 -17.844 1 81.88 9 GLY B N 1
ATOM 1668 C CA . GLY B 1 9 ? -13.625 -30.766 -16.578 1 81.88 9 GLY B CA 1
ATOM 1669 C C . GLY B 1 9 ? -12.734 -29.547 -16.344 1 81.88 9 GLY B C 1
ATOM 1670 O O . GLY B 1 9 ? -13.203 -28.5 -15.914 1 81.88 9 GLY B O 1
ATOM 1671 N N . GLN B 1 10 ? -11.531 -29.766 -16.734 1 86.62 10 GLN B N 1
ATOM 1672 C CA . GLN B 1 10 ? -10.57 -28.688 -16.578 1 86.62 10 GLN B CA 1
ATOM 1673 C C . GLN B 1 10 ? -10.883 -27.516 -17.531 1 86.62 10 GLN B C 1
ATOM 1675 O O . GLN B 1 10 ? -10.695 -26.359 -17.172 1 86.62 10 GLN B O 1
ATOM 1680 N N . ILE B 1 11 ? -11.375 -27.875 -18.641 1 89.19 11 ILE B N 1
ATOM 1681 C CA . ILE B 1 11 ? -11.742 -26.859 -19.609 1 89.19 11 ILE B CA 1
ATOM 1682 C C . ILE B 1 11 ? -12.938 -26.062 -19.109 1 89.19 11 ILE B C 1
ATOM 1684 O O . ILE B 1 11 ? -12.961 -24.828 -19.203 1 89.19 11 ILE B O 1
ATOM 1688 N N . LYS B 1 12 ? -13.906 -26.734 -18.562 1 91.75 12 LYS B N 1
ATOM 1689 C CA . LYS B 1 12 ? -15.086 -26.078 -18 1 91.75 12 LYS B CA 1
ATOM 1690 C C . LYS B 1 12 ? -14.711 -25.188 -16.812 1 91.75 12 LYS B C 1
ATOM 1692 O O . LYS B 1 12 ? -15.188 -24.062 -16.703 1 91.75 12 LYS B O 1
ATOM 1697 N N . LYS B 1 13 ? -13.867 -25.688 -16.047 1 94.62 13 LYS B N 1
ATOM 1698 C CA . LYS B 1 13 ? -13.398 -24.922 -14.891 1 94.62 13 LYS B CA 1
ATOM 1699 C C . LYS B 1 13 ? -12.711 -23.625 -15.336 1 94.62 13 LYS B C 1
ATOM 1701 O O . LYS B 1 13 ? -12.906 -22.578 -14.742 1 94.62 13 LYS B O 1
ATOM 1706 N N . LYS B 1 14 ? -11.961 -23.797 -16.344 1 94.69 14 LYS B N 1
ATOM 1707 C CA . LYS B 1 14 ? -11.258 -22.625 -16.859 1 94.69 14 LYS B CA 1
ATOM 1708 C C . LYS B 1 14 ? -12.242 -21.578 -17.359 1 94.69 14 LYS B C 1
ATOM 1710 O O . LYS B 1 14 ? -12.07 -20.375 -17.125 1 94.69 14 LYS B O 1
ATOM 1715 N N . LYS B 1 15 ? -13.211 -21.969 -18.016 1 95.25 15 LYS B N 1
ATOM 1716 C CA . LYS B 1 15 ? -14.234 -21.062 -18.531 1 95.25 15 LYS B CA 1
ATOM 1717 C C . LYS B 1 15 ? -14.969 -20.359 -17.375 1 95.25 15 LYS B C 1
ATOM 1719 O O . LYS B 1 15 ? -15.25 -19.156 -17.453 1 95.25 15 LYS B O 1
ATOM 1724 N N . ILE B 1 16 ? -15.25 -21.125 -16.438 1 96.62 16 ILE B N 1
ATOM 1725 C CA . ILE B 1 16 ? -15.945 -20.578 -15.273 1 96.62 16 ILE B CA 1
ATOM 1726 C C . ILE B 1 16 ? -15.062 -19.547 -14.586 1 96.62 16 ILE B C 1
ATOM 1728 O O . ILE B 1 16 ? -15.531 -18.453 -14.227 1 96.62 16 ILE B O 1
ATOM 1732 N N . ARG B 1 17 ? -13.82 -19.844 -14.438 1 95.81 17 ARG B N 1
ATOM 1733 C CA . ARG B 1 17 ? -12.883 -18.922 -13.805 1 95.81 17 ARG B CA 1
ATOM 1734 C C . ARG B 1 17 ? -12.781 -17.625 -14.594 1 95.81 17 ARG B C 1
ATOM 1736 O O . ARG B 1 17 ? -12.688 -16.531 -14.016 1 95.81 17 ARG B O 1
ATOM 1743 N N . GLU B 1 18 ? -12.789 -17.734 -15.891 1 96.06 18 GLU B N 1
ATOM 1744 C CA . GLU B 1 18 ? -12.711 -16.547 -16.734 1 96.06 18 GLU B CA 1
ATOM 1745 C C . GLU B 1 18 ? -13.945 -15.68 -16.578 1 96.06 18 GLU B C 1
ATOM 1747 O O . GLU B 1 18 ? -13.852 -14.445 -16.531 1 96.06 18 GLU B O 1
ATOM 1752 N N . ALA B 1 19 ? -15.062 -16.312 -16.516 1 97.12 19 ALA B N 1
ATOM 1753 C CA . ALA B 1 19 ? -16.297 -15.578 -16.281 1 97.12 19 ALA B CA 1
ATOM 1754 C C . ALA B 1 19 ? -16.297 -14.922 -14.898 1 97.12 19 ALA B C 1
ATOM 1756 O O . ALA B 1 19 ? -16.719 -13.773 -14.742 1 97.12 19 ALA B O 1
ATOM 1757 N N . ALA B 1 20 ? -15.828 -15.656 -13.914 1 97.44 20 ALA B N 1
ATOM 1758 C CA . ALA B 1 20 ? -15.719 -15.125 -12.562 1 97.44 20 ALA B CA 1
ATOM 1759 C C . ALA B 1 20 ? -14.781 -13.914 -12.523 1 97.44 20 ALA B C 1
ATOM 1761 O O . ALA B 1 20 ? -15.109 -12.891 -11.922 1 97.44 20 ALA B O 1
ATOM 1762 N N . LYS B 1 21 ? -13.633 -14.086 -13.172 1 97.06 21 LYS B N 1
ATOM 1763 C CA . LYS B 1 21 ? -12.664 -12.984 -13.25 1 97.06 21 LYS B CA 1
ATOM 1764 C C . LYS B 1 21 ? -13.32 -11.719 -13.797 1 97.06 21 LYS B C 1
ATOM 1766 O O . LYS B 1 21 ? -13.133 -10.633 -13.242 1 97.06 21 LYS B O 1
ATOM 1771 N N . LYS B 1 22 ? -14.039 -11.867 -14.812 1 96.5 22 LYS B N 1
ATOM 1772 C CA . LYS B 1 22 ? -14.75 -10.734 -15.406 1 96.5 22 LYS B CA 1
ATOM 1773 C C . LYS B 1 22 ? -15.703 -10.102 -14.398 1 96.5 22 LYS B C 1
ATOM 1775 O O . LYS B 1 22 ? -15.75 -8.875 -14.266 1 96.5 22 LYS B O 1
ATOM 1780 N N . CYS B 1 23 ? -16.469 -10.891 -13.711 1 96.81 23 CYS B N 1
ATOM 1781 C CA . CYS B 1 23 ? -17.406 -10.406 -12.711 1 96.81 23 CYS B CA 1
ATOM 1782 C C . CYS B 1 23 ? -16.688 -9.695 -11.57 1 96.81 23 CYS B C 1
ATOM 1784 O O . CYS B 1 23 ? -17.078 -8.609 -11.156 1 96.81 23 CYS B O 1
ATOM 1786 N N . PHE B 1 24 ? -15.586 -10.336 -11.117 1 95.75 24 PHE B N 1
ATOM 1787 C CA . PHE B 1 24 ? -14.805 -9.766 -10.031 1 95.75 24 PHE B CA 1
ATOM 1788 C C . PHE B 1 24 ? -14.242 -8.398 -10.422 1 95.75 24 PHE B C 1
ATOM 1790 O O . PHE B 1 24 ? -14.281 -7.457 -9.633 1 95.75 24 PHE B O 1
ATOM 1797 N N . LEU B 1 25 ? -13.766 -8.266 -11.602 1 93.88 25 LEU B N 1
ATOM 1798 C CA . LEU B 1 25 ? -13.117 -7.039 -12.055 1 93.88 25 LEU B CA 1
ATOM 1799 C C . LEU B 1 25 ? -14.148 -5.938 -12.281 1 93.88 25 LEU B C 1
ATOM 1801 O O . LEU B 1 25 ? -13.844 -4.754 -12.109 1 93.88 25 LEU B O 1
ATOM 1805 N N . THR B 1 26 ? -15.375 -6.297 -12.609 1 92.19 26 THR B N 1
ATOM 1806 C CA . THR B 1 26 ? -16.422 -5.332 -12.945 1 92.19 26 THR B CA 1
ATOM 1807 C C . THR B 1 26 ? -17.172 -4.887 -11.688 1 92.19 26 THR B C 1
ATOM 1809 O O . THR B 1 26 ? -17.406 -3.695 -11.492 1 92.19 26 THR B O 1
ATOM 1812 N N . LYS B 1 27 ? -17.516 -5.855 -10.742 1 90.12 27 LYS B N 1
ATOM 1813 C CA . LYS B 1 27 ? -18.391 -5.57 -9.617 1 90.12 27 LYS B CA 1
ATOM 1814 C C . LYS B 1 27 ? -17.609 -5.52 -8.305 1 90.12 27 LYS B C 1
ATOM 1816 O O . LYS B 1 27 ? -18.109 -5.016 -7.297 1 90.12 27 LYS B O 1
ATOM 1821 N N . GLY B 1 28 ? -16.391 -6.016 -8.398 1 87.75 28 GLY B N 1
ATOM 1822 C CA . GLY B 1 28 ? -15.695 -6.297 -7.156 1 87.75 28 GLY B CA 1
ATOM 1823 C C . GLY B 1 28 ? -15.977 -7.688 -6.617 1 87.75 28 GLY B C 1
ATOM 1824 O O . GLY B 1 28 ? -17.047 -8.258 -6.875 1 87.75 28 GLY B O 1
ATOM 1825 N N . PHE B 1 29 ? -15.07 -8.164 -5.914 1 87.12 29 PHE B N 1
ATOM 1826 C CA . PHE B 1 29 ? -15.188 -9.531 -5.414 1 87.12 29 PHE B CA 1
ATOM 1827 C C . PHE B 1 29 ? -16.312 -9.633 -4.395 1 87.12 29 PHE B C 1
ATOM 1829 O O . PHE B 1 29 ? -17.141 -10.547 -4.473 1 87.12 29 PHE B O 1
ATOM 1836 N N . GLN B 1 30 ? -16.406 -8.711 -3.504 1 83.75 30 GLN B N 1
ATOM 1837 C CA . GLN B 1 30 ? -17.359 -8.789 -2.406 1 83.75 30 GLN B CA 1
ATOM 1838 C C . GLN B 1 30 ? -18.797 -8.664 -2.916 1 83.75 30 GLN B C 1
ATOM 1840 O O . GLN B 1 30 ? -19.719 -9.188 -2.297 1 83.75 30 GLN B O 1
ATOM 1845 N N . SER B 1 31 ? -18.922 -8.125 -4.035 1 89 31 SER B N 1
ATOM 1846 C CA . SER B 1 31 ? -20.266 -7.879 -4.562 1 89 31 SER B CA 1
ATOM 1847 C C . SER B 1 31 ? -20.656 -8.938 -5.59 1 89 31 SER B C 1
ATOM 1849 O O . SER B 1 31 ? -21.781 -8.938 -6.098 1 89 31 SER B O 1
ATOM 1851 N N . THR B 1 32 ? -19.719 -9.758 -5.934 1 94.94 32 THR B N 1
ATOM 1852 C CA . THR B 1 32 ? -19.984 -10.773 -6.941 1 94.94 32 THR B CA 1
ATOM 1853 C C . THR B 1 32 ? -20.594 -12.023 -6.305 1 94.94 32 THR B C 1
ATOM 1855 O O . THR B 1 32 ? -20.078 -12.523 -5.301 1 94.94 32 THR B O 1
ATOM 1858 N N . THR B 1 33 ? -21.688 -12.562 -6.863 1 95.75 33 THR B N 1
ATOM 1859 C CA . THR B 1 33 ? -22.344 -13.773 -6.383 1 95.75 33 THR B CA 1
ATOM 1860 C C . THR B 1 33 ? -22.172 -14.914 -7.379 1 95.75 33 THR B C 1
ATOM 1862 O O . THR B 1 33 ? -21.75 -14.695 -8.516 1 95.75 33 THR B O 1
ATOM 1865 N N . MET B 1 34 ? -22.531 -16.125 -6.859 1 96.5 34 MET B N 1
ATOM 1866 C CA . MET B 1 34 ? -22.562 -17.281 -7.75 1 96.5 34 MET B CA 1
ATOM 1867 C C . MET B 1 34 ? -23.516 -17.031 -8.914 1 96.5 34 MET B C 1
ATOM 1869 O O . MET B 1 34 ? -23.203 -17.375 -10.062 1 96.5 34 MET B O 1
ATOM 1873 N N . GLU B 1 35 ? -24.578 -16.359 -8.664 1 97.38 35 GLU B N 1
ATOM 1874 C CA . GLU B 1 35 ? -25.578 -16.094 -9.688 1 97.38 35 GLU B CA 1
ATOM 1875 C C . GLU B 1 35 ? -25.031 -15.148 -10.758 1 97.38 35 GLU B C 1
ATOM 1877 O O . GLU B 1 35 ? -25.359 -15.289 -11.938 1 97.38 35 GLU B O 1
ATOM 1882 N N . ASP B 1 36 ? -24.266 -14.25 -10.391 1 97.31 36 ASP B N 1
ATOM 1883 C CA . ASP B 1 36 ? -23.625 -13.359 -11.352 1 97.31 36 ASP B CA 1
ATOM 1884 C C . ASP B 1 36 ? -22.75 -14.141 -12.336 1 97.31 36 ASP B C 1
ATOM 1886 O O . ASP B 1 36 ? -22.812 -13.898 -13.547 1 97.31 36 ASP B O 1
ATOM 1890 N N . VAL B 1 37 ? -21.953 -15.086 -11.797 1 97.94 37 VAL B N 1
ATOM 1891 C CA . VAL B 1 37 ? -21.047 -15.875 -12.617 1 97.94 37 VAL B CA 1
ATOM 1892 C C . VAL B 1 37 ? -21.844 -16.781 -13.547 1 97.94 37 VAL B C 1
ATOM 1894 O O . VAL B 1 37 ? -21.516 -16.922 -14.727 1 97.94 37 VAL B O 1
ATOM 1897 N N . ILE B 1 38 ? -22.891 -17.344 -13.016 1 97.62 38 ILE B N 1
ATOM 1898 C CA . ILE B 1 38 ? -23.75 -18.234 -13.789 1 97.62 38 ILE B CA 1
ATOM 1899 C C . ILE B 1 38 ? -24.359 -17.469 -14.969 1 97.62 38 ILE B C 1
ATOM 1901 O O . ILE B 1 38 ? -24.344 -17.953 -16.094 1 97.62 38 ILE B O 1
ATOM 1905 N N . THR B 1 39 ? -24.812 -16.297 -14.727 1 96.94 39 THR B N 1
ATOM 1906 C CA . THR B 1 39 ? -25.406 -15.445 -15.758 1 96.94 39 THR B CA 1
ATOM 1907 C C . THR B 1 39 ? -24.359 -15.055 -16.797 1 96.94 39 THR B C 1
ATOM 1909 O O . THR B 1 39 ? -24.625 -15.078 -18 1 96.94 39 THR B O 1
ATOM 1912 N N . GLU B 1 40 ? -23.172 -14.758 -16.422 1 96.38 40 GLU B N 1
ATOM 1913 C CA . GLU B 1 40 ? -22.094 -14.312 -17.312 1 96.38 40 GLU B CA 1
ATOM 1914 C C . GLU B 1 40 ? -21.688 -15.422 -18.281 1 96.38 40 GLU B C 1
ATOM 1916 O O . GLU B 1 40 ? -21.469 -15.164 -19.469 1 96.38 40 GLU B O 1
ATOM 1921 N N . ILE B 1 41 ? -21.516 -16.641 -17.797 1 95 41 ILE B N 1
ATOM 1922 C CA . ILE B 1 41 ? -20.984 -17.734 -18.609 1 95 41 ILE B CA 1
ATOM 1923 C C . ILE B 1 41 ? -22.109 -18.344 -19.438 1 95 41 ILE B C 1
ATOM 1925 O O . ILE B 1 41 ? -21.844 -18.984 -20.453 1 95 41 ILE B O 1
ATOM 1929 N N . GLY B 1 42 ? -23.375 -18.344 -18.969 1 93.06 42 GLY B N 1
ATOM 1930 C CA . GLY B 1 42 ? -24.5 -18.922 -19.672 1 93.06 42 GLY B CA 1
ATOM 1931 C C . GLY B 1 42 ? -24.609 -20.422 -19.5 1 93.06 42 GLY B C 1
ATOM 1932 O O . GLY B 1 42 ? -25.203 -21.109 -20.344 1 93.06 42 GLY B O 1
ATOM 1933 N N . MET B 1 43 ? -24.047 -21.016 -18.594 1 91.06 43 MET B N 1
ATOM 1934 C CA . MET B 1 43 ? -24.156 -22.422 -18.219 1 91.06 43 MET B CA 1
ATOM 1935 C C . MET B 1 43 ? -25.312 -22.625 -17.25 1 91.06 43 MET B C 1
ATOM 1937 O O . MET B 1 43 ? -25.812 -21.672 -16.656 1 91.06 43 MET B O 1
ATOM 1941 N N . SER B 1 44 ? -25.656 -23.875 -17.109 1 91.25 44 SER B N 1
ATOM 1942 C CA . SER B 1 44 ? -26.672 -24.172 -16.109 1 91.25 44 SER B CA 1
ATOM 1943 C C . SER B 1 44 ? -26.156 -23.969 -14.695 1 91.25 44 SER B C 1
ATOM 1945 O O . SER B 1 44 ? -24.953 -24.109 -14.445 1 91.25 44 SER B O 1
ATOM 1947 N N . ARG B 1 45 ? -27.125 -23.703 -13.773 1 93.75 45 ARG B N 1
ATOM 1948 C CA . ARG B 1 45 ? -26.797 -23.562 -12.359 1 93.75 45 ARG B CA 1
ATOM 1949 C C . ARG B 1 45 ? -26.125 -24.812 -11.828 1 93.75 45 ARG B C 1
ATOM 1951 O O . ARG B 1 45 ? -25.062 -24.734 -11.203 1 93.75 45 ARG B O 1
ATOM 1958 N N . GLY B 1 46 ? -26.641 -25.938 -12.133 1 94.12 46 GLY B N 1
ATOM 1959 C CA . GLY B 1 46 ? -26.078 -27.203 -11.695 1 94.12 46 GLY B CA 1
ATOM 1960 C C . GLY B 1 46 ? -24.672 -27.453 -12.242 1 94.12 46 GLY B C 1
ATOM 1961 O O . GLY B 1 46 ? -23.812 -27.984 -11.539 1 94.12 46 GLY B O 1
ATOM 1962 N N . GLY B 1 47 ? -24.484 -27.031 -13.43 1 93.38 47 GLY B N 1
ATOM 1963 C CA . GLY B 1 47 ? -23.188 -27.188 -14.055 1 93.38 47 GLY B CA 1
ATOM 1964 C C . GLY B 1 47 ? -22.078 -26.406 -13.359 1 93.38 47 GLY B C 1
ATOM 1965 O O . GLY B 1 47 ? -20.984 -26.938 -13.141 1 93.38 47 GLY B O 1
ATOM 1966 N N . VAL B 1 48 ? -22.344 -25.172 -13.008 1 96.5 48 VAL B N 1
ATOM 1967 C CA . VAL B 1 48 ? -21.359 -24.344 -12.344 1 96.5 48 VAL B CA 1
ATOM 1968 C C . VAL B 1 48 ? -21.109 -24.859 -10.93 1 96.5 48 VAL B C 1
ATOM 1970 O O . VAL B 1 48 ? -19.953 -25.016 -10.508 1 96.5 48 VAL B O 1
ATOM 1973 N N . TYR B 1 49 ? -22.125 -25.281 -10.242 1 96.19 49 TYR B N 1
ATOM 1974 C CA . TYR B 1 49 ? -22.016 -25.734 -8.859 1 96.19 49 TYR B CA 1
ATOM 1975 C C . TYR B 1 49 ? -21.312 -27.078 -8.789 1 96.19 49 TYR B C 1
ATOM 1977 O O . TYR B 1 49 ? -20.75 -27.438 -7.75 1 96.19 49 TYR B O 1
ATOM 1985 N N . HIS B 1 50 ? -21.406 -27.766 -9.867 1 95.69 50 HIS B N 1
ATOM 1986 C CA . HIS B 1 50 ? -20.672 -29.031 -9.938 1 95.69 50 HIS B CA 1
ATOM 1987 C C . HIS B 1 50 ? -19.172 -28.812 -9.82 1 95.69 50 HIS B C 1
ATOM 1989 O O . HIS B 1 50 ? -18.453 -29.625 -9.242 1 95.69 50 HIS B O 1
ATOM 1995 N N . HIS B 1 51 ? -18.734 -27.688 -10.328 1 96 51 HIS B N 1
ATOM 1996 C CA . HIS B 1 51 ? -17.297 -27.422 -10.398 1 96 51 HIS B CA 1
ATOM 1997 C C . HIS B 1 51 ? -16.859 -26.516 -9.25 1 96 51 HIS B C 1
ATOM 1999 O O . HIS B 1 51 ? -15.734 -26.656 -8.75 1 96 51 HIS B O 1
ATOM 2005 N N . TYR B 1 52 ? -17.688 -25.562 -8.867 1 96.75 52 TYR B N 1
ATOM 2006 C CA . TYR B 1 52 ? -17.344 -24.609 -7.809 1 96.75 52 TYR B CA 1
ATOM 2007 C C . TYR B 1 52 ? -18.5 -24.438 -6.84 1 96.75 52 TYR B C 1
ATOM 2009 O O . TYR B 1 52 ? -1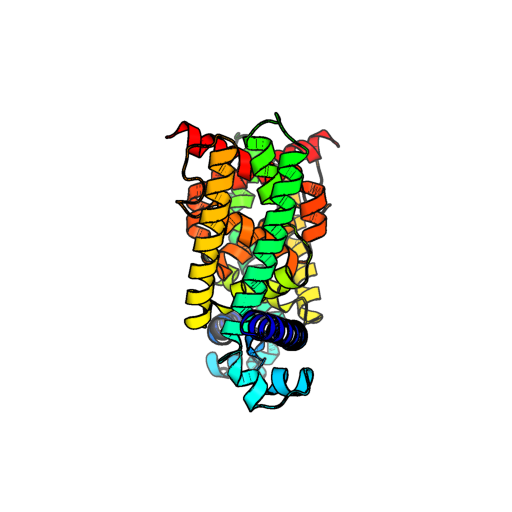9.609 -24.094 -7.25 1 96.75 52 TYR B O 1
ATOM 2017 N N . ALA B 1 53 ? -18.172 -24.531 -5.586 1 95.5 53 ALA B N 1
ATOM 2018 C CA . ALA B 1 53 ? -19.188 -24.406 -4.555 1 95.5 53 ALA B CA 1
ATOM 2019 C C . ALA B 1 53 ? -19.375 -22.938 -4.145 1 95.5 53 ALA B C 1
ATOM 2021 O O . ALA B 1 53 ? -20.375 -22.578 -3.516 1 95.5 53 ALA B O 1
ATOM 2022 N N . SER B 1 54 ? -18.328 -22.094 -4.508 1 94.62 54 SER B N 1
ATOM 2023 C CA . SER B 1 54 ? -18.375 -20.703 -4.07 1 94.62 54 SER B CA 1
ATOM 2024 C C . SER B 1 54 ? -17.484 -19.828 -4.922 1 94.62 54 SER B C 1
ATOM 2026 O O . SER B 1 54 ? -16.594 -20.312 -5.621 1 94.62 54 SER B O 1
ATOM 2028 N N . THR B 1 55 ? -17.703 -18.547 -4.789 1 94.31 55 THR B N 1
ATOM 2029 C CA . THR B 1 55 ? -16.844 -17.547 -5.434 1 94.31 55 THR B CA 1
ATOM 2030 C C . THR B 1 55 ? -15.438 -17.578 -4.832 1 94.31 55 THR B C 1
ATOM 2032 O O . THR B 1 55 ? -14.445 -17.328 -5.527 1 94.31 55 THR B O 1
ATOM 2035 N N . ASN B 1 56 ? -15.305 -17.969 -3.566 1 93.5 56 ASN B N 1
ATOM 2036 C CA . ASN B 1 56 ? -14 -18.078 -2.916 1 93.5 56 ASN B CA 1
ATOM 2037 C C . ASN B 1 56 ? -13.133 -19.141 -3.576 1 93.5 56 ASN B C 1
ATOM 2039 O O . ASN B 1 56 ? -11.93 -18.938 -3.77 1 93.5 56 ASN B O 1
ATOM 2043 N N . GLU B 1 57 ? -13.727 -20.188 -3.936 1 94.56 57 GLU B N 1
ATOM 2044 C CA . GLU B 1 57 ? -12.984 -21.25 -4.605 1 94.56 57 GLU B CA 1
ATOM 2045 C C . GLU B 1 57 ? -12.508 -20.812 -5.984 1 94.56 57 GLU B C 1
ATOM 2047 O O . GLU B 1 57 ? -11.406 -21.156 -6.41 1 94.56 57 GLU B O 1
ATOM 2052 N N . MET B 1 58 ? -13.375 -20.109 -6.645 1 96.44 58 MET B N 1
ATOM 2053 C CA . MET B 1 58 ? -13 -19.578 -7.953 1 96.44 58 MET B CA 1
ATOM 2054 C C . MET B 1 58 ? -11.812 -18.641 -7.844 1 96.44 58 MET B C 1
ATOM 2056 O O . MET B 1 58 ? -10.867 -18.719 -8.633 1 96.44 58 MET B O 1
ATOM 2060 N N . LEU B 1 59 ? -11.883 -17.75 -6.828 1 95.81 59 LEU B N 1
ATOM 2061 C CA . LEU B 1 59 ? -10.797 -16.812 -6.602 1 95.81 59 LEU B CA 1
ATOM 2062 C C . LEU B 1 59 ? -9.492 -17.547 -6.281 1 95.81 59 LEU B C 1
ATOM 2064 O O . LEU B 1 59 ? -8.438 -17.188 -6.809 1 95.81 59 LEU B O 1
ATOM 2068 N N . LYS B 1 60 ? -9.594 -18.5 -5.441 1 94.88 60 LYS B N 1
ATOM 2069 C CA . LYS B 1 60 ? -8.422 -19.281 -5.094 1 94.88 60 LYS B CA 1
ATOM 2070 C C . LYS B 1 60 ? -7.75 -19.844 -6.344 1 94.88 60 LYS B C 1
ATOM 2072 O O . LYS B 1 60 ? -6.539 -19.703 -6.527 1 94.88 60 LYS B O 1
ATOM 2077 N N . ASP B 1 61 ? -8.516 -20.453 -7.188 1 95.31 61 ASP B N 1
ATOM 2078 C CA . ASP B 1 61 ? -7.965 -21.062 -8.391 1 95.31 61 ASP B CA 1
ATOM 2079 C C . ASP B 1 61 ? -7.371 -20.016 -9.32 1 95.31 61 ASP B C 1
ATOM 2081 O O . ASP B 1 61 ? -6.348 -20.266 -9.969 1 95.31 61 ASP B O 1
ATOM 2085 N N . LEU B 1 62 ? -7.996 -18.891 -9.398 1 96.25 62 LEU B N 1
ATOM 2086 C CA . LEU B 1 62 ? -7.461 -17.797 -10.195 1 96.25 62 LEU B CA 1
ATOM 2087 C C . LEU B 1 62 ? -6.098 -17.359 -9.672 1 96.25 62 LEU B C 1
ATOM 2089 O O . LEU B 1 62 ? -5.168 -17.141 -10.453 1 96.25 62 LEU B O 1
ATOM 2093 N N . MET B 1 63 ? -5.945 -17.219 -8.367 1 95.31 63 MET B N 1
ATOM 2094 C CA . MET B 1 63 ? -4.68 -16.828 -7.758 1 95.31 63 MET B CA 1
ATOM 2095 C C . MET B 1 63 ? -3.602 -17.875 -8.016 1 95.31 63 MET B C 1
ATOM 2097 O O . MET B 1 63 ? -2.451 -17.531 -8.289 1 95.31 63 MET B O 1
ATOM 2101 N N . LEU B 1 64 ? -4 -19.109 -7.922 1 93 64 LEU B N 1
ATOM 2102 C CA . LEU B 1 64 ? -3.047 -20.188 -8.172 1 93 64 LEU B CA 1
ATOM 2103 C C . LEU B 1 64 ? -2.584 -20.172 -9.625 1 93 64 LEU B C 1
ATOM 2105 O O . LEU B 1 64 ? -1.414 -20.453 -9.906 1 93 64 LEU B O 1
ATOM 2109 N N . ASP B 1 65 ? -3.523 -19.859 -10.516 1 91.81 65 ASP B N 1
ATOM 2110 C CA . ASP B 1 65 ? -3.145 -19.688 -11.914 1 91.81 65 ASP B CA 1
ATOM 2111 C C . ASP B 1 65 ? -2.094 -18.578 -12.062 1 91.81 65 ASP B C 1
ATOM 2113 O O . ASP B 1 65 ? -1.134 -18.734 -12.82 1 91.81 65 ASP B O 1
ATOM 2117 N N . GLY B 1 66 ? -2.305 -17.5 -11.398 1 93.38 66 GLY B N 1
ATOM 2118 C CA . GLY B 1 66 ? -1.349 -16.406 -11.406 1 93.38 66 GLY B CA 1
ATOM 2119 C C . GLY B 1 66 ? 0.022 -16.797 -10.891 1 93.38 66 GLY B C 1
ATOM 2120 O O . GLY B 1 66 ? 1.043 -16.422 -11.469 1 93.38 66 GLY B O 1
ATOM 2121 N N . ASN B 1 67 ? 0.037 -17.578 -9.852 1 93.06 67 ASN B N 1
ATOM 2122 C CA . ASN B 1 67 ? 1.297 -18.062 -9.289 1 93.06 67 ASN B CA 1
ATOM 2123 C C . ASN B 1 67 ? 2.033 -18.969 -10.273 1 93.06 67 ASN B C 1
ATOM 2125 O O . ASN B 1 67 ? 3.256 -18.891 -10.398 1 93.06 67 ASN B O 1
ATOM 2129 N N . ASP B 1 68 ? 1.252 -19.812 -10.906 1 92.88 68 ASP B N 1
ATOM 2130 C CA . ASP B 1 68 ? 1.848 -20.719 -11.891 1 92.88 68 ASP B CA 1
ATOM 2131 C C . ASP B 1 68 ? 2.48 -19.922 -13.039 1 92.88 68 ASP B C 1
ATOM 2133 O O . ASP B 1 68 ? 3.582 -20.25 -13.484 1 92.88 68 ASP B O 1
ATOM 2137 N N . TYR B 1 69 ? 1.751 -18.984 -13.461 1 94.19 69 TYR B N 1
ATOM 2138 C CA . TYR B 1 69 ? 2.281 -18.125 -14.508 1 94.19 69 TYR B CA 1
ATOM 2139 C C . TYR B 1 69 ? 3.559 -17.438 -14.047 1 94.19 69 TYR B C 1
ATOM 2141 O O . TYR B 1 69 ? 4.559 -17.406 -14.766 1 94.19 69 TYR B O 1
ATOM 2149 N N . ARG B 1 70 ? 3.619 -16.906 -12.875 1 95.44 70 ARG B N 1
ATOM 2150 C CA . ARG B 1 70 ? 4.793 -16.234 -12.328 1 95.44 70 ARG B CA 1
ATOM 2151 C C . ARG B 1 70 ? 5.977 -17.203 -12.234 1 95.44 70 ARG B C 1
ATOM 2153 O O . ARG B 1 70 ? 7.105 -16.844 -12.562 1 95.44 70 ARG B O 1
ATOM 2160 N N . ASN B 1 71 ? 5.703 -18.375 -11.789 1 94.5 71 ASN B N 1
ATOM 2161 C CA . ASN B 1 71 ? 6.754 -19.375 -11.672 1 94.5 71 ASN B CA 1
ATOM 2162 C C . ASN B 1 71 ? 7.398 -19.672 -13.023 1 94.5 71 ASN B C 1
ATOM 2164 O O . ASN B 1 71 ? 8.609 -19.875 -13.109 1 94.5 71 ASN B O 1
ATOM 2168 N N . SER B 1 72 ? 6.566 -19.734 -14.031 1 96.06 72 SER B N 1
ATOM 2169 C CA . SER B 1 72 ? 7.109 -19.969 -15.367 1 96.06 72 SER B CA 1
ATOM 2170 C C . SER B 1 72 ? 8.047 -18.828 -15.789 1 96.06 72 SER B C 1
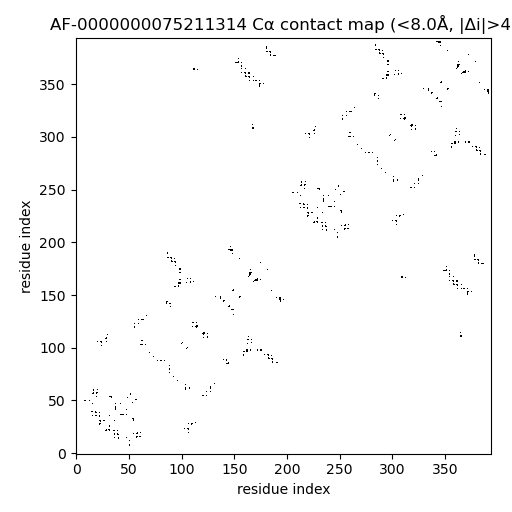ATOM 2172 O O . SER B 1 72 ? 9.094 -19.078 -16.391 1 96.06 72 SER B O 1
ATOM 2174 N N . LEU B 1 73 ? 7.719 -17.609 -15.477 1 97.06 73 LEU B N 1
ATOM 2175 C CA . LEU B 1 73 ? 8.562 -16.453 -15.781 1 97.06 73 LEU B CA 1
ATOM 2176 C C . LEU B 1 73 ? 9.867 -16.516 -15 1 97.06 73 LEU B C 1
ATOM 2178 O O . LEU B 1 73 ? 10.93 -16.188 -15.531 1 97.06 73 LEU B O 1
ATOM 2182 N N . ILE B 1 74 ? 9.789 -16.891 -13.781 1 97.88 74 ILE B N 1
ATOM 2183 C CA . ILE B 1 74 ? 10.961 -16.984 -12.93 1 97.88 74 ILE B CA 1
ATOM 2184 C C . ILE B 1 74 ? 11.922 -18.031 -13.477 1 97.88 74 ILE B C 1
ATOM 2186 O O . ILE B 1 74 ? 13.133 -17.797 -13.57 1 97.88 74 ILE B O 1
ATOM 2190 N N . ASN B 1 75 ? 11.344 -19.172 -13.828 1 96.56 75 ASN B N 1
ATOM 2191 C CA . ASN B 1 75 ? 12.164 -20.234 -14.391 1 96.56 75 ASN B CA 1
ATOM 2192 C C . ASN B 1 75 ? 12.883 -19.781 -15.656 1 96.56 75 ASN B C 1
ATOM 2194 O O . ASN B 1 75 ? 14.078 -20.031 -15.82 1 96.56 75 ASN B O 1
ATOM 2198 N N . GLU B 1 76 ? 12.164 -19.141 -16.5 1 97.62 76 GLU B N 1
ATOM 2199 C CA . GLU B 1 76 ? 12.773 -18.594 -17.719 1 97.62 76 GLU B CA 1
ATOM 2200 C C . GLU B 1 76 ? 13.875 -17.594 -17.375 1 97.62 76 GLU B C 1
ATOM 2202 O O . GLU B 1 76 ? 14.953 -17.609 -17.984 1 97.62 76 GLU B O 1
ATOM 2207 N N . TYR B 1 77 ? 13.617 -16.688 -16.469 1 98 77 TYR B N 1
ATOM 2208 C CA . TYR B 1 77 ? 14.586 -15.703 -16.031 1 98 77 TYR B CA 1
ATOM 2209 C C . TYR B 1 77 ? 15.852 -16.375 -15.516 1 98 77 TYR B C 1
ATOM 2211 O O . TYR B 1 77 ? 16.969 -15.961 -15.867 1 98 77 TYR B O 1
ATOM 2219 N N . LEU B 1 78 ? 15.711 -17.391 -14.688 1 97.12 78 LEU B N 1
ATOM 2220 C CA . LEU B 1 78 ? 16.859 -18.062 -14.086 1 97.12 78 LEU B CA 1
ATOM 2221 C C . LEU B 1 78 ? 17.688 -18.781 -15.141 1 97.12 78 LEU B C 1
ATOM 2223 O O . LEU B 1 78 ? 18.922 -18.812 -15.062 1 97.12 78 LEU B O 1
ATOM 2227 N N . GLU B 1 79 ? 16.969 -19.359 -16.125 1 96.19 79 GLU B N 1
ATOM 2228 C CA . GLU B 1 79 ? 17.656 -20.031 -17.219 1 96.19 79 GLU B CA 1
ATOM 2229 C C . GLU B 1 79 ? 18.5 -19.047 -18.031 1 96.19 79 GLU B C 1
ATOM 2231 O O . GLU B 1 79 ? 19.578 -19.406 -18.5 1 96.19 79 GLU B O 1
ATOM 2236 N N . ASN B 1 80 ? 18.078 -17.828 -18.109 1 97.19 80 ASN B N 1
ATOM 2237 C CA . ASN B 1 80 ? 18.734 -16.812 -18.938 1 97.19 80 ASN B CA 1
ATOM 2238 C C . ASN B 1 80 ? 19.75 -16 -18.141 1 97.19 80 ASN B C 1
ATOM 2240 O O . ASN B 1 80 ? 20.453 -15.156 -18.703 1 97.19 80 ASN B O 1
ATOM 2244 N N . ASN B 1 81 ? 19.812 -16.172 -16.859 1 96.06 81 ASN B N 1
ATOM 2245 C CA . ASN B 1 81 ? 20.688 -15.391 -16 1 96.06 81 ASN B CA 1
ATOM 2246 C C . ASN B 1 81 ? 21.531 -16.281 -15.102 1 96.06 81 ASN B C 1
ATOM 2248 O O . ASN B 1 81 ? 21.781 -15.938 -13.938 1 96.06 81 ASN B O 1
ATOM 2252 N N . ARG B 1 82 ? 21.922 -17.344 -15.688 1 92.38 82 ARG B N 1
ATOM 2253 C CA . ARG B 1 82 ? 22.797 -18.266 -14.945 1 92.38 82 ARG B CA 1
ATOM 2254 C C . ARG B 1 82 ? 24.109 -17.594 -14.578 1 92.38 82 ARG B C 1
ATOM 2256 O O . ARG B 1 82 ? 24.688 -16.844 -15.383 1 92.38 82 ARG B O 1
ATOM 2263 N N . GLY B 1 83 ? 24.609 -17.797 -13.383 1 92.81 83 GLY B N 1
ATOM 2264 C CA . GLY B 1 83 ? 25.922 -17.312 -12.977 1 92.81 83 GLY B CA 1
ATOM 2265 C C . GLY B 1 83 ? 25.875 -15.922 -12.391 1 92.81 83 GLY B C 1
ATOM 2266 O O . GLY B 1 83 ? 26.906 -15.406 -11.93 1 92.81 83 GLY B O 1
ATOM 2267 N N . LYS B 1 84 ? 24.766 -15.211 -12.367 1 95.81 84 LYS B N 1
ATOM 2268 C CA . LYS B 1 84 ? 24.641 -13.883 -11.781 1 95.81 84 LYS B CA 1
ATOM 2269 C C . LYS B 1 84 ? 24.594 -13.945 -10.258 1 95.81 84 LYS B C 1
ATOM 2271 O O . LYS B 1 84 ? 24.422 -15.023 -9.68 1 95.81 84 LYS B O 1
ATOM 2276 N N . ASP B 1 85 ? 24.828 -12.805 -9.695 1 98 85 ASP B N 1
ATOM 2277 C CA . ASP B 1 85 ? 24.828 -12.711 -8.242 1 98 85 ASP B CA 1
ATOM 2278 C C . ASP B 1 85 ? 23.484 -13.125 -7.66 1 98 85 ASP B C 1
ATOM 2280 O O . ASP B 1 85 ? 22.438 -12.672 -8.117 1 98 85 ASP B O 1
ATOM 2284 N N . LYS B 1 86 ? 23.5 -14.031 -6.703 1 98.12 86 LYS B N 1
ATOM 2285 C CA . LYS B 1 86 ? 22.297 -14.648 -6.168 1 98.12 86 LYS B CA 1
ATOM 2286 C C . LYS B 1 86 ? 21.359 -13.594 -5.578 1 98.12 86 LYS B C 1
ATOM 2288 O O . LYS B 1 86 ? 20.141 -13.703 -5.688 1 98.12 86 LYS B O 1
ATOM 2293 N N . TYR B 1 87 ? 21.922 -12.547 -4.922 1 98.62 87 TYR B N 1
ATOM 2294 C CA . TYR B 1 87 ? 21.094 -11.516 -4.312 1 98.62 87 TYR B CA 1
ATOM 2295 C C . TYR B 1 87 ? 20.438 -10.641 -5.379 1 98.62 87 TYR B C 1
ATOM 2297 O O . TYR B 1 87 ? 19.266 -10.281 -5.258 1 98.62 87 TYR B O 1
ATOM 2305 N N . GLN B 1 88 ? 21.203 -10.305 -6.41 1 98.56 88 GLN B N 1
ATOM 2306 C CA . GLN B 1 88 ? 20.656 -9.547 -7.527 1 98.56 88 GLN B CA 1
ATOM 2307 C C . GLN B 1 88 ? 19.531 -10.312 -8.219 1 98.56 88 GLN B C 1
ATOM 2309 O O . GLN B 1 88 ? 18.5 -9.734 -8.555 1 98.56 88 GLN B O 1
ATOM 2314 N N . GLN B 1 89 ? 19.734 -11.562 -8.414 1 98.69 89 GLN B N 1
ATOM 2315 C CA . GLN B 1 89 ? 18.719 -12.383 -9.062 1 98.69 89 GLN B CA 1
ATOM 2316 C C . GLN B 1 89 ? 17.453 -12.461 -8.211 1 98.69 89 GLN B C 1
ATOM 2318 O O . GLN B 1 89 ? 16.344 -12.312 -8.727 1 98.69 89 GLN B O 1
ATOM 2323 N N . MET B 1 90 ? 17.625 -12.703 -6.891 1 98.75 90 MET B N 1
ATOM 2324 C CA . MET B 1 90 ? 16.469 -12.75 -6.004 1 98.75 90 MET B CA 1
ATOM 2325 C C . MET B 1 90 ? 15.75 -11.406 -5.973 1 98.75 90 MET B C 1
ATOM 2327 O O . MET B 1 90 ? 14.516 -11.352 -6.012 1 98.75 90 MET B O 1
ATOM 2331 N N . GLY B 1 91 ? 16.562 -10.328 -5.898 1 98.81 91 GLY B N 1
ATOM 2332 C CA . GLY B 1 91 ? 15.984 -9 -5.961 1 98.81 91 GLY B CA 1
ATOM 2333 C C . GLY B 1 91 ? 15.172 -8.766 -7.219 1 98.81 91 GLY B C 1
ATOM 2334 O O . GLY B 1 91 ? 14.07 -8.219 -7.16 1 98.81 91 GLY B O 1
ATOM 2335 N N . ASP B 1 92 ? 15.695 -9.195 -8.352 1 98.69 92 ASP B N 1
ATOM 2336 C CA . ASP B 1 92 ? 15 -9.047 -9.625 1 98.69 92 ASP B CA 1
ATOM 2337 C C . ASP B 1 92 ? 13.672 -9.805 -9.625 1 98.69 92 ASP B C 1
ATOM 2339 O O . ASP B 1 92 ? 12.656 -9.289 -10.086 1 98.69 92 ASP B O 1
ATOM 2343 N N . ILE B 1 93 ? 13.719 -10.984 -9.141 1 98.62 93 ILE B N 1
ATOM 2344 C CA . ILE B 1 93 ? 12.539 -11.836 -9.086 1 98.62 93 ILE B CA 1
ATOM 2345 C C . ILE B 1 93 ? 11.461 -11.172 -8.227 1 98.62 93 ILE B C 1
ATOM 2347 O O . ILE B 1 93 ? 10.305 -11.078 -8.633 1 98.62 93 ILE B O 1
ATOM 2351 N N . LEU B 1 94 ? 11.836 -10.688 -7.059 1 98.75 94 LEU B N 1
ATOM 2352 C CA . LEU B 1 94 ? 10.883 -10.141 -6.102 1 98.75 94 LEU B CA 1
ATOM 2353 C C . LEU B 1 94 ? 10.32 -8.812 -6.598 1 98.75 94 LEU B C 1
ATOM 2355 O O . LEU B 1 94 ? 9.117 -8.57 -6.496 1 98.75 94 LEU B O 1
ATOM 2359 N N . VAL B 1 95 ? 11.172 -7.98 -7.156 1 98.62 95 VAL B N 1
ATOM 2360 C CA . VAL B 1 95 ? 10.695 -6.68 -7.613 1 98.62 95 VAL B CA 1
ATOM 2361 C C . VAL B 1 95 ? 9.781 -6.863 -8.82 1 98.62 95 VAL B C 1
ATOM 2363 O O . VAL B 1 95 ? 8.766 -6.172 -8.953 1 98.62 95 VAL B O 1
ATOM 2366 N N . ASP B 1 96 ? 10.102 -7.789 -9.711 1 98 96 ASP B N 1
ATOM 2367 C CA . ASP B 1 96 ? 9.25 -8.055 -10.867 1 98 96 ASP B CA 1
ATOM 2368 C C . ASP B 1 96 ? 7.879 -8.562 -10.43 1 98 96 ASP B C 1
ATOM 2370 O O . ASP B 1 96 ? 6.859 -8.195 -11.023 1 98 96 ASP B O 1
ATOM 2374 N N . LYS B 1 97 ? 7.895 -9.43 -9.516 1 97.62 97 LYS B N 1
ATOM 2375 C CA . LYS B 1 97 ? 6.621 -9.906 -8.977 1 97.62 97 LYS B CA 1
ATOM 2376 C C . LYS B 1 97 ? 5.805 -8.75 -8.406 1 97.62 97 LYS B C 1
ATOM 2378 O O . LYS B 1 97 ? 4.598 -8.664 -8.633 1 97.62 97 LYS B O 1
ATOM 2383 N N . SER B 1 98 ? 6.387 -7.867 -7.688 1 98.31 98 SER B N 1
ATOM 2384 C CA . SER B 1 98 ? 5.707 -6.789 -6.977 1 98.31 98 SER B CA 1
ATOM 2385 C C . SER B 1 98 ? 5.094 -5.785 -7.949 1 98.31 98 SER B C 1
ATOM 2387 O O . SER B 1 98 ? 4.102 -5.129 -7.629 1 98.31 98 SER B O 1
ATOM 2389 N N . LEU B 1 99 ? 5.703 -5.711 -9.148 1 98.25 99 LEU B N 1
ATOM 2390 C CA . LEU B 1 99 ? 5.316 -4.629 -10.047 1 98.25 99 LEU B CA 1
ATOM 2391 C C . LEU B 1 99 ? 4.586 -5.172 -11.273 1 98.25 99 LEU B C 1
ATOM 2393 O O . LEU B 1 99 ? 4.32 -4.434 -12.219 1 98.25 99 LEU B O 1
ATOM 2397 N N . ALA B 1 100 ? 4.27 -6.496 -11.25 1 97.19 100 ALA B N 1
ATOM 2398 C CA . ALA B 1 100 ? 3.531 -7.094 -12.359 1 97.19 100 ALA B CA 1
ATOM 2399 C C . ALA B 1 100 ? 2.201 -6.379 -12.578 1 97.19 100 ALA B C 1
ATOM 2401 O O . ALA B 1 100 ? 1.526 -5.996 -11.617 1 97.19 100 ALA B O 1
ATOM 2402 N N . ASP B 1 101 ? 1.873 -6.145 -13.836 1 96.12 101 ASP B N 1
ATOM 2403 C CA . ASP B 1 101 ? 0.634 -5.477 -14.227 1 96.12 101 ASP B CA 1
ATOM 2404 C C . ASP B 1 101 ? -0.295 -6.438 -14.969 1 96.12 101 ASP B C 1
ATOM 2406 O O . ASP B 1 101 ? -0.231 -6.547 -16.203 1 96.12 101 ASP B O 1
ATOM 2410 N N . THR B 1 102 ? -1.113 -7.117 -14.242 1 94.88 102 THR B N 1
ATOM 2411 C CA . THR B 1 102 ? -2.051 -8.078 -14.812 1 94.88 102 THR B CA 1
ATOM 2412 C C . THR B 1 102 ? -3.41 -7.98 -14.125 1 94.88 102 THR B C 1
ATOM 2414 O O . THR B 1 102 ? -3.514 -7.445 -13.016 1 94.88 102 THR B O 1
ATOM 2417 N N . ASP B 1 103 ? -4.414 -8.469 -14.711 1 93.94 103 ASP B N 1
ATOM 2418 C CA . ASP B 1 103 ? -5.746 -8.539 -14.117 1 93.94 103 ASP B CA 1
ATOM 2419 C C . ASP B 1 103 ? -5.723 -9.328 -12.805 1 93.94 103 ASP B C 1
ATOM 2421 O O . ASP B 1 103 ? -6.449 -9 -11.867 1 93.94 103 ASP B O 1
ATOM 2425 N N . LEU B 1 104 ? -4.906 -10.32 -12.797 1 94.25 104 LEU B N 1
ATOM 2426 C CA . LEU B 1 104 ? -4.855 -11.156 -11.609 1 94.25 104 LEU B CA 1
ATOM 2427 C C . LEU B 1 104 ? -4.27 -10.391 -10.43 1 94.25 104 LEU B C 1
ATOM 2429 O O . LEU B 1 104 ? -4.664 -10.609 -9.281 1 94.25 104 LEU B O 1
ATOM 2433 N N . MET B 1 105 ? -3.324 -9.492 -10.719 1 94.62 105 MET B N 1
ATOM 2434 C CA . MET B 1 105 ? -2.789 -8.656 -9.641 1 94.62 105 MET B CA 1
ATOM 2435 C C . MET B 1 105 ? -3.854 -7.703 -9.109 1 94.62 105 MET B C 1
ATOM 2437 O O . MET B 1 105 ? -3.908 -7.43 -7.91 1 94.62 105 MET B O 1
ATOM 2441 N N . ARG B 1 106 ? -4.598 -7.211 -10.016 1 94.19 106 ARG B N 1
ATOM 2442 C CA . ARG B 1 106 ? -5.719 -6.371 -9.602 1 94.19 106 ARG B CA 1
ATOM 2443 C C . ARG B 1 106 ? -6.676 -7.141 -8.703 1 94.19 106 ARG B C 1
ATOM 2445 O O . ARG B 1 106 ? -7.109 -6.629 -7.668 1 94.19 106 ARG B O 1
ATOM 2452 N N . LEU B 1 107 ? -6.984 -8.367 -9.07 1 94.44 107 LEU B N 1
ATOM 2453 C CA . LEU B 1 107 ? -7.863 -9.203 -8.258 1 94.44 107 LEU B CA 1
ATOM 2454 C C . LEU B 1 107 ? -7.227 -9.508 -6.906 1 94.44 107 LEU B C 1
ATOM 2456 O O . LEU B 1 107 ? -7.914 -9.547 -5.883 1 94.44 107 LEU B O 1
ATOM 2460 N N . TYR B 1 108 ? -5.941 -9.75 -6.914 1 96.25 108 TYR B N 1
ATOM 2461 C CA . TYR B 1 108 ? -5.223 -10.016 -5.672 1 96.25 108 TYR B CA 1
ATOM 2462 C C . TYR B 1 108 ? -5.328 -8.836 -4.715 1 96.25 108 TYR B C 1
ATOM 2464 O O . TYR B 1 108 ? -5.477 -9.023 -3.506 1 96.25 108 TYR B O 1
ATOM 2472 N N . THR B 1 109 ? -5.242 -7.629 -5.234 1 96 109 THR B N 1
ATOM 2473 C CA . THR B 1 109 ? -5.367 -6.434 -4.41 1 96 109 THR B CA 1
ATOM 2474 C C . THR B 1 109 ? -6.742 -6.367 -3.756 1 96 109 THR B C 1
ATOM 2476 O O . THR B 1 109 ? -6.871 -5.941 -2.605 1 96 109 THR B O 1
ATOM 2479 N N . LEU B 1 110 ? -7.75 -6.801 -4.5 1 92.38 110 LEU B N 1
ATOM 2480 C CA . LEU B 1 110 ? -9.086 -6.844 -3.92 1 92.38 110 LEU B CA 1
ATOM 2481 C C . LEU B 1 110 ? -9.141 -7.82 -2.748 1 92.38 110 LEU B C 1
ATOM 2483 O O . LEU B 1 110 ? -9.758 -7.531 -1.723 1 92.38 110 LEU B O 1
ATOM 2487 N N . LEU B 1 111 ? -8.508 -8.969 -2.926 1 95.38 111 LEU B N 1
ATOM 2488 C CA . LEU B 1 111 ? -8.422 -9.945 -1.845 1 95.38 111 LEU B CA 1
ATOM 2489 C C . LEU B 1 111 ? -7.727 -9.344 -0.625 1 95.38 111 LEU B C 1
ATOM 2491 O O . LEU B 1 111 ? -8.227 -9.461 0.497 1 95.38 111 LEU B O 1
ATOM 2495 N N . LEU B 1 112 ? -6.602 -8.641 -0.817 1 96.75 112 LEU B N 1
ATOM 2496 C CA . LEU B 1 112 ? -5.828 -8.047 0.269 1 96.75 112 LEU B CA 1
ATOM 2497 C C . LEU B 1 112 ? -6.668 -7.027 1.039 1 96.75 112 LEU B C 1
ATOM 2499 O O . LEU B 1 112 ? -6.559 -6.93 2.264 1 96.75 112 LEU B O 1
ATOM 2503 N N . GLN B 1 113 ? -7.484 -6.324 0.345 1 93.12 113 GLN B N 1
ATOM 2504 C CA . GLN B 1 113 ? -8.305 -5.285 0.958 1 93.12 113 GLN B CA 1
ATOM 2505 C C . GLN B 1 113 ? -9.477 -5.891 1.722 1 93.12 113 GLN B C 1
ATOM 2507 O O . GLN B 1 113 ? -9.898 -5.352 2.748 1 93.12 113 GLN B O 1
ATOM 2512 N N . ALA B 1 114 ? -9.977 -7.027 1.28 1 91.19 114 ALA B N 1
ATOM 2513 C CA . ALA B 1 114 ? -11.234 -7.559 1.79 1 91.19 114 ALA B CA 1
ATOM 2514 C C . ALA B 1 114 ? -10.992 -8.562 2.916 1 91.19 114 ALA B C 1
ATOM 2516 O O . ALA B 1 114 ? -11.898 -8.844 3.707 1 91.19 114 ALA B O 1
ATOM 2517 N N . LYS B 1 115 ? -9.82 -9.078 2.967 1 95 115 LYS B N 1
ATOM 2518 C CA . LYS B 1 115 ? -9.57 -10.211 3.852 1 95 115 LYS B CA 1
ATOM 2519 C C . LYS B 1 115 ? -9.773 -9.828 5.312 1 95 115 LYS B C 1
ATOM 2521 O O . LYS B 1 115 ? -10.141 -10.672 6.133 1 95 115 LYS B O 1
ATOM 2526 N N . LYS B 1 116 ? -9.586 -8.586 5.652 1 92 116 LYS B N 1
ATOM 2527 C CA . LYS B 1 116 ? -9.719 -8.133 7.035 1 92 116 LYS B CA 1
ATOM 2528 C C . LYS B 1 116 ? -11.156 -8.273 7.527 1 92 116 LYS B C 1
ATOM 2530 O O . LYS B 1 116 ? -11.391 -8.477 8.719 1 92 116 LYS B O 1
ATOM 2535 N N . TYR B 1 117 ? -12.109 -8.305 6.672 1 87.56 117 TYR B N 1
ATOM 2536 C CA . TYR B 1 117 ? -13.523 -8.273 7.039 1 87.56 117 TYR B CA 1
ATOM 2537 C C . TYR B 1 117 ? -14.203 -9.594 6.707 1 87.56 117 TYR B C 1
ATOM 2539 O O . TYR B 1 117 ? -15.422 -9.734 6.875 1 87.56 117 TYR B O 1
ATOM 2547 N N . ASN B 1 118 ? -13.453 -10.5 6.203 1 90.94 118 ASN B N 1
ATOM 2548 C CA . ASN B 1 118 ? -13.977 -11.789 5.773 1 90.94 118 ASN B CA 1
ATOM 2549 C C . ASN B 1 118 ? -13.055 -12.938 6.164 1 90.94 118 ASN B C 1
ATOM 2551 O O . ASN B 1 118 ? -12.008 -13.141 5.539 1 90.94 118 ASN B O 1
ATOM 2555 N N . GLU B 1 119 ? -13.461 -13.711 7.094 1 94.25 119 GLU B N 1
ATOM 2556 C CA . GLU B 1 119 ? -12.633 -14.781 7.645 1 94.25 119 GLU B CA 1
ATOM 2557 C C . GLU B 1 119 ? -12.25 -15.789 6.57 1 94.25 119 GLU B C 1
ATOM 2559 O O . GLU B 1 119 ? -11.133 -16.328 6.582 1 94.25 119 GLU B O 1
ATOM 2564 N N . ASP B 1 120 ? -13.117 -16.062 5.68 1 92.12 120 ASP B N 1
ATOM 2565 C CA . ASP B 1 120 ? -12.836 -17 4.602 1 92.12 120 ASP B CA 1
ATOM 2566 C C . ASP B 1 120 ? -11.742 -16.469 3.68 1 92.12 120 ASP B C 1
ATOM 2568 O O . ASP B 1 120 ? -10.875 -17.219 3.234 1 92.12 120 ASP B O 1
ATOM 2572 N N . LEU B 1 121 ? -11.797 -15.227 3.422 1 93.81 121 LEU B N 1
ATOM 2573 C CA . LEU B 1 121 ? -10.781 -14.609 2.586 1 93.81 121 LEU B CA 1
ATOM 2574 C C . LEU B 1 121 ? -9.438 -14.555 3.312 1 93.81 121 LEU B C 1
ATOM 2576 O O . LEU B 1 121 ? -8.383 -14.711 2.693 1 93.81 121 LEU B O 1
ATOM 2580 N N . GLU B 1 122 ? -9.516 -14.312 4.594 1 96.94 122 GLU B N 1
ATOM 2581 C CA . GLU B 1 122 ? -8.289 -14.352 5.391 1 96.94 122 GLU B CA 1
ATOM 2582 C C . GLU B 1 122 ? -7.645 -15.734 5.344 1 96.94 122 GLU B C 1
ATOM 2584 O O . GLU B 1 122 ? -6.43 -15.844 5.18 1 96.94 122 GLU B O 1
ATOM 2589 N N . LYS B 1 123 ? -8.438 -16.719 5.457 1 96.5 123 LYS B N 1
ATOM 2590 C CA . LYS B 1 123 ? -7.93 -18.078 5.371 1 96.5 123 LYS B CA 1
ATOM 2591 C C . LYS B 1 123 ? -7.324 -18.359 3.994 1 96.5 123 LYS B C 1
ATOM 2593 O O . LYS B 1 123 ? -6.258 -18.953 3.889 1 96.5 123 LYS B O 1
ATOM 2598 N N . LEU B 1 124 ? -8.055 -17.938 3.018 1 95.12 124 LEU B N 1
ATOM 2599 C CA . LEU B 1 124 ? -7.555 -18.078 1.656 1 95.12 124 LEU B CA 1
ATOM 2600 C C . LEU B 1 124 ? -6.215 -17.375 1.494 1 95.12 124 LEU B C 1
ATOM 2602 O O . LEU B 1 124 ? -5.27 -17.938 0.935 1 95.12 124 LEU B O 1
ATOM 2606 N N . TYR B 1 125 ? -6.07 -16.188 1.98 1 97.56 125 TYR B N 1
ATOM 2607 C CA . TYR B 1 125 ? -4.832 -15.422 1.905 1 97.56 125 TYR B CA 1
ATOM 2608 C C . TYR B 1 125 ? -3.693 -16.156 2.6 1 97.56 125 TYR B C 1
ATOM 2610 O O . TYR B 1 125 ? -2.58 -16.234 2.072 1 97.56 125 TYR B O 1
ATOM 2618 N N . GLN B 1 126 ? -3.979 -16.688 3.752 1 97.75 126 GLN B N 1
ATOM 2619 C CA . GLN B 1 126 ? -2.947 -17.391 4.496 1 97.75 126 GLN B CA 1
ATOM 2620 C C . GLN B 1 126 ? -2.447 -18.609 3.715 1 97.75 126 GLN B C 1
ATOM 2622 O O . GLN B 1 126 ? -1.25 -18.906 3.713 1 97.75 126 GLN B O 1
ATOM 2627 N N . GLU B 1 127 ? -3.348 -19.25 3.1 1 96.31 127 GLU B N 1
ATOM 2628 C CA . GLU B 1 127 ? -2.973 -20.391 2.281 1 96.31 127 GLU B CA 1
ATOM 2629 C C . GLU B 1 127 ? -2.117 -19.969 1.091 1 96.31 127 GLU B C 1
ATOM 2631 O O . GLU B 1 127 ? -1.103 -20.609 0.7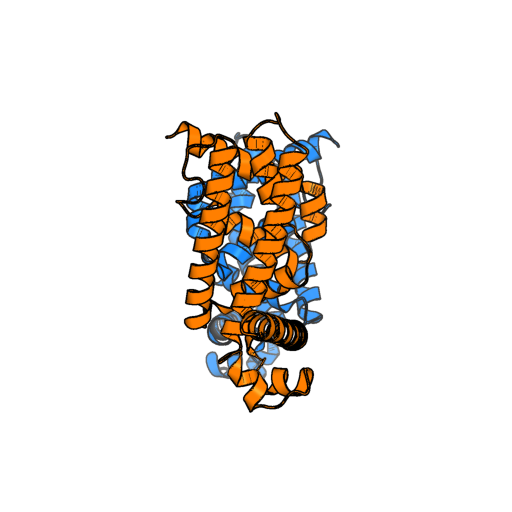9 1 96.31 127 GLU B O 1
ATOM 2636 N N . LEU B 1 128 ? -2.537 -18.969 0.438 1 96.38 128 LEU B N 1
ATOM 2637 C CA . LEU B 1 128 ? -1.801 -18.453 -0.713 1 96.38 128 LEU B CA 1
ATOM 2638 C C . LEU B 1 128 ? -0.423 -17.953 -0.297 1 96.38 128 LEU B C 1
ATOM 2640 O O . LEU B 1 128 ? 0.57 -18.219 -0.979 1 96.38 128 LEU B O 1
ATOM 2644 N N . LYS B 1 129 ? -0.386 -17.219 0.811 1 97.31 129 LYS B N 1
ATOM 2645 C CA . LYS B 1 129 ? 0.868 -16.703 1.349 1 97.31 129 LYS B CA 1
ATOM 2646 C C . LYS B 1 129 ? 1.85 -17.828 1.642 1 97.31 129 LYS B C 1
ATOM 2648 O O . LYS B 1 129 ? 3.02 -17.766 1.26 1 97.31 129 LYS B O 1
ATOM 2653 N N . LEU B 1 130 ? 1.331 -18.844 2.283 1 96.88 130 LEU B N 1
ATOM 2654 C CA . LEU B 1 130 ? 2.17 -19.984 2.619 1 96.88 130 LEU B CA 1
ATOM 2655 C C . LEU B 1 130 ? 2.709 -20.656 1.358 1 96.88 130 LEU B C 1
ATOM 2657 O O . LEU B 1 130 ? 3.902 -20.953 1.271 1 96.88 130 LEU B O 1
ATOM 2661 N N . ASN B 1 131 ? 1.872 -20.906 0.413 1 95.38 131 ASN B N 1
ATOM 2662 C CA . ASN B 1 131 ? 2.287 -21.531 -0.84 1 95.38 131 ASN B CA 1
ATOM 2663 C C . ASN B 1 131 ? 3.324 -20.672 -1.57 1 95.38 131 ASN B C 1
ATOM 2665 O O . ASN B 1 131 ? 4.352 -21.188 -2.016 1 95.38 131 ASN B O 1
ATOM 2669 N N . THR B 1 132 ? 3.059 -19.391 -1.657 1 96.38 132 THR B N 1
ATOM 2670 C CA . THR B 1 132 ? 3.934 -18.469 -2.383 1 96.38 132 THR B CA 1
ATOM 2671 C C . THR B 1 132 ? 5.285 -18.359 -1.684 1 96.38 132 THR B C 1
ATOM 2673 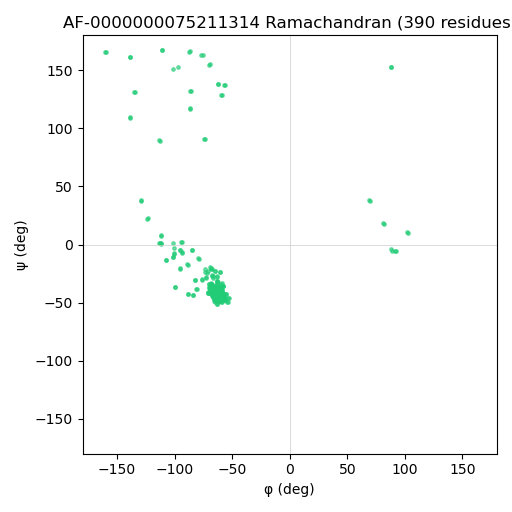O O . THR B 1 132 ? 6.332 -18.422 -2.33 1 96.38 132 THR B O 1
ATOM 2676 N N . THR B 1 133 ? 5.266 -18.203 -0.37 1 97.5 133 THR B N 1
ATOM 2677 C CA . THR B 1 133 ? 6.523 -18.062 0.357 1 97.5 133 THR B CA 1
ATOM 2678 C C . THR B 1 133 ? 7.336 -19.344 0.289 1 97.5 133 THR B C 1
ATOM 2680 O O . THR B 1 133 ? 8.562 -19.312 0.219 1 97.5 133 THR B O 1
ATOM 2683 N N . ASN B 1 134 ? 6.676 -20.5 0.313 1 97 134 ASN B N 1
ATOM 2684 C CA . ASN B 1 134 ? 7.375 -21.766 0.154 1 97 134 ASN B CA 1
ATOM 2685 C C . ASN B 1 134 ? 8.062 -21.859 -1.207 1 97 134 ASN B C 1
ATOM 2687 O O . ASN B 1 134 ? 9.219 -22.266 -1.298 1 97 134 ASN B O 1
ATOM 2691 N N . GLU B 1 135 ? 7.363 -21.484 -2.215 1 96.44 135 GLU B N 1
ATOM 2692 C CA . GLU B 1 135 ? 7.918 -21.531 -3.564 1 96.44 135 GLU B CA 1
ATOM 2693 C C . GLU B 1 135 ? 9.109 -20.578 -3.701 1 96.44 135 GLU B C 1
ATOM 2695 O O . GLU B 1 135 ? 10.148 -20.953 -4.25 1 96.44 135 GLU B O 1
ATOM 2700 N N . LEU B 1 136 ? 8.992 -19.375 -3.207 1 97.94 136 LEU B N 1
ATOM 2701 C CA . LEU B 1 136 ? 10.055 -18.391 -3.305 1 97.94 136 LEU B CA 1
ATOM 2702 C C . LEU B 1 136 ? 11.25 -18.797 -2.449 1 97.94 136 LEU B C 1
ATOM 2704 O O . LEU B 1 136 ? 12.398 -18.516 -2.807 1 97.94 136 LEU B O 1
ATOM 2708 N N . SER B 1 137 ? 10.969 -19.438 -1.314 1 98.25 137 SER B N 1
ATOM 2709 C CA . SER B 1 137 ? 12.047 -19.953 -0.475 1 98.25 137 SER B CA 1
ATOM 2710 C C . SER B 1 137 ? 12.852 -21.016 -1.201 1 98.25 137 SER B C 1
ATOM 2712 O O . SER B 1 137 ? 14.07 -21.094 -1.059 1 98.25 137 SER B O 1
ATOM 2714 N N . LEU B 1 138 ? 12.148 -21.906 -1.925 1 97.25 138 LEU B N 1
ATOM 2715 C CA . LEU B 1 138 ? 12.836 -22.922 -2.715 1 97.25 138 LEU B CA 1
ATOM 2716 C C . LEU B 1 138 ? 13.719 -22.266 -3.779 1 97.25 138 LEU B C 1
ATOM 2718 O O . LEU B 1 138 ? 14.844 -22.719 -4.016 1 97.25 138 LEU B O 1
ATOM 2722 N N . ILE B 1 139 ? 13.25 -21.266 -4.383 1 97.69 139 ILE B N 1
ATOM 2723 C CA . ILE B 1 139 ? 14.023 -20.531 -5.379 1 97.69 139 ILE B CA 1
ATOM 2724 C C . ILE B 1 139 ? 15.25 -19.891 -4.723 1 97.69 139 ILE B C 1
ATOM 2726 O O . ILE B 1 139 ? 16.359 -19.984 -5.254 1 97.69 139 ILE B O 1
ATOM 2730 N N . ALA B 1 140 ? 15.031 -19.234 -3.545 1 98.44 140 ALA B N 1
ATOM 2731 C CA . ALA B 1 140 ? 16.141 -18.656 -2.795 1 98.44 140 ALA B CA 1
ATOM 2732 C C . ALA B 1 140 ? 17.203 -19.719 -2.494 1 98.44 140 ALA B C 1
ATOM 2734 O O . ALA B 1 140 ? 18.406 -19.469 -2.668 1 98.44 140 ALA B O 1
ATOM 2735 N N . LYS B 1 141 ? 16.766 -20.891 -2.102 1 97.69 141 LYS B N 1
ATOM 2736 C CA . LYS B 1 141 ? 17.672 -22 -1.811 1 97.69 141 LYS B CA 1
ATOM 2737 C C . LYS B 1 141 ? 18.438 -22.422 -3.062 1 97.69 141 LYS B C 1
ATOM 2739 O O . LYS B 1 141 ? 19.641 -22.688 -3.006 1 97.69 141 LYS B O 1
ATOM 2744 N N . GLN B 1 142 ? 17.75 -22.547 -4.137 1 96.5 142 GLN B N 1
ATOM 2745 C CA . GLN B 1 142 ? 18.375 -22.906 -5.406 1 96.5 142 GLN B CA 1
ATOM 2746 C C . GLN B 1 142 ? 19.438 -21.891 -5.801 1 96.5 142 GLN B C 1
ATOM 2748 O O . GLN B 1 142 ? 20.453 -22.25 -6.398 1 96.5 142 GLN B O 1
ATOM 2753 N N . LEU B 1 143 ? 19.234 -20.609 -5.453 1 97.81 143 LEU B N 1
ATOM 2754 C CA . LEU B 1 143 ? 20.188 -19.547 -5.781 1 97.81 143 LEU B CA 1
ATOM 2755 C C . LEU B 1 143 ? 21.359 -19.531 -4.805 1 97.81 143 LEU B C 1
ATOM 2757 O O . LEU B 1 143 ? 22.344 -18.828 -5.02 1 97.81 143 LEU B O 1
ATOM 2761 N N . GLY B 1 144 ? 21.188 -20.312 -3.688 1 97.38 144 GLY B N 1
ATOM 2762 C CA . GLY B 1 144 ? 22.266 -20.406 -2.715 1 97.38 144 GLY B CA 1
ATOM 2763 C C . GLY B 1 144 ? 22.031 -19.562 -1.481 1 97.38 144 GLY B C 1
ATOM 2764 O O . GLY B 1 144 ? 22.953 -19.344 -0.684 1 97.38 144 GLY B O 1
ATOM 2765 N N . ILE B 1 145 ? 20.828 -19.016 -1.32 1 98.06 145 ILE B N 1
ATOM 2766 C CA . ILE B 1 145 ? 20.484 -18.266 -0.123 1 98.06 145 ILE B CA 1
ATOM 2767 C C . ILE B 1 145 ? 19.984 -19.219 0.96 1 98.06 145 ILE B C 1
ATOM 2769 O O . ILE B 1 145 ? 18.938 -19.844 0.804 1 98.06 145 ILE B O 1
ATOM 2773 N N . LYS B 1 146 ? 20.594 -19.328 2.031 1 93.38 146 LYS B N 1
ATOM 2774 C CA . LYS B 1 146 ? 20.359 -20.375 3.021 1 93.38 146 LYS B CA 1
ATOM 2775 C C . LYS B 1 146 ? 19.5 -19.859 4.172 1 93.38 146 LYS B C 1
ATOM 2777 O O . LYS B 1 146 ? 19.031 -20.641 5.004 1 93.38 146 LYS B O 1
ATOM 2782 N N . ALA B 1 147 ? 19.141 -18.641 4.199 1 96.31 147 ALA B N 1
ATOM 2783 C CA . ALA B 1 147 ? 18.375 -18.078 5.312 1 96.31 147 ALA B CA 1
ATOM 2784 C C . ALA B 1 147 ? 16.891 -18.047 5.004 1 96.31 147 ALA B C 1
ATOM 2786 O O . ALA B 1 147 ? 16.484 -18.031 3.838 1 96.31 147 ALA B O 1
ATOM 2787 N N . ASP B 1 148 ? 16.047 -18.109 6.059 1 97.88 148 ASP B N 1
ATOM 2788 C CA . ASP B 1 148 ? 14.609 -17.891 5.938 1 97.88 148 ASP B CA 1
ATOM 2789 C C . ASP B 1 148 ? 14.289 -16.406 5.746 1 97.88 148 ASP B C 1
ATOM 2791 O O . ASP B 1 148 ? 14.016 -15.703 6.715 1 97.88 148 ASP B O 1
ATOM 2795 N N . ILE B 1 149 ? 14.234 -16.016 4.527 1 98.31 149 ILE B N 1
ATOM 2796 C CA . ILE B 1 149 ? 14.133 -14.594 4.242 1 98.31 149 ILE B CA 1
ATOM 2797 C C . ILE B 1 149 ? 12.672 -14.156 4.301 1 98.31 149 ILE B C 1
ATOM 2799 O O . ILE B 1 149 ? 12.367 -12.969 4.219 1 98.31 149 ILE B O 1
ATOM 2803 N N . PHE B 1 150 ? 11.703 -15.023 4.484 1 98.38 150 PHE B N 1
ATOM 2804 C CA . PHE B 1 150 ? 10.289 -14.672 4.547 1 98.38 150 PHE B CA 1
ATOM 2805 C C . PHE B 1 150 ? 9.742 -14.883 5.957 1 98.38 150 PHE B C 1
ATOM 2807 O O . PHE B 1 150 ? 8.578 -14.57 6.23 1 98.38 150 PHE B O 1
ATOM 2814 N N . GLY B 1 151 ? 10.539 -15.297 6.867 1 97.06 151 GLY B N 1
ATOM 2815 C CA . GLY B 1 151 ? 10.086 -15.789 8.156 1 97.06 151 GLY B CA 1
ATOM 2816 C C . GLY B 1 151 ? 9.516 -14.703 9.047 1 97.06 151 GLY B C 1
ATOM 2817 O O . GLY B 1 151 ? 8.57 -14.938 9.805 1 97.06 151 GLY B O 1
ATOM 2818 N N . ASP B 1 152 ? 10.062 -13.453 8.984 1 97.19 152 ASP B N 1
ATOM 2819 C CA . ASP B 1 152 ? 9.617 -12.414 9.914 1 97.19 152 ASP B CA 1
ATOM 2820 C C . ASP B 1 152 ? 8.531 -11.547 9.281 1 97.19 152 ASP B C 1
ATOM 2822 O O . ASP B 1 152 ? 8.023 -10.617 9.914 1 97.19 152 ASP B O 1
ATOM 2826 N N . GLY B 1 153 ? 8.234 -11.781 8.008 1 97.94 153 GLY B N 1
ATOM 2827 C CA . GLY B 1 153 ? 7.082 -11.164 7.375 1 97.94 153 GLY B CA 1
ATOM 2828 C C . GLY B 1 153 ? 7.414 -9.844 6.695 1 97.94 153 GLY B C 1
ATOM 2829 O O . GLY B 1 153 ? 6.578 -9.281 5.984 1 97.94 153 GLY B O 1
ATOM 2830 N N . PHE B 1 154 ? 8.648 -9.32 6.816 1 98.75 154 PHE B N 1
ATOM 2831 C CA . PHE B 1 154 ? 8.977 -8.008 6.27 1 98.75 154 PHE B CA 1
ATOM 2832 C C . PHE B 1 154 ? 8.844 -8.008 4.75 1 98.75 154 PHE B C 1
ATOM 2834 O O . PHE B 1 154 ? 8.117 -7.188 4.188 1 98.75 154 PHE B O 1
ATOM 2841 N N . LEU B 1 155 ? 9.492 -9 4.125 1 98.81 155 LEU B N 1
ATOM 2842 C CA . LEU B 1 155 ? 9.477 -9.016 2.666 1 98.81 155 LEU B CA 1
ATOM 2843 C C . LEU B 1 155 ? 8.055 -9.219 2.139 1 98.81 155 LEU B C 1
ATOM 2845 O O . LEU B 1 155 ? 7.676 -8.617 1.129 1 98.81 155 LEU B O 1
ATOM 2849 N N . VAL B 1 156 ? 7.312 -10.055 2.822 1 98.75 156 VAL B N 1
ATOM 2850 C CA . VAL B 1 156 ? 5.934 -10.297 2.416 1 98.75 156 VAL B CA 1
ATOM 2851 C C . VAL B 1 156 ? 5.137 -8.992 2.482 1 98.75 156 VAL B C 1
ATOM 2853 O O . VAL B 1 156 ? 4.445 -8.633 1.527 1 98.75 156 VAL B O 1
ATOM 2856 N N . ASN B 1 157 ? 5.254 -8.273 3.576 1 98.75 157 ASN B N 1
ATOM 2857 C CA . ASN B 1 157 ? 4.543 -7.012 3.746 1 98.75 157 ASN B CA 1
ATOM 2858 C C . ASN B 1 157 ? 5.023 -5.961 2.748 1 98.75 157 ASN B C 1
ATOM 2860 O O . ASN B 1 157 ? 4.223 -5.191 2.219 1 98.75 157 ASN B O 1
ATOM 2864 N N . TYR B 1 158 ? 6.32 -5.938 2.555 1 98.88 158 TYR B N 1
ATOM 2865 C CA . TYR B 1 158 ? 6.91 -4.965 1.643 1 98.88 158 TYR B CA 1
ATOM 2866 C C . TYR B 1 158 ? 6.422 -5.188 0.216 1 98.88 158 TYR B C 1
ATOM 2868 O O . TYR B 1 158 ? 6 -4.246 -0.456 1 98.88 158 TYR B O 1
ATOM 2876 N N . ILE B 1 159 ? 6.41 -6.414 -0.249 1 98.81 159 ILE B N 1
ATOM 2877 C CA . ILE B 1 159 ? 5.969 -6.766 -1.594 1 98.81 159 ILE B CA 1
ATOM 2878 C C . ILE B 1 159 ? 4.48 -6.473 -1.744 1 98.81 159 ILE B C 1
ATOM 2880 O O . ILE B 1 159 ? 4.062 -5.809 -2.697 1 98.81 159 ILE B O 1
ATOM 2884 N N . ASN B 1 160 ? 3.689 -6.918 -0.815 1 98.75 160 ASN B N 1
ATOM 2885 C CA . ASN B 1 160 ? 2.256 -6.664 -0.881 1 98.75 160 ASN B CA 1
ATOM 2886 C C . ASN B 1 160 ? 1.945 -5.172 -0.813 1 98.75 160 ASN B C 1
ATOM 2888 O O . ASN B 1 160 ? 0.983 -4.707 -1.426 1 98.75 160 ASN B O 1
ATOM 2892 N N . GLY B 1 161 ? 2.766 -4.461 -0.045 1 98.75 161 GLY B N 1
ATOM 2893 C CA . GLY B 1 161 ? 2.592 -3.016 -0.002 1 98.75 161 GLY B CA 1
ATOM 2894 C C . GLY B 1 161 ? 2.785 -2.352 -1.352 1 98.75 161 GLY B C 1
ATOM 2895 O O . GLY B 1 161 ? 2.029 -1.448 -1.719 1 98.75 161 GLY B O 1
ATOM 2896 N N . LEU B 1 162 ? 3.771 -2.783 -2.049 1 98.81 162 LEU B N 1
ATOM 2897 C CA . LEU B 1 162 ? 4.016 -2.258 -3.387 1 98.81 162 LEU B CA 1
ATOM 2898 C C . LEU B 1 162 ? 2.869 -2.609 -4.328 1 98.81 162 LEU B C 1
ATOM 2900 O O . LEU B 1 162 ? 2.436 -1.773 -5.125 1 98.81 162 LEU B O 1
ATOM 2904 N N . ILE B 1 163 ? 2.396 -3.807 -4.234 1 98.62 163 ILE B N 1
ATOM 2905 C CA . ILE B 1 163 ? 1.283 -4.266 -5.055 1 98.62 163 ILE B CA 1
ATOM 2906 C C . ILE B 1 163 ? 0.048 -3.412 -4.773 1 98.62 163 ILE B C 1
ATOM 2908 O O . ILE B 1 163 ? -0.569 -2.877 -5.699 1 98.62 163 ILE B O 1
ATOM 2912 N N . LEU B 1 164 ? -0.261 -3.223 -3.555 1 98.12 164 LEU B N 1
ATOM 2913 C CA . LEU B 1 164 ? -1.424 -2.436 -3.162 1 98.12 164 LEU B CA 1
ATOM 2914 C C . LEU B 1 164 ? -1.3 -0.997 -3.652 1 98.12 164 LEU B C 1
ATOM 2916 O O . LEU B 1 164 ? -2.24 -0.451 -4.234 1 98.12 164 LEU B O 1
ATOM 2920 N N . SER B 1 165 ? -0.167 -0.413 -3.4 1 98.31 165 SER B N 1
ATOM 2921 C CA . SER B 1 165 ? 0.008 0.991 -3.758 1 98.31 165 SER B CA 1
ATOM 2922 C C . SER B 1 165 ? 0 1.183 -5.27 1 98.31 165 SER B C 1
ATOM 2924 O O . SER B 1 165 ? -0.507 2.188 -5.773 1 98.31 165 SER B O 1
ATOM 2926 N N . SER B 1 166 ? 0.533 0.232 -6.004 1 98.44 166 SER B N 1
ATOM 2927 C CA . SER B 1 166 ? 0.48 0.295 -7.461 1 98.44 166 SER B CA 1
ATOM 2928 C C . SER B 1 166 ? -0.96 0.35 -7.961 1 98.44 166 SER B C 1
ATOM 2930 O O . SER B 1 166 ? -1.276 1.111 -8.875 1 98.44 166 SER B O 1
ATOM 2932 N N . GLU B 1 167 ? -1.774 -0.395 -7.324 1 96.81 167 GLU B N 1
ATOM 2933 C CA . GLU B 1 167 ? -3.156 -0.494 -7.785 1 96.81 167 GLU B CA 1
ATOM 2934 C C . GLU B 1 167 ? -4 0.66 -7.25 1 96.81 167 GLU B C 1
ATOM 2936 O O . GLU B 1 167 ? -4.793 1.249 -7.984 1 96.81 167 GLU B O 1
ATOM 2941 N N . ILE B 1 168 ? -3.824 0.98 -6.004 1 96.19 168 ILE B N 1
ATOM 2942 C CA . ILE B 1 168 ? -4.703 1.935 -5.336 1 96.19 168 ILE B CA 1
ATOM 2943 C C . ILE B 1 168 ? -4.277 3.359 -5.684 1 96.19 168 ILE B C 1
ATOM 2945 O O . ILE B 1 168 ? -5.125 4.223 -5.93 1 96.19 168 ILE B O 1
ATOM 2949 N N . LEU B 1 169 ? -2.959 3.604 -5.777 1 97.5 169 LEU B N 1
ATOM 2950 C CA . LEU B 1 169 ? -2.451 4.957 -5.973 1 97.5 169 LEU B CA 1
ATOM 2951 C C . LEU B 1 169 ? -2.068 5.191 -7.43 1 97.5 169 LEU B C 1
ATOM 2953 O O . LEU B 1 169 ? -1.753 6.316 -7.82 1 97.5 169 LEU B O 1
ATOM 2957 N N . GLY B 1 170 ? -2.035 4.133 -8.227 1 97.19 170 GLY B N 1
ATOM 2958 C CA . GLY B 1 170 ? -1.486 4.266 -9.57 1 97.19 170 GLY B CA 1
ATOM 2959 C C . GLY B 1 170 ? 0.013 4.496 -9.578 1 97.19 170 GLY B C 1
ATOM 2960 O O . GLY B 1 170 ? 0.524 5.266 -10.391 1 97.19 170 GLY B O 1
ATOM 2961 N N . ALA B 1 171 ? 0.734 3.834 -8.68 1 98.25 171 ALA B N 1
ATOM 2962 C CA . ALA B 1 171 ? 2.146 4.133 -8.461 1 98.25 171 ALA B CA 1
ATOM 2963 C C . ALA B 1 171 ? 3.039 3.213 -9.289 1 98.25 171 ALA B C 1
ATOM 2965 O O . ALA B 1 171 ? 4.266 3.312 -9.227 1 98.25 171 ALA B O 1
ATOM 2966 N N . ARG B 1 172 ? 2.488 2.332 -10.109 1 98.5 172 ARG B N 1
ATOM 2967 C CA . ARG B 1 172 ? 3.242 1.28 -10.781 1 98.5 172 ARG B CA 1
ATOM 2968 C C . ARG B 1 172 ? 4.336 1.869 -11.664 1 98.5 172 ARG B C 1
ATOM 2970 O O . ARG B 1 172 ? 5.48 1.414 -11.633 1 98.5 172 ARG B O 1
ATOM 2977 N N . LYS B 1 173 ? 3.941 2.811 -12.453 1 98.31 173 LYS B N 1
ATOM 2978 C CA . LYS B 1 173 ? 4.918 3.428 -13.344 1 98.31 173 LYS B CA 1
ATOM 2979 C C . LYS B 1 173 ? 6.047 4.082 -12.555 1 98.31 173 LYS B C 1
ATOM 2981 O O . LYS B 1 173 ? 7.223 3.912 -12.891 1 98.31 173 LYS B O 1
ATOM 2986 N N . SER B 1 174 ? 5.703 4.824 -11.586 1 98.62 174 SER B N 1
ATOM 2987 C CA . SER B 1 174 ? 6.684 5.469 -10.719 1 98.62 174 SER B CA 1
ATOM 2988 C C . SER B 1 174 ? 7.621 4.441 -10.094 1 98.62 174 SER B C 1
ATOM 2990 O O . SER B 1 174 ? 8.844 4.625 -10.094 1 98.62 174 SER B O 1
ATOM 2992 N N . TYR B 1 175 ? 7.062 3.334 -9.523 1 98.81 175 TYR B N 1
ATOM 2993 C CA . TYR B 1 175 ? 7.867 2.275 -8.922 1 98.81 175 TYR B CA 1
ATOM 2994 C C . TYR B 1 175 ? 8.789 1.639 -9.961 1 98.81 175 TYR B C 1
ATOM 2996 O O . TYR B 1 175 ? 9.953 1.356 -9.68 1 98.81 175 TYR B O 1
ATOM 3004 N N . SER B 1 176 ? 8.25 1.439 -11.172 1 98.69 176 SER B N 1
ATOM 3005 C CA . SER B 1 176 ? 9.039 0.828 -12.234 1 98.69 176 SER B CA 1
ATOM 3006 C C . SER B 1 176 ? 10.227 1.707 -12.617 1 98.69 176 SER B C 1
ATOM 3008 O O . SER B 1 176 ? 11.336 1.21 -12.812 1 98.69 176 SER B O 1
ATOM 3010 N N . GLU B 1 177 ? 9.992 2.996 -12.695 1 98.5 177 GLU B N 1
ATOM 3011 C CA . GLU B 1 177 ? 11.031 3.949 -13.07 1 98.5 177 GLU B CA 1
ATOM 3012 C C . GLU B 1 177 ? 12.102 4.059 -11.984 1 98.5 177 GLU B C 1
ATOM 3014 O O . GLU B 1 177 ? 13.219 4.508 -12.25 1 98.5 177 GLU B O 1
ATOM 3019 N N . HIS B 1 178 ? 11.75 3.66 -10.812 1 98.75 178 HIS B N 1
ATOM 3020 C CA . HIS B 1 178 ? 12.664 3.781 -9.688 1 98.75 178 HIS B CA 1
ATOM 3021 C C . HIS B 1 178 ? 12.906 2.428 -9.023 1 98.75 178 HIS B C 1
ATOM 3023 O O . HIS B 1 178 ? 13.227 2.357 -7.836 1 98.75 178 HIS B O 1
ATOM 3029 N N . LYS B 1 179 ? 12.688 1.316 -9.742 1 98.56 179 LYS B N 1
ATOM 3030 C CA . LYS B 1 179 ? 12.68 -0.036 -9.188 1 98.56 179 LYS B CA 1
ATOM 3031 C C . LYS B 1 179 ? 14.023 -0.385 -8.562 1 98.56 179 LYS B C 1
ATOM 3033 O O . LYS B 1 179 ? 14.094 -1.248 -7.68 1 98.56 179 LYS B O 1
ATOM 3038 N N . ARG B 1 180 ? 15.141 0.307 -9 1 98.44 180 ARG B N 1
ATOM 3039 C CA . ARG B 1 180 ? 16.453 0.021 -8.422 1 98.44 180 ARG B CA 1
ATOM 3040 C C . ARG B 1 180 ? 16.438 0.262 -6.918 1 98.44 180 ARG B C 1
ATOM 3042 O O . ARG B 1 180 ? 17.047 -0.502 -6.16 1 98.44 180 ARG B O 1
ATOM 3049 N N . TYR B 1 181 ? 15.773 1.369 -6.422 1 98.75 181 TYR B N 1
ATOM 3050 C CA . TYR B 1 181 ? 15.742 1.688 -4.996 1 98.75 181 TYR B CA 1
ATOM 3051 C C . TYR B 1 181 ? 14.93 0.658 -4.227 1 98.75 181 TYR B C 1
ATOM 3053 O O . TYR B 1 181 ? 15.305 0.258 -3.121 1 98.75 181 TYR B O 1
ATOM 3061 N N . ILE B 1 182 ? 13.836 0.21 -4.832 1 98.75 182 ILE B N 1
ATOM 3062 C CA . ILE B 1 182 ? 12.961 -0.794 -4.234 1 98.75 182 ILE B CA 1
ATOM 3063 C C . ILE B 1 182 ? 13.695 -2.125 -4.129 1 98.75 182 ILE B C 1
ATOM 3065 O O . ILE B 1 182 ? 13.695 -2.762 -3.072 1 98.75 182 ILE B O 1
ATOM 3069 N N . LYS B 1 183 ? 14.336 -2.443 -5.199 1 98.81 183 LYS B N 1
ATOM 3070 C CA . LYS B 1 183 ? 15.102 -3.682 -5.258 1 98.81 183 LYS B CA 1
ATOM 3071 C C . LYS B 1 183 ? 16.234 -3.678 -4.227 1 98.81 183 LYS B C 1
ATOM 3073 O O . LYS B 1 183 ? 16.484 -4.691 -3.574 1 98.81 183 LYS B O 1
ATOM 3078 N N . GLU B 1 184 ? 16.875 -2.596 -4.062 1 98.62 184 GLU B N 1
ATOM 3079 C CA . GLU B 1 184 ? 17.984 -2.475 -3.119 1 98.62 184 GLU B CA 1
ATOM 3080 C C . GLU B 1 184 ? 17.516 -2.74 -1.688 1 98.62 184 GLU B C 1
ATOM 3082 O O . GLU B 1 184 ? 18.25 -3.35 -0.9 1 98.62 184 GLU B O 1
ATOM 3087 N N . THR B 1 185 ? 16.391 -2.279 -1.343 1 98.69 185 THR B N 1
ATOM 3088 C CA . THR B 1 185 ? 15.836 -2.541 -0.023 1 98.69 185 THR B CA 1
ATOM 3089 C C . THR B 1 185 ? 15.695 -4.043 0.218 1 98.69 185 THR B C 1
ATOM 3091 O O . THR B 1 185 ? 16.125 -4.551 1.258 1 98.69 185 THR B O 1
ATOM 3094 N N . MET B 1 186 ? 15.133 -4.758 -0.782 1 98.75 186 MET B N 1
ATOM 3095 C CA . MET B 1 186 ? 14.938 -6.199 -0.669 1 98.75 186 MET B CA 1
ATOM 3096 C C . MET B 1 186 ? 16.281 -6.922 -0.556 1 98.75 186 MET B C 1
ATOM 3098 O O . MET B 1 186 ? 16.453 -7.789 0.303 1 98.75 186 MET B O 1
ATOM 3102 N N . ILE B 1 187 ? 17.219 -6.492 -1.379 1 98.81 187 ILE B N 1
ATOM 3103 C CA . ILE B 1 187 ? 18.531 -7.125 -1.409 1 98.81 187 ILE B CA 1
ATOM 3104 C C . ILE B 1 187 ? 19.234 -6.902 -0.076 1 98.81 187 ILE B C 1
ATOM 3106 O O . ILE B 1 187 ? 19.781 -7.844 0.513 1 98.81 187 ILE B O 1
ATOM 3110 N N . ASN B 1 188 ? 19.234 -5.637 0.435 1 98.69 188 ASN B N 1
ATOM 3111 C CA . ASN B 1 188 ? 19.891 -5.328 1.692 1 98.69 188 ASN B CA 1
ATOM 3112 C C . ASN B 1 188 ? 19.312 -6.129 2.852 1 98.69 188 ASN B C 1
ATOM 3114 O O . ASN B 1 188 ? 20.047 -6.617 3.709 1 98.69 188 ASN B O 1
ATOM 3118 N N . TYR B 1 189 ? 18.031 -6.25 2.854 1 98.75 189 TYR B N 1
ATOM 3119 C CA . TYR B 1 189 ? 17.391 -7.047 3.891 1 98.75 189 TYR B CA 1
ATOM 3120 C C . TYR B 1 189 ? 17.812 -8.508 3.805 1 98.75 189 TYR B C 1
ATOM 3122 O O . TYR B 1 189 ? 18.172 -9.117 4.816 1 98.75 189 TYR B O 1
ATOM 3130 N N . ILE B 1 190 ? 17.812 -9.094 2.602 1 98.75 190 ILE B N 1
ATOM 3131 C CA . ILE B 1 190 ? 18.156 -10.492 2.391 1 98.75 190 ILE B CA 1
ATOM 3132 C C . ILE B 1 190 ? 19.594 -10.758 2.826 1 98.75 190 ILE B C 1
ATOM 3134 O O . ILE B 1 190 ? 19.859 -11.734 3.521 1 98.75 190 ILE B O 1
ATOM 3138 N N . VAL B 1 191 ? 20.5 -9.891 2.438 1 98.5 191 VAL B N 1
ATOM 3139 C CA . VAL B 1 191 ? 21.906 -10.016 2.793 1 98.5 191 VAL B CA 1
ATOM 3140 C C . VAL B 1 191 ? 22.062 -10.008 4.312 1 98.5 191 VAL B C 1
ATOM 3142 O O . VAL B 1 191 ? 22.766 -10.836 4.875 1 98.5 191 VAL B O 1
ATOM 3145 N N . ASP B 1 192 ? 21.359 -9.117 4.969 1 98.12 192 ASP B N 1
ATOM 3146 C CA . ASP B 1 192 ? 21.453 -8.984 6.418 1 98.12 192 ASP B CA 1
ATOM 3147 C C . ASP B 1 192 ? 20.922 -10.227 7.125 1 98.12 192 ASP B C 1
ATOM 3149 O O . ASP B 1 192 ? 21.5 -10.688 8.109 1 98.12 192 ASP B O 1
ATOM 3153 N N . VAL B 1 193 ? 19.812 -10.742 6.648 1 97.94 193 VAL B N 1
ATOM 3154 C CA . VAL B 1 193 ? 19.203 -11.93 7.25 1 97.94 193 VAL B CA 1
ATOM 3155 C C . VAL B 1 193 ? 20.156 -13.117 7.098 1 97.94 193 VAL B C 1
ATOM 3157 O O . VAL B 1 193 ? 20.312 -13.922 8.023 1 97.94 193 VAL B O 1
ATOM 3160 N N . GLU B 1 194 ? 20.734 -13.242 5.957 1 97.06 194 GLU B N 1
ATOM 3161 C CA . GLU B 1 194 ? 21.625 -14.367 5.715 1 97.06 194 GLU B CA 1
ATOM 3162 C C . GLU B 1 194 ? 22.906 -14.242 6.535 1 97.06 194 GLU B C 1
ATOM 3164 O O . GLU B 1 194 ? 23.453 -15.242 7.004 1 97.06 194 GLU B O 1
ATOM 3169 N N . LYS B 1 195 ? 23.406 -13.07 6.695 1 95.12 195 LYS B N 1
ATOM 3170 C CA . LYS B 1 195 ? 24.625 -12.852 7.473 1 95.12 195 LYS B CA 1
ATOM 3171 C C . LYS B 1 195 ? 24.391 -13.125 8.953 1 95.12 195 LYS B C 1
ATOM 3173 O O . LYS B 1 195 ? 25.297 -13.523 9.68 1 95.12 195 LYS B O 1
ATOM 3178 N N . LYS B 1 196 ? 23.281 -12.844 9.469 1 90.69 196 LYS B N 1
ATOM 3179 C CA . LYS B 1 196 ? 22.938 -13.07 10.867 1 90.69 196 LYS B CA 1
ATOM 3180 C C . LYS B 1 196 ? 22.766 -14.555 11.164 1 90.69 196 LYS B C 1
ATOM 3182 O O . LYS B 1 196 ? 22.859 -14.984 12.312 1 90.69 196 LYS B O 1
ATOM 3187 N N . ASN B 1 197 ? 22.484 -15.352 10.203 1 76.62 197 ASN B N 1
ATOM 3188 C CA . ASN B 1 197 ? 22.328 -16.797 10.375 1 76.62 197 ASN B CA 1
ATOM 3189 C C . ASN B 1 197 ? 23.531 -17.547 9.828 1 76.62 197 ASN B C 1
ATOM 3191 O O . ASN B 1 197 ? 24.031 -17.25 8.734 1 76.62 197 ASN B O 1
#

Sequence (394 aa):
MKEEKQKVGQIKKKKIREAAKKCFLTKGFQSTTMEDVITEIGMSRGGVYHHYASTNEMLKDLMLDGNDYRNSLINEYLENNRGKDKYQQMGDILVDKSLADTDLMRLYTLLLQAKKYNEDLEKLYQELKLNTTNELSLIAKQLGIKADIFGDGFLVNYINGLILSSEILGARKSYSEHKRYIKETMINYIVDVEKKNMKEEKQKVGQIKKKKIREAAKKCFLTKGFQSTTMEDVITEIGMSRGGVYHHYASTNEMLKDLMLDGNDYRNSLINEYLENNRGKDKYQQMGDILVDKSLADTDLMRLYTLLLQAKKYNEDLEKLYQELKLNTTNELSLIAKQLGIKADIFGDGFLVNYINGLILSSEILGARKSYSEHKRYIKETMINYIVDVEKKN

Radius of gyration: 24.28 Å; Cα contacts (8 Å, |Δi|>4): 359; chains: 2; bounding box: 55×83×42 Å